Protein 7SXJ (pdb70)

GO terms:
  GO:0005515 protein binding (F, IPI)
  GO:0004674 protein serine/threonine kinase activity (F, IDA)
  GO:0034976 response to endoplasmic reticulum stress (P, IDA)
  GO:0010719 negative regulation of epithelial to mesenchymal transition (P, IDA)
  GO:0030336 negative regulation of cell migration (P, IDA)
  GO:0031398 positive regulation of protein ubiquitination (P, IDA)
  GO:0032436 positive regulation of proteasomal ubiquitin-dependent protein catabolic process (P, IDA)
  GO:0005813 centrosome (C, IDA)
  GO:0030010 establishment of cell polarity (P, TAS)
  GO:0030011 maintenance of cell polarity (P, TAS)
  GO:0090090 negative regulation of canonical Wnt signaling pathway (P, IGI)
  GO:0106310 protein serine kinase activity (F, IGI)
  GO:0010628 positive regulation of gene expression (P, IMP)
  GO:0010629 negative regulation of gene expression (P, IMP)
  GO:0045597 positive regulation of cell differentiation (P, IMP)
  GO:0045668 negative regulation of osteoblast differentiation (P, IMP)
  GO:1904781 positive regulation of protein localization to centrosome (P, IMP)
  GO:2000740 negative regulation of mesenchymal stem cell differentiation (P, IMP)
  GO:0032436 positive regulation of proteasomal ubiquitin-dependent protein catabolic process (P, IMP)
  GO:0150101 regulation of microtubule anchoring at centrosome (P, IMP)

Nearest PDB structures (foldseek):
  7sxj-assembly1_A  TM=1.003E+00  e=9.436E-67  Homo sapiens
  3zrm-assembly1_A  TM=9.911E-01  e=1.097E-59  Homo sapiens
  2jld-assembly1_A  TM=9.821E-01  e=2.568E-59  Homo sapiens
  6ae3-assembly1_A  TM=9.766E-01  e=5.317E-58  Mus musculus
  7sxf-assembly1_A  TM=9.728E-01  e=1.754E-52  Homo sapiens

Solvent-accessible surface area: 17136 Å² total

Foldseek 3Di:
DQADKDWFFKAFLEDDGDTDIWIWYRWDWDAVWTKTWIATPVPRFIWIKTKDWDDPPDDQQLSVLQSVDDDQQAWHQGIWGWDDDPDPIIIIITITHDFPDWQVVVLLVQLVVVHADPVVLLLLQLLSVLLVLLQSVLVQKAQQADDRVQWGARPVQRRIHGDDSNQMDRQDQPDFDFLGYDLLQAALLSLVTGRRDGNLSNLSSSLQRSLCNQASHGQQDAPDSVSSVVSLCQAQWDDDPVLNCLSPVPCVVDDDDTDHHDDQCVSGDVPPDVQSSVLSVLSNDSRSVSHDRSLVSSLGPSNVLVLPPPDDDPVRHRHPDQLPDDCSSCVVPVVSNPRRQHPVND/DVVVVVVVVVVVVVVVD

Sequence (363 aa):
GGSKVTTVVATPGQGPDRPQEVSYTDTKVIGFGVVYQAKLCDSGELVAIKKVLQDKRFKNRELQIMRKLDHCNIVRLRYFFYSSGKKDEVYLNLVLDYVPETVYRVARHYSRAKQTLPVIYVKLYMYQLFRSLAYIHSFGICHRDIKPQNLLLDPDTAVLKLCDFGSAKQLVRGEPNVSICCSSRYYRAPELIFGATDYTSSIDVWSAGCVLAELLLGQPIFPGDSGVDQLVEIIKVLGTPTREQIREMNPNYTEFKFPQIKAHPWTKVFRPRTPPEAIALCCSRLLEYTPTARLTPLEACAHSFFDELRDPNVKLPNGRDTPALFNFTTQELSSNPPLATILIPPHAREPQKFAEELIHRLEAVQ

InterPro domains:
  IPR000719 Protein kinase domain [PF00069] (56-340)
  IPR000719 Protein kinase domain [PS50011] (56-340)
  IPR000719 Protein kinase domain [SM00220] (56-340)
  IPR008271 Serine/threonine-protein kinase, active site [PS00108] (177-189)
  IPR011009 Protein kinase-like domain superfamily [SSF56112] (55-377)
  IPR017441 Protein kinase, ATP binding site [PS00107] (62-86)
  IPR039192 Glycogen synthase kinase 3, catalytic domain [cd14137] (51-343)
  IPR050591 Glycogen Synthase Kinase-3 [PTHR24057] (29-384)

Secondary structure (DSSP, 8-state):
--SS-EEEEEEESSSS---EEEEEEEEEE----EEEEEEETTT--EEEEEEEE--TTS--HHHHHHTT---TTB--EEEEEEEE-STT-EEEEEEEE--SEEHHHHHHHHHHTT----HHHHHHHHHHHHHHHHHHHHTTEE----SGGGEEEETTTTEEEE--GGG-EE--TTS-------GGG--HHHHTT-SS--THHHHHHHHHHHHHHHHSS-S---SSHHHHHHHHHHHH-PPPHHHHHHH-TT-TT------PPPPHHHHS-TT--HHHHHHHHHHS-SSGGGSPPHHHHHTSGGGGGGG-TT---TTSPPP-------HHHHTT-GGGHHHHS-GGG-/-HHHHHHHHHHHHHTT-

Organism: Homo sapiens (NCBI:txid9606)

B-factor: mean 47.94, std 16.46, range [24.13, 121.27]

Structure (mmCIF, N/CA/C/O backbone):
data_7SXJ
#
_entry.id   7SXJ
#
_cell.length_a   68.090
_cell.length_b   73.870
_cell.length_c   82.450
_cell.angle_alpha   90.000
_cell.angle_beta   90.000
_cell.angle_gamma   90.000
#
_symmetry.space_group_name_H-M   'P 21 21 21'
#
loop_
_entity.id
_entity.type
_entity.pdbx_description
1 polymer 'Glycogen synthase kinase-3 beta'
2 polymer 'axin peptide'
3 non-polymer (4~{S})-4-ethyl-7,7-dimethyl-4-phenyl-2,6,8,9-tetrahydropyrazolo[3,4-b]quinolin-5-one
4 water water
#
loop_
_atom_site.group_PDB
_atom_site.id
_atom_site.type_symbol
_atom_site.label_atom_id
_atom_site.label_alt_id
_atom_site.label_comp_id
_atom_site.label_asym_id
_atom_site.label_entity_id
_atom_site.label_seq_id
_atom_site.pdbx_PDB_ins_code
_atom_site.Cartn_x
_atom_site.Cartn_y
_atom_site.Cartn_z
_atom_site.occupancy
_atom_site.B_iso_or_equiv
_atom_site.auth_seq_id
_atom_site.auth_comp_id
_atom_site.auth_asym_id
_atom_site.auth_atom_id
_atom_site.pdbx_PDB_model_num
ATOM 1 N N . GLY A 1 1 ? 28.93980 -14.81867 25.47736 1.000 57.25806 33 GLY A N 1
ATOM 2 C CA . GLY A 1 1 ? 28.64517 -16.09220 26.11377 1.000 57.38205 33 GLY A CA 1
ATOM 3 C C . GLY A 1 1 ? 28.81189 -16.07797 27.62211 1.000 67.08241 33 GLY A C 1
ATOM 4 O O . GLY A 1 1 ? 28.67493 -15.02966 28.25247 1.000 72.73505 33 GLY A O 1
ATOM 5 N N . GLY A 1 2 ? 29.11350 -17.24427 28.19789 1.000 79.06895 34 GLY A N 1
ATOM 6 C CA . GLY A 1 2 ? 29.23276 -17.39778 29.63856 1.000 73.45818 34 GLY A CA 1
ATOM 7 C C . GLY A 1 2 ? 30.34116 -16.57228 30.26323 1.000 87.92790 34 GLY A C 1
ATOM 8 O O . GLY A 1 2 ? 30.08496 -15.71778 31.11596 1.000 100.43922 34 GLY A O 1
ATOM 9 N N . SER A 1 3 ? 31.58429 -16.83995 29.86708 1.000 95.60551 35 SER A N 1
ATOM 10 C CA . SER A 1 3 ? 32.69870 -15.95242 30.15905 1.000 94.41344 35 SER A CA 1
ATOM 11 C C . SER A 1 3 ? 33.50201 -15.63367 28.90897 1.000 78.51968 35 SER A C 1
ATOM 12 O O . SER A 1 3 ? 34.51145 -14.92416 28.99792 1.000 71.48048 35 SER A O 1
ATOM 15 N N . LYS A 1 4 ? 33.08943 -16.15097 27.75646 1.000 73.01561 36 LYS A N 1
ATOM 16 C CA . LYS A 1 4 ? 33.58519 -15.68835 26.47537 1.000 77.30600 36 LYS A CA 1
ATOM 17 C C . LYS A 1 4 ? 32.91912 -14.36790 26.11000 1.000 68.60446 36 LYS A C 1
ATOM 18 O O . LYS A 1 4 ? 31.84413 -14.02081 26.61071 1.000 52.95764 36 LYS A O 1
ATOM 20 N N . VAL A 1 5 ? 33.57046 -13.62817 25.22353 1.000 53.84896 37 VAL A N 1
ATOM 21 C CA . VAL A 1 5 ? 33.01151 -12.40426 24.66769 1.000 49.63473 37 VAL A CA 1
ATOM 22 C C . VAL A 1 5 ? 32.41079 -12.73185 23.31038 1.000 46.68264 37 VAL A C 1
ATOM 23 O O . VAL A 1 5 ? 33.07139 -13.34058 22.46014 1.000 61.31322 37 VAL A O 1
ATOM 27 N N . THR A 1 6 ? 31.15542 -12.34575 23.11020 1.000 45.48395 38 THR A N 1
ATOM 28 C CA . THR A 1 6 ? 30.47190 -12.53119 21.83957 1.000 42.81995 38 THR A CA 1
ATOM 29 C C . THR A 1 6 ? 30.40504 -11.19126 21.12491 1.000 43.85502 38 THR A C 1
ATOM 30 O O . THR A 1 6 ? 29.97522 -10.19190 21.70947 1.000 39.34193 38 THR A O 1
ATOM 34 N N . THR A 1 7 ? 30.83839 -11.16770 19.86991 1.000 45.19910 39 THR A N 1
ATOM 35 C CA . THR A 1 7 ? 30.76871 -9.96667 19.05345 1.000 44.00378 39 THR A CA 1
ATOM 36 C C . THR A 1 7 ? 29.83423 -10.21926 17.88251 1.000 44.93054 39 THR A C 1
ATOM 37 O O . THR A 1 7 ? 29.98988 -11.20422 17.15522 1.000 43.82214 39 THR A O 1
ATOM 41 N N . VAL A 1 8 ? 28.85935 -9.33236 17.71640 1.000 39.94250 40 VAL A N 1
ATOM 42 C CA . VAL A 1 8 ? 27.85324 -9.45556 16.67804 1.000 42.42970 40 VAL A CA 1
ATOM 43 C C . VAL A 1 8 ? 27.75561 -8.12468 15.95024 1.000 38.81780 40 VAL A C 1
ATOM 44 O O . VAL A 1 8 ? 28.17262 -7.07880 16.45194 1.000 42.05896 40 VAL A O 1
ATOM 48 N N . VAL A 1 9 ? 27.20656 -8.17878 14.74420 1.000 38.61916 41 VAL A N 1
ATOM 49 C CA . VAL A 1 9 ? 26.91018 -6.97819 13.97721 1.000 34.27951 41 VAL A CA 1
ATOM 50 C C . VAL A 1 9 ? 25.46451 -6.61546 14.29916 1.000 35.17561 41 VAL A C 1
ATOM 51 O O . VAL A 1 9 ? 24.53714 -7.31778 13.89361 1.000 40.08272 41 VAL A O 1
ATOM 55 N N . ALA A 1 10 ? 25.27340 -5.53767 15.05377 1.000 30.40781 42 ALA A N 1
ATOM 56 C CA . ALA A 1 10 ? 23.97224 -5.19649 15.61348 1.000 33.87306 42 ALA A CA 1
ATOM 57 C C . ALA A 1 10 ? 23.55471 -3.79175 15.20321 1.000 38.79918 42 ALA A C 1
ATOM 58 O O . ALA A 1 10 ? 24.38651 -2.89185 15.06263 1.000 38.59064 42 ALA A O 1
ATOM 60 N N . THR A 1 11 ? 22.25002 -3.61364 15.02377 1.000 38.70297 43 THR A N 1
ATOM 61 C CA . THR A 1 11 ? 21.67967 -2.33037 14.63916 1.000 38.09990 43 THR A CA 1
ATOM 62 C C . THR A 1 11 ? 21.19093 -1.58855 15.86974 1.000 33.48610 43 THR A C 1
ATOM 63 O O . THR A 1 11 ? 20.41480 -2.15555 16.65206 1.000 34.93691 43 THR A O 1
ATOM 67 N N . PRO A 1 12 ? 21.60516 -0.33798 16.07527 1.000 34.89866 44 PRO A N 1
ATOM 68 C CA . PRO A 1 12 ? 21.05979 0.44231 17.19176 1.000 35.37285 44 PRO A CA 1
ATOM 69 C C . PRO A 1 12 ? 19.54554 0.54855 17.08857 1.000 41.94913 44 PRO A C 1
ATOM 70 O O . PRO A 1 12 ? 18.98763 0.66430 15.99621 1.000 36.80594 44 PRO A O 1
ATOM 74 N N . GLY A 1 13 ? 18.88113 0.50038 18.24504 1.000 35.30889 45 GLY A N 1
ATOM 75 C CA . GLY A 1 13 ? 17.42704 0.46401 18.27148 1.000 39.44021 45 GLY A CA 1
ATOM 76 C C . GLY A 1 13 ? 16.76430 1.72634 17.76258 1.000 48.91314 45 GLY A C 1
ATOM 77 O O . GLY A 1 13 ? 15.59468 1.68362 17.36449 1.000 49.81615 45 GLY A O 1
ATOM 78 N N . GLN A 1 14 ? 17.47985 2.84577 17.77087 1.000 44.24185 46 GLN A N 1
ATOM 79 C CA . GLN A 1 14 ? 16.98832 4.10822 17.24269 1.000 56.71474 46 GLN A CA 1
ATOM 80 C C . GLN A 1 14 ? 17.81208 4.51897 16.02925 1.000 57.05208 46 GLN A C 1
ATOM 81 O O . GLN A 1 14 ? 18.93644 4.05588 15.82615 1.000 62.74368 46 GLN A O 1
ATOM 83 N N . GLY A 1 15 ? 17.23182 5.38908 15.21381 1.000 78.65972 47 GLY A N 1
ATOM 84 C CA . GLY A 1 15 ? 17.92058 5.91761 14.07242 1.000 78.01770 47 GLY A CA 1
ATOM 85 C C . GLY A 1 15 ? 18.01710 4.92877 12.93132 1.000 72.63916 47 GLY A C 1
ATOM 86 O O . GLY A 1 15 ? 17.46816 3.82161 12.96415 1.000 60.17635 47 GLY A O 1
ATOM 87 N N . PRO A 1 16 ? 18.76142 5.30833 11.89849 1.000 84.08588 48 PRO A N 1
ATOM 88 C CA . PRO A 1 16 ? 18.78102 4.51205 10.66945 1.000 73.46864 48 PRO A CA 1
ATOM 89 C C . PRO A 1 16 ? 19.55000 3.21627 10.86222 1.000 66.30367 48 PRO A C 1
ATOM 90 O O . PRO A 1 16 ? 20.38910 3.09071 11.76011 1.000 71.49038 48 PRO A O 1
ATOM 94 N N . ASP A 1 17 ? 19.24191 2.25432 10.00172 1.000 61.80000 49 ASP A N 1
ATOM 95 C CA . ASP A 1 17 ? 19.78343 0.90916 10.11202 1.000 74.95394 49 ASP A CA 1
ATOM 96 C C . ASP A 1 17 ? 21.21003 0.92869 9.58698 1.000 70.11305 49 ASP A C 1
ATOM 97 O O . ASP A 1 17 ? 21.48702 0.64244 8.41524 1.000 76.93385 49 ASP A O 1
ATOM 102 N N . ARG A 1 18 ? 22.13799 1.28773 10.46920 1.000 63.77882 50 ARG A N 1
ATOM 103 C CA . ARG A 1 18 ? 23.56598 1.16563 10.18899 1.000 65.94662 50 ARG A CA 1
ATOM 104 C C . ARG A 1 18 ? 24.14603 0.25481 11.26593 1.000 44.08774 50 ARG A C 1
ATOM 105 O O . ARG A 1 18 ? 24.47679 0.71331 12.37559 1.000 45.77981 50 ARG A O 1
ATOM 107 N N . PRO A 1 19 ? 24.24344 -1.04897 10.99677 1.000 43.95541 51 PRO A N 1
ATOM 108 C CA . PRO A 1 19 ? 24.77548 -1.98160 11.99898 1.000 41.71937 51 PRO A CA 1
ATOM 109 C C . PRO A 1 19 ? 26.25865 -1.75216 12.26977 1.000 34.52005 51 PRO A C 1
ATOM 110 O O . PRO A 1 19 ? 27.00482 -1.23976 11.43120 1.000 41.40205 51 PRO A O 1
ATOM 114 N N . GLN A 1 20 ? 26.67218 -2.12642 13.48060 1.000 45.83309 52 GLN A N 1
ATOM 115 C CA . GLN A 1 20 ? 28.05280 -1.97948 13.91914 1.000 43.78952 52 GLN A CA 1
ATOM 116 C C . GLN A 1 20 ? 28.36617 -3.11007 14.88589 1.000 40.87291 52 GLN A C 1
ATOM 117 O O . GLN A 1 20 ? 27.46784 -3.74419 15.44001 1.000 38.62112 52 GLN A O 1
ATOM 123 N N . GLU A 1 21 ? 29.65754 -3.38858 15.04860 1.000 41.95331 53 GLU A N 1
ATOM 124 C CA . GLU A 1 21 ? 30.08318 -4.43145 15.97327 1.000 42.14471 53 GLU A CA 1
ATOM 125 C C . GLU A 1 21 ? 29.69409 -4.07469 17.40197 1.000 44.23841 53 GLU A C 1
ATOM 126 O O . GLU A 1 21 ? 29.92087 -2.95065 17.85969 1.000 41.77497 53 GLU A O 1
ATOM 132 N N . VAL A 1 22 ? 29.10654 -5.04178 18.10244 1.000 40.72049 54 VAL A N 1
ATOM 133 C CA . VAL A 1 22 ? 28.73972 -4.91480 19.50974 1.000 38.16601 54 VAL A CA 1
ATOM 134 C C . VAL A 1 22 ? 29.21895 -6.16990 20.22566 1.000 48.90965 54 VAL A C 1
ATOM 135 O O . VAL A 1 22 ? 29.02926 -7.28261 19.72253 1.000 38.99100 54 VAL A O 1
ATOM 139 N N . SER A 1 23 ? 29.85082 -5.99567 21.38291 1.000 39.98235 55 SER A N 1
ATOM 140 C CA . SER A 1 23 ? 30.36258 -7.10782 22.17014 1.000 41.16806 55 SER A CA 1
ATOM 141 C C . SER A 1 23 ? 29.63669 -7.19542 23.50840 1.000 42.91245 55 SER A C 1
ATOM 142 O O . SER A 1 23 ? 29.32048 -6.17032 24.12274 1.000 45.22432 55 SER A O 1
ATOM 145 N N . TYR A 1 24 ? 29.38248 -8.42493 23.96179 1.000 44.75889 56 TYR A N 1
ATOM 146 C CA . TYR A 1 24 ? 28.73649 -8.64666 25.25277 1.000 42.17132 56 TYR A CA 1
ATOM 147 C C . TYR A 1 24 ? 29.25825 -9.93273 25.88105 1.000 46.31706 56 TYR A C 1
ATOM 148 O O . TYR A 1 24 ? 29.80008 -10.80833 25.19983 1.000 45.66591 56 TYR A O 1
ATOM 157 N N . THR A 1 25 ? 29.08138 -10.03363 27.20142 1.000 46.87415 57 THR A N 1
ATOM 158 C CA . THR A 1 25 ? 29.62159 -11.12662 28.00141 1.000 49.06683 57 THR A CA 1
ATOM 159 C C . THR A 1 25 ? 28.58778 -11.51943 29.05254 1.000 45.20232 57 THR A C 1
ATOM 160 O O . THR A 1 25 ? 27.52740 -10.89815 29.17067 1.000 46.67309 57 THR A O 1
ATOM 164 N N . ASP A 1 26 ? 28.90811 -12.56618 29.82163 1.000 59.68802 58 ASP A N 1
ATOM 165 C CA . ASP A 1 26 ? 28.19462 -12.91859 31.04931 1.000 61.96234 58 ASP A CA 1
ATOM 166 C C . ASP A 1 26 ? 26.75462 -13.35244 30.79889 1.000 50.12723 58 ASP A C 1
ATOM 167 O O . ASP A 1 26 ? 25.87776 -13.09004 31.62421 1.000 59.56739 58 ASP A O 1
ATOM 172 N N . THR A 1 27 ? 26.48847 -14.01903 29.67865 1.000 55.05910 59 THR A N 1
ATOM 173 C CA . THR A 1 27 ? 25.11893 -14.40889 29.36723 1.000 52.48507 59 THR A CA 1
ATOM 174 C C . THR A 1 27 ? 24.61215 -15.43734 30.37017 1.000 48.07000 59 THR A C 1
ATOM 175 O O . THR A 1 27 ? 25.31982 -16.38214 30.73157 1.000 47.94840 59 THR A O 1
ATOM 179 N N . LYS A 1 28 ? 23.37812 -15.23907 30.82565 1.000 50.08034 60 LYS A N 1
ATOM 180 C CA . LYS A 1 28 ? 22.70612 -16.16988 31.72101 1.000 57.69158 60 LYS A CA 1
ATOM 181 C C . LYS A 1 28 ? 21.24897 -16.25976 31.29951 1.000 46.96728 60 LYS A C 1
ATOM 182 O O . LYS A 1 28 ? 20.61587 -15.23451 31.03597 1.000 43.27666 60 LYS A O 1
ATOM 184 N N . VAL A 1 29 ? 20.72228 -17.48079 31.22575 1.000 53.29937 61 VAL A N 1
ATOM 185 C CA . VAL A 1 29 ? 19.32265 -17.65831 30.86583 1.000 54.75616 61 VAL A CA 1
ATOM 186 C C . VAL A 1 29 ? 18.45279 -17.21235 32.03060 1.000 53.16972 61 VAL A C 1
ATOM 187 O O . VAL A 1 29 ? 18.68163 -17.60383 33.18211 1.000 50.98638 61 VAL A O 1
ATOM 191 N N . ILE A 1 30 ? 17.46309 -16.37607 31.74143 1.000 48.96705 62 ILE A N 1
ATOM 192 C CA . ILE A 1 30 ? 16.48561 -15.95282 32.73673 1.000 54.70987 62 ILE A CA 1
ATOM 193 C C . ILE A 1 30 ? 15.18764 -16.73546 32.59959 1.000 62.83520 62 ILE A C 1
ATOM 194 O O . ILE A 1 30 ? 14.64951 -17.24097 33.58481 1.000 73.16023 62 ILE A O 1
ATOM 199 N N . GLY A 1 31 ? 14.68153 -16.85616 31.37708 1.000 47.44717 63 GLY A N 1
ATOM 200 C CA . GLY A 1 31 ? 13.45760 -17.59103 31.11587 1.000 83.71327 63 GLY A CA 1
ATOM 201 C C . GLY A 1 31 ? 13.16677 -17.74481 29.63461 1.000 69.12562 63 GLY A C 1
ATOM 202 O O . GLY A 1 31 ? 14.07943 -17.71934 28.80746 1.000 60.35513 63 GLY A O 1
ATOM 203 N N . PHE A 1 35 ? 7.33953 -16.92365 24.00376 1.000 92.45794 67 PHE A N 1
ATOM 204 C CA . PHE A 1 35 ? 7.66616 -18.22574 23.43035 1.000 86.29998 67 PHE A CA 1
ATOM 205 C C . PHE A 1 35 ? 9.15472 -18.32225 23.09476 1.000 72.72047 67 PHE A C 1
ATOM 206 O O . PHE A 1 35 ? 9.63817 -19.36200 22.64565 1.000 96.14197 67 PHE A O 1
ATOM 214 N N . GLY A 1 36 ? 9.88134 -17.23824 23.32596 1.000 62.21862 68 GLY A N 1
ATOM 215 C CA . GLY A 1 36 ? 11.30735 -17.19469 23.07656 1.000 57.21433 68 GLY A CA 1
ATOM 216 C C . GLY A 1 36 ? 12.12875 -17.58284 24.28894 1.000 62.73279 68 GLY A C 1
ATOM 217 O O . GLY A 1 36 ? 11.65399 -18.24272 25.21699 1.000 67.02643 68 GLY A O 1
ATOM 218 N N . VAL A 1 37 ? 13.39493 -17.17647 24.26240 1.000 47.06992 69 VAL A N 1
ATOM 219 C CA . VAL A 1 37 ? 14.30865 -17.32254 25.38795 1.000 43.75547 69 VAL A CA 1
ATOM 220 C C . VAL A 1 37 ? 14.82069 -15.93505 25.74566 1.000 50.16375 69 VAL A C 1
ATOM 221 O O . VAL A 1 37 ? 15.02800 -15.09476 24.86251 1.000 42.89421 69 VAL A O 1
ATOM 225 N N . VAL A 1 38 ? 15.00033 -15.68666 27.03897 1.000 40.89556 70 VAL A N 1
ATOM 226 C CA . VAL A 1 38 ? 15.42209 -14.38543 27.53982 1.000 42.20953 70 VAL A CA 1
ATOM 227 C C . VAL A 1 38 ? 16.70873 -14.56440 28.33024 1.000 39.81010 70 VAL A C 1
ATOM 228 O O . VAL A 1 38 ? 16.77434 -15.40796 29.23096 1.000 44.86671 70 VAL A O 1
ATOM 232 N N . TYR A 1 39 ? 17.72472 -13.76868 27.99706 1.000 41.02749 71 TYR A N 1
ATOM 233 C CA . TYR A 1 39 ? 19.00802 -13.80265 28.68081 1.000 34.60007 71 TYR A CA 1
ATOM 234 C C . TYR A 1 39 ? 19.28238 -12.46042 29.34584 1.000 43.11057 71 TYR A C 1
ATOM 235 O O . TYR A 1 39 ? 18.73186 -11.42687 28.96232 1.000 44.74154 71 TYR A O 1
ATOM 244 N N . GLN A 1 40 ? 20.14530 -12.48882 30.35548 1.000 43.30504 72 GLN A N 1
ATOM 245 C CA . GLN A 1 40 ? 20.79726 -11.28768 30.85423 1.000 41.93853 72 GLN A CA 1
ATOM 246 C C . GLN A 1 40 ? 22.24198 -11.29451 30.36632 1.000 40.18668 72 GLN A C 1
ATOM 247 O O . GLN A 1 40 ? 22.87497 -12.35282 30.30519 1.000 44.04960 72 GLN A O 1
ATOM 253 N N . ALA A 1 41 ? 22.75482 -10.12283 29.99076 1.000 37.18370 73 ALA A N 1
ATOM 254 C CA . ALA A 1 41 ? 24.14586 -10.02549 29.55775 1.000 49.20209 73 ALA A CA 1
ATOM 255 C C . ALA A 1 41 ? 24.72379 -8.68481 29.99284 1.000 40.01119 73 ALA A C 1
ATOM 256 O O . ALA A 1 41 ? 24.02195 -7.82486 30.52805 1.000 39.51437 73 ALA A O 1
ATOM 258 N N . LYS A 1 42 ? 26.02542 -8.51801 29.76144 1.000 41.07048 74 LYS A N 1
ATOM 259 C CA . LYS A 1 42 ? 26.73121 -7.27708 30.05275 1.000 38.39978 74 LYS A CA 1
ATOM 260 C C . LYS A 1 42 ? 27.41302 -6.77001 28.78911 1.000 50.99767 74 LYS A C 1
ATOM 261 O O . LYS A 1 42 ? 28.15586 -7.51395 28.14320 1.000 43.59419 74 LYS A O 1
ATOM 267 N N . LEU A 1 43 ? 27.16198 -5.51014 28.43632 1.000 44.33278 75 LEU A N 1
ATOM 268 C CA . LEU A 1 43 ? 27.83480 -4.91611 27.28624 1.000 58.33061 75 LEU A CA 1
ATOM 269 C C . LEU A 1 43 ? 29.29135 -4.62295 27.62530 1.000 57.64238 75 LEU A C 1
ATOM 270 O O . LEU A 1 43 ? 29.58625 -3.96772 28.63010 1.000 49.81801 75 LEU A O 1
ATOM 275 N N . CYS A 1 44 ? 30.20403 -5.10288 26.77485 1.000 49.72777 76 CYS A N 1
ATOM 276 C CA . CYS A 1 44 ? 31.63062 -4.99734 27.07500 1.000 60.33950 76 CYS A CA 1
ATOM 277 C C . CYS A 1 44 ? 32.09914 -3.54963 27.11106 1.000 71.73999 76 CYS A C 1
ATOM 278 O O . CYS A 1 44 ? 32.89125 -3.16924 27.98124 1.000 67.60292 76 CYS A O 1
ATOM 281 N N . ASP A 1 45 ? 31.63651 -2.73040 26.16523 1.000 60.50835 77 ASP A N 1
ATOM 282 C CA . ASP A 1 45 ? 32.15442 -1.36939 26.05573 1.000 75.85738 77 ASP A CA 1
ATOM 283 C C . ASP A 1 45 ? 31.83980 -0.55246 27.30305 1.000 75.70403 77 ASP A C 1
ATOM 284 O O . ASP A 1 45 ? 32.68926 0.20069 27.79400 1.000 77.72392 77 ASP A O 1
ATOM 286 N N . SER A 1 46 ? 30.62665 -0.69742 27.83699 1.000 74.33017 78 SER A N 1
ATOM 287 C CA . SER A 1 46 ? 30.15869 0.13615 28.93210 1.000 66.58294 78 SER A CA 1
ATOM 288 C C . SER A 1 46 ? 29.97221 -0.60383 30.24867 1.000 64.99002 78 SER A C 1
ATOM 289 O O . SER A 1 46 ? 29.90650 0.04867 31.29437 1.000 67.77635 78 SER A O 1
ATOM 292 N N . GLY A 1 47 ? 29.89007 -1.93304 30.23196 1.000 57.30492 79 GLY A N 1
ATOM 293 C CA . GLY A 1 47 ? 29.61149 -2.68683 31.43729 1.000 62.36752 79 GLY A CA 1
ATOM 294 C C . GLY A 1 47 ? 28.15780 -2.68723 31.85758 1.000 62.52786 79 GLY A C 1
ATOM 295 O O . GLY A 1 47 ? 27.83154 -3.25584 32.90738 1.000 62.90155 79 GLY A O 1
ATOM 296 N N . GLU A 1 48 ? 27.27728 -2.07516 31.07360 1.000 53.63163 80 GLU A N 1
ATOM 297 C CA . GLU A 1 48 ? 25.87289 -1.96394 31.43545 1.000 54.06300 80 GLU A CA 1
ATOM 298 C C . GLU A 1 48 ? 25.14967 -3.28162 31.19741 1.000 62.96756 80 GLU A C 1
ATOM 299 O O . GLU A 1 48 ? 25.42322 -3.99475 30.22616 1.000 44.16865 80 GLU A O 1
ATOM 305 N N . LEU A 1 49 ? 24.22775 -3.60585 32.09925 1.000 46.17449 81 LEU A N 1
ATOM 306 C CA . LEU A 1 49 ? 23.48388 -4.85118 32.00137 1.000 39.82335 81 LEU A CA 1
ATOM 307 C C . LEU A 1 49 ? 22.35494 -4.69743 30.99246 1.000 37.97089 81 LEU A C 1
ATOM 308 O O . LEU A 1 49 ? 21.72338 -3.64107 30.90250 1.000 43.88495 81 LEU A O 1
ATOM 313 N N . VAL A 1 50 ? 22.11390 -5.75275 30.21730 1.000 33.27561 82 VAL A N 1
ATOM 314 C CA . VAL A 1 50 ? 21.04226 -5.76925 29.23669 1.000 37.90873 82 VAL A CA 1
ATOM 315 C C . VAL A 1 50 ? 20.29333 -7.08735 29.33612 1.000 34.41719 82 VAL A C 1
ATOM 316 O O . VAL A 1 50 ? 20.78973 -8.08244 29.86951 1.000 37.18281 82 VAL A O 1
ATOM 320 N N . ALA A 1 51 ? 19.06994 -7.06747 28.82877 1.000 31.45182 83 ALA A N 1
ATOM 321 C CA . ALA A 1 51 ? 18.29323 -8.27017 28.59521 1.000 31.80274 83 ALA A CA 1
ATOM 322 C C . ALA A 1 51 ? 18.27283 -8.53111 27.09965 1.000 33.78466 83 ALA A C 1
ATOM 323 O O . ALA A 1 51 ? 18.15029 -7.59787 26.30004 1.000 41.69072 83 ALA A O 1
ATOM 325 N N . ILE A 1 52 ? 18.40560 -9.79441 26.71999 1.000 34.30955 84 ILE A N 1
ATOM 326 C CA . ILE A 1 52 ? 18.41075 -10.18256 25.31869 1.000 31.36225 84 ILE A CA 1
ATOM 327 C C . ILE A 1 52 ? 17.26535 -11.15952 25.11947 1.000 38.75914 84 ILE A C 1
ATOM 328 O O . ILE A 1 52 ? 17.28013 -12.26357 25.67826 1.000 37.04468 84 ILE A O 1
ATOM 333 N N . LYS A 1 53 ? 16.27071 -10.75889 24.33194 1.000 32.10003 85 LYS A N 1
ATOM 334 C CA . LYS A 1 53 ? 15.16217 -11.63426 23.97716 1.000 36.16079 85 LYS A CA 1
ATOM 335 C C . LYS A 1 53 ? 15.44256 -12.22603 22.60525 1.000 30.52567 85 LYS A C 1
ATOM 336 O O . LYS A 1 53 ? 15.62578 -11.48688 21.63167 1.000 31.02675 85 LYS A O 1
ATOM 342 N N . LYS A 1 54 ? 15.47601 -13.55383 22.53232 1.000 35.80084 86 LYS A N 1
ATOM 343 C CA . LYS A 1 54 ? 15.83935 -14.26839 21.31666 1.000 37.32113 86 LYS A CA 1
ATOM 344 C C . LYS A 1 54 ? 14.63941 -15.08360 20.85300 1.000 33.10348 86 LYS A C 1
ATOM 345 O O . LYS A 1 54 ? 14.16500 -15.96047 21.58294 1.000 39.18842 86 LYS A O 1
ATOM 351 N N . VAL A 1 55 ? 14.15189 -14.79820 19.64409 1.000 35.59805 87 VAL A N 1
ATOM 352 C CA . VAL A 1 55 ? 12.98430 -15.47658 19.08911 1.000 38.73340 87 VAL A CA 1
ATOM 353 C C . VAL A 1 55 ? 13.25346 -15.86141 17.64077 1.000 39.21577 87 VAL A C 1
ATOM 354 O O . VAL A 1 55 ? 13.90451 -15.11689 16.89762 1.000 34.66843 87 VAL A O 1
ATOM 358 N N . LEU A 1 56 ? 12.74631 -17.02880 17.24513 1.000 38.28095 88 LEU A N 1
ATOM 359 C CA . LEU A 1 56 ? 12.78673 -17.43948 15.84748 1.000 44.68900 88 LEU A CA 1
ATOM 360 C C . LEU A 1 56 ? 12.12609 -16.38326 14.97298 1.000 44.32523 88 LEU A C 1
ATOM 361 O O . LEU A 1 56 ? 11.06573 -15.85199 15.31164 1.000 40.40238 88 LEU A O 1
ATOM 366 N N . GLN A 1 57 ? 12.76353 -16.06523 13.84698 1.000 39.12827 89 GLN A N 1
ATOM 367 C CA . GLN A 1 57 ? 12.24518 -15.03765 12.94778 1.000 44.83886 89 GLN A CA 1
ATOM 368 C C . GLN A 1 57 ? 12.34883 -15.52635 11.51089 1.000 46.67088 89 GLN A C 1
ATOM 369 O O . GLN A 1 57 ? 13.45246 -15.73229 10.99508 1.000 42.28878 89 GLN A O 1
ATOM 375 N N . ASP A 1 58 ? 11.19798 -15.71187 10.87084 1.000 38.40493 90 ASP A N 1
ATOM 376 C CA . ASP A 1 58 ? 11.17034 -16.05601 9.45778 1.000 39.12794 90 ASP A CA 1
ATOM 377 C C . ASP A 1 58 ? 11.57608 -14.84926 8.61626 1.000 38.30571 90 ASP A C 1
ATOM 378 O O . ASP A 1 58 ? 11.20647 -13.70979 8.91607 1.000 40.08437 90 ASP A O 1
ATOM 383 N N . LYS A 1 59 ? 12.34334 -15.10644 7.55445 1.000 43.36741 91 LYS A N 1
ATOM 384 C CA . LYS A 1 59 ? 12.86946 -14.03646 6.71208 1.000 41.90763 91 LYS A CA 1
ATOM 385 C C . LYS A 1 59 ? 11.80789 -13.35247 5.85791 1.000 50.40837 91 LYS A C 1
ATOM 386 O O . LYS A 1 59 ? 12.08586 -12.28587 5.29883 1.000 42.48327 91 LYS A O 1
ATOM 392 N N . ARG A 1 60 ? 10.61515 -13.92869 5.72937 1.000 38.87745 92 ARG A N 1
ATOM 393 C CA . ARG A 1 60 ? 9.62475 -13.40989 4.79210 1.000 35.78818 92 ARG A CA 1
ATOM 394 C C . ARG A 1 60 ? 8.80942 -12.24285 5.33857 1.000 36.02373 92 ARG A C 1
ATOM 395 O O . ARG A 1 60 ? 8.01491 -11.66657 4.58528 1.000 43.96022 92 ARG A O 1
ATOM 403 N N . PHE A 1 61 ? 8.96890 -11.88114 6.60875 1.000 42.10982 93 PHE A N 1
ATOM 404 C CA . PHE A 1 61 ? 8.25366 -10.73640 7.15569 1.000 46.53377 93 PHE A CA 1
ATOM 405 C C . PHE A 1 61 ? 9.05853 -10.14370 8.30144 1.000 43.16472 93 PHE A C 1
ATOM 406 O O . PHE A 1 61 ? 9.93996 -10.79312 8.87042 1.000 40.29638 93 PHE A O 1
ATOM 414 N N . LYS A 1 62 ? 8.74700 -8.89092 8.62828 1.000 37.46439 94 LYS A N 1
ATOM 415 C CA . LYS A 1 62 ? 9.45008 -8.16843 9.68031 1.000 45.51851 94 LYS A CA 1
ATOM 416 C C . LYS A 1 62 ? 8.79399 -8.42094 11.03344 1.000 39.84792 94 LYS A C 1
ATOM 417 O O . LYS A 1 62 ? 7.56529 -8.41299 11.15694 1.000 39.03668 94 LYS A O 1
ATOM 419 N N . ASN A 1 63 ? 9.62647 -8.64432 12.04811 1.000 34.57157 95 ASN A N 1
ATOM 420 C CA . ASN A 1 63 ? 9.13163 -8.93199 13.38750 1.000 35.72049 95 ASN A CA 1
ATOM 421 C C . ASN A 1 63 ? 8.24739 -7.79933 13.89849 1.000 31.51505 95 ASN A C 1
ATOM 422 O O . ASN A 1 63 ? 8.65220 -6.63451 13.90675 1.000 33.61017 95 ASN A O 1
ATOM 427 N N . ARG A 1 64 ? 7.03281 -8.15001 14.33010 1.000 34.13561 96 ARG A N 1
ATOM 428 C CA . ARG A 1 64 ? 6.06831 -7.13573 14.74747 1.000 34.46888 96 ARG A CA 1
ATOM 429 C C . ARG A 1 64 ? 6.56079 -6.36956 15.97258 1.000 37.26981 96 ARG A C 1
ATOM 430 O O . ARG A 1 64 ? 6.48764 -5.13420 16.02015 1.000 32.22234 96 ARG A O 1
ATOM 438 N N . GLU A 1 65 ? 7.05776 -7.09049 16.97987 1.000 30.14776 97 GLU A N 1
ATOM 439 C CA . GLU A 1 65 ? 7.56562 -6.43069 18.18125 1.000 32.46721 97 GLU A CA 1
ATOM 440 C C . GLU A 1 65 ? 8.72819 -5.50458 17.84759 1.000 31.13436 97 GLU A C 1
ATOM 441 O O . GLU A 1 65 ? 8.80557 -4.38036 18.35773 1.000 31.35793 97 GLU A O 1
ATOM 447 N N . LEU A 1 66 ? 9.63588 -5.95682 16.98483 1.000 28.49840 98 LEU A N 1
ATOM 448 C CA . LEU A 1 66 ? 10.77429 -5.12370 16.60821 1.000 30.98742 98 LEU A CA 1
ATOM 449 C C . LEU A 1 66 ? 10.32336 -3.83272 15.93438 1.000 35.93504 98 LEU A C 1
ATOM 450 O O . LEU A 1 66 ? 10.83479 -2.75112 16.24385 1.000 31.67524 98 LEU A O 1
ATOM 455 N N . GLN A 1 67 ? 9.36288 -3.92130 15.01112 1.000 31.59014 99 GLN A N 1
ATOM 456 C CA . GLN A 1 67 ? 8.92260 -2.72253 14.30594 1.000 30.32958 99 GLN A CA 1
ATOM 457 C C . GLN A 1 67 ? 8.25119 -1.73361 15.25112 1.000 33.76842 99 GLN A C 1
ATOM 458 O O . GLN A 1 67 ? 8.35937 -0.51661 15.05573 1.000 35.25387 99 GLN A O 1
ATOM 464 N N . ILE A 1 68 ? 7.55510 -2.23186 16.27701 1.000 31.07923 100 ILE A N 1
ATOM 465 C CA . ILE A 1 68 ? 6.97736 -1.34786 17.28584 1.000 34.29470 100 ILE A CA 1
ATOM 466 C C . ILE A 1 68 ? 8.07395 -0.70658 18.13284 1.000 35.34015 100 ILE A C 1
ATOM 467 O O . ILE A 1 68 ? 8.07796 0.51047 18.35118 1.000 31.75885 100 ILE A O 1
ATOM 472 N N . MET A 1 69 ? 9.01765 -1.51824 18.62090 1.000 30.94434 101 MET A N 1
ATOM 473 C CA . MET A 1 69 ? 10.06742 -1.01145 19.50666 1.000 40.15079 101 MET A CA 1
ATOM 474 C C . MET A 1 69 ? 10.90489 0.07133 18.83545 1.000 36.68610 101 MET A C 1
ATOM 475 O O . MET A 1 69 ? 11.30053 1.04601 19.48695 1.000 35.81628 101 MET A O 1
ATOM 480 N N . ARG A 1 70 ? 11.18542 -0.07531 17.53504 1.000 32.98494 102 ARG A N 1
ATOM 481 C CA . ARG A 1 70 ? 12.02693 0.90442 16.85304 1.000 37.12545 102 ARG A CA 1
ATOM 482 C C . ARG A 1 70 ? 11.36294 2.27168 16.73777 1.000 35.66666 102 ARG A C 1
ATOM 483 O O . ARG A 1 70 ? 12.06021 3.26197 16.49972 1.000 38.12736 102 ARG A O 1
ATOM 491 N N . LYS A 1 71 ? 10.04171 2.35706 16.90625 1.000 36.69420 103 LYS A N 1
ATOM 492 C CA . LYS A 1 71 ? 9.35550 3.64369 16.85081 1.000 34.53255 103 LYS A CA 1
ATOM 493 C C . LYS A 1 71 ? 9.42894 4.42843 18.15103 1.000 35.89632 103 LYS A C 1
ATOM 494 O O . LYS A 1 71 ? 9.11854 5.62492 18.14808 1.000 36.36746 103 LYS A O 1
ATOM 500 N N . LEU A 1 72 ? 9.81616 3.79517 19.25120 1.000 37.71139 104 LEU A N 1
ATOM 501 C CA . LEU A 1 72 ? 9.57411 4.32907 20.58263 1.000 33.12216 104 LEU A CA 1
ATOM 502 C C . LEU A 1 72 ? 10.84302 4.91551 21.18619 1.000 40.97984 104 LEU A C 1
ATOM 503 O O . LEU A 1 72 ? 11.92332 4.32820 21.08470 1.000 38.17489 104 LEU A O 1
ATOM 508 N N . ASP A 1 73 ? 10.69841 6.07964 21.81705 1.000 35.55192 105 ASP A N 1
ATOM 509 C CA . ASP A 1 73 ? 11.78282 6.68162 22.58874 1.000 39.29089 105 ASP A CA 1
ATOM 510 C C . ASP A 1 73 ? 11.10788 7.48887 23.69453 1.000 34.60656 105 ASP A C 1
ATOM 511 O O . ASP A 1 73 ? 10.68578 8.62464 23.46422 1.000 37.00680 105 ASP A O 1
ATOM 516 N N . HIS A 1 74 ? 11.00092 6.89544 24.88130 1.000 33.08104 106 HIS A N 1
ATOM 517 C CA . HIS A 1 74 ? 10.27239 7.51570 25.97876 1.000 41.39188 106 HIS A CA 1
ATOM 518 C C . HIS A 1 74 ? 10.86698 7.04714 27.29812 1.000 36.01579 106 HIS A C 1
ATOM 519 O O . HIS A 1 74 ? 11.18561 5.86514 27.45583 1.000 34.89178 106 HIS A O 1
ATOM 526 N N . CYS A 1 75 ? 10.98766 7.97961 28.24901 1.000 34.11739 107 CYS A N 1
ATOM 527 C CA . CYS A 1 75 ? 11.65960 7.68780 29.51188 1.000 41.64572 107 CYS A CA 1
ATOM 528 C C . CYS A 1 75 ? 10.94447 6.62011 30.33510 1.000 35.66741 107 CYS A C 1
ATOM 529 O O . CYS A 1 75 ? 11.56048 6.03428 31.23174 1.000 34.30560 107 CYS A O 1
ATOM 532 N N . ASN A 1 76 ? 9.66580 6.34403 30.06077 1.000 30.90964 108 ASN A N 1
ATOM 533 C CA . ASN A 1 76 ? 8.92295 5.32509 30.79441 1.000 30.11179 108 ASN A CA 1
ATOM 534 C C . ASN A 1 76 ? 8.65155 4.07780 29.95665 1.000 28.43727 108 ASN A C 1
ATOM 535 O O . ASN A 1 76 ? 7.69479 3.34693 30.23158 1.000 29.96609 108 ASN A O 1
ATOM 540 N N . ILE A 1 77 ? 9.47171 3.82268 28.93964 1.000 28.09792 109 ILE A N 1
ATOM 541 C CA . ILE A 1 77 ? 9.37710 2.62661 28.11307 1.000 27.64204 109 ILE A CA 1
ATOM 542 C C . ILE A 1 77 ? 10.77763 2.03009 28.02214 1.000 28.64210 109 ILE A C 1
ATOM 543 O O . ILE A 1 77 ? 11.75014 2.76393 27.81877 1.000 30.50693 109 ILE A O 1
ATOM 548 N N . VAL A 1 78 ? 10.88579 0.71135 28.21069 1.000 27.39344 110 VAL A N 1
ATOM 549 C CA . VAL A 1 78 ? 12.19422 0.06915 28.13799 1.000 31.82982 110 VAL A CA 1
ATOM 550 C C . VAL A 1 78 ? 12.82554 0.34718 26.77785 1.000 26.85026 110 VAL A C 1
ATOM 551 O O . VAL A 1 78 ? 12.16347 0.29818 25.73185 1.000 32.30782 110 VAL A O 1
ATOM 555 N N . ARG A 1 79 ? 14.11557 0.66404 26.79429 1.000 28.875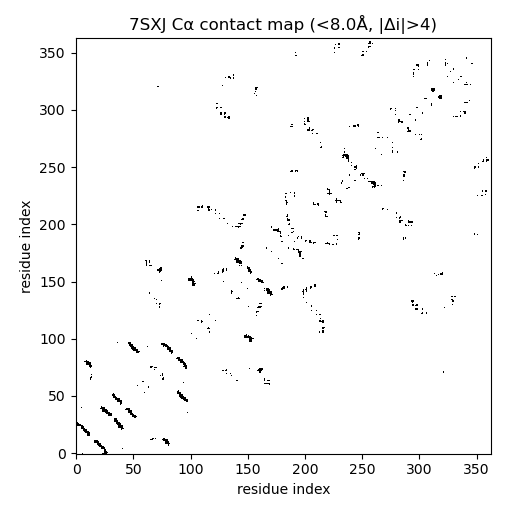05 111 ARG A N 1
ATOM 556 C CA . ARG A 1 79 ? 14.83051 1.04628 25.58288 1.000 35.01614 111 ARG A CA 1
ATOM 557 C C . ARG A 1 79 ? 15.30758 -0.17921 24.81083 1.000 33.51981 111 ARG A C 1
ATOM 558 O O . ARG A 1 79 ? 15.89335 -1.10046 25.38845 1.000 34.06046 111 ARG A O 1
ATOM 566 N N . LEU A 1 80 ? 15.07591 -0.18016 23.50054 1.000 31.74291 112 LEU A N 1
ATOM 567 C CA . LEU A 1 80 ? 15.72521 -1.14824 22.62063 1.000 32.31305 112 LEU A CA 1
ATOM 568 C C . LEU A 1 80 ? 17.10519 -0.59225 22.28994 1.000 32.82415 112 LEU A C 1
ATOM 569 O O . LEU A 1 80 ? 17.24180 0.33419 21.48578 1.000 34.53350 112 LEU A O 1
ATOM 574 N N . ARG A 1 81 ? 18.13922 -1.13124 22.94122 1.000 33.45945 113 ARG A N 1
ATOM 575 C CA . ARG A 1 81 ? 19.49314 -0.65135 22.68344 1.000 33.51148 113 ARG A CA 1
ATOM 576 C C . ARG A 1 81 ? 19.97643 -1.09084 21.30634 1.000 35.92287 113 ARG A C 1
ATOM 577 O O . ARG A 1 81 ? 20.50792 -0.28116 20.53876 1.000 35.64194 113 ARG A O 1
ATOM 585 N N . TYR A 1 82 ? 19.77755 -2.36574 20.97017 1.000 34.80679 114 TYR A N 1
ATOM 586 C CA . TYR A 1 82 ? 20.26412 -2.94042 19.72277 1.000 33.00491 114 TYR A CA 1
ATOM 587 C C . TYR A 1 82 ? 19.35236 -4.08590 19.31365 1.000 31.91935 114 TYR A C 1
ATOM 588 O O . TYR A 1 82 ? 18.58108 -4.60904 20.12220 1.000 31.09868 114 TYR A O 1
ATOM 597 N N . PHE A 1 83 ? 19.46332 -4.49309 18.05106 1.000 31.28012 115 PHE A N 1
ATOM 598 C CA . PHE A 1 83 ? 18.94037 -5.79218 17.65100 1.000 33.93428 115 PHE A CA 1
ATOM 599 C C . PHE A 1 83 ? 19.90167 -6.43203 16.66269 1.000 37.52011 115 PHE A C 1
ATOM 600 O O . PHE A 1 83 ? 20.64541 -5.74316 15.95624 1.000 35.32516 115 PHE A O 1
ATOM 608 N N . PHE A 1 84 ? 19.90294 -7.76268 16.64061 1.000 29.99266 116 PHE A N 1
ATOM 609 C CA . PHE A 1 84 ? 20.79392 -8.49103 15.74714 1.000 31.76560 116 PHE A CA 1
ATOM 610 C C . PHE A 1 84 ? 20.20816 -9.87040 15.49406 1.000 34.11407 116 PHE A C 1
ATOM 611 O O . PHE A 1 84 ? 19.26701 -10.30377 16.16340 1.000 32.74958 116 PHE A O 1
ATOM 619 N N . TYR A 1 85 ? 20.77181 -10.54965 14.50002 1.000 34.65570 117 TYR A N 1
ATOM 620 C CA . TYR A 1 85 ? 20.27497 -11.84205 14.05822 1.000 38.14474 117 TYR A CA 1
ATOM 621 C C . TYR A 1 85 ? 21.35924 -12.89769 14.23580 1.000 41.92373 117 TYR A C 1
ATOM 622 O O . TYR A 1 85 ? 22.55365 -12.60614 14.11436 1.000 44.62642 117 TYR A O 1
ATOM 631 N N . SER A 1 86 ? 20.92995 -14.12630 14.54753 1.000 41.73090 118 SER A N 1
ATOM 632 C CA . SER A 1 86 ? 21.81882 -15.26295 14.77959 1.000 45.28823 118 SER A CA 1
ATOM 633 C C . SER A 1 86 ? 21.15896 -16.52537 14.22170 1.000 45.02337 118 SER A C 1
ATOM 634 O O . SER A 1 86 ? 20.04855 -16.47348 13.68916 1.000 43.60875 118 SER A O 1
ATOM 637 N N . SER A 1 87 ? 21.83240 -17.67608 14.34797 1.000 54.70432 119 SER A N 1
ATOM 638 C CA . SER A 1 87 ? 21.47971 -18.86596 13.56947 1.000 60.82785 119 SER A CA 1
ATOM 639 C C . SER A 1 87 ? 21.14396 -20.08784 14.43263 1.000 59.02047 119 SER A C 1
ATOM 640 O O . SER A 1 87 ? 21.34391 -20.10472 15.64635 1.000 62.55249 119 SER A O 1
ATOM 643 N N . GLY A 1 88 ? 20.60645 -21.12177 13.76406 1.000 83.82610 120 GLY A N 1
ATOM 644 C CA . GLY A 1 88 ? 20.10300 -22.36444 14.35288 1.000 69.02175 120 GLY A CA 1
ATOM 645 C C . GLY A 1 88 ? 20.05115 -23.56127 13.40799 1.000 95.28081 120 GLY A C 1
ATOM 646 O O . GLY A 1 88 ? 21.02731 -23.85151 12.71575 1.000 101.65332 120 GLY A O 1
ATOM 647 N N . LYS A 1 90 ? 18.89769 -24.26009 13.38776 1.000 96.76288 122 LYS A N 1
ATOM 648 C CA . LYS A 1 90 ? 18.48749 -25.30379 12.43047 1.000 86.35456 122 LYS A CA 1
ATOM 649 C C . LYS A 1 90 ? 18.79282 -24.86253 11.00493 1.000 76.28965 122 LYS A C 1
ATOM 650 O O . LYS A 1 90 ? 19.07025 -23.67963 10.77664 1.000 92.18666 122 LYS A O 1
ATOM 656 N N . LYS A 1 91 ? 18.80143 -25.79851 10.05192 1.000 86.55675 123 LYS A N 1
ATOM 657 C CA . LYS A 1 91 ? 19.00395 -25.44698 8.64771 1.000 85.71655 123 LYS A CA 1
ATOM 658 C C . LYS A 1 91 ? 18.24154 -24.17408 8.28416 1.000 82.46087 123 LYS A C 1
ATOM 659 O O . LYS A 1 91 ? 17.01464 -24.10118 8.42158 1.000 83.71013 123 LYS A O 1
ATOM 661 N N . ASP A 1 92 ? 18.98392 -23.15895 7.84062 1.000 65.45572 124 ASP A N 1
ATOM 662 C CA . ASP A 1 92 ? 18.45691 -21.83748 7.49308 1.000 72.65137 124 ASP A CA 1
ATOM 663 C C . ASP A 1 92 ? 17.62802 -21.19803 8.61791 1.000 63.61469 124 ASP A C 1
ATOM 664 O O . ASP A 1 92 ? 16.85478 -20.27527 8.35759 1.000 68.87976 124 ASP A O 1
ATOM 666 N N . GLU A 1 93 ? 17.75979 -21.63210 9.87585 1.000 60.62536 125 GLU A N 1
ATOM 667 C CA . GLU A 1 93 ? 17.01080 -20.96851 10.94042 1.000 60.84709 125 GLU A CA 1
ATOM 668 C C . GLU A 1 93 ? 17.69874 -19.66342 11.31482 1.000 49.43606 125 GLU A C 1
ATOM 669 O O . GLU A 1 93 ? 18.92529 -19.60180 11.42068 1.000 51.01658 125 GLU A O 1
ATOM 675 N N . VAL A 1 94 ? 16.90063 -18.62843 11.55602 1.000 44.99413 126 VAL A N 1
ATOM 676 C CA . VAL A 1 94 ? 17.41118 -17.32765 11.96700 1.000 45.35653 126 VAL A CA 1
ATOM 677 C C . VAL A 1 94 ? 16.67352 -16.87795 13.22064 1.000 46.10253 126 VAL A C 1
ATOM 678 O O . VAL A 1 94 ? 15.43948 -16.89732 13.26061 1.000 48.34124 126 VAL A O 1
ATOM 682 N N . TYR A 1 95 ? 17.42808 -16.47186 14.23879 1.000 39.22942 127 TYR A N 1
ATOM 683 C CA . TYR A 1 95 ? 16.86769 -15.86450 15.43633 1.000 36.68000 127 TYR A CA 1
ATOM 684 C C . TYR A 1 95 ? 17.03087 -14.35316 15.38801 1.000 35.30073 127 TYR A C 1
ATOM 685 O O . TYR A 1 95 ? 18.09277 -13.84238 15.01798 1.000 39.44832 127 TYR A O 1
ATOM 694 N N . LEU A 1 96 ? 15.97383 -13.64256 15.76431 1.000 31.99685 128 LEU A N 1
ATOM 695 C CA . LEU A 1 96 ? 16.07691 -12.23194 16.10696 1.000 29.49901 128 LEU A CA 1
ATOM 696 C C . LEU A 1 96 ? 16.42191 -12.09073 17.58444 1.000 35.29904 128 LEU A C 1
ATOM 697 O O . LEU A 1 96 ? 15.84882 -12.77615 18.43646 1.000 34.97470 128 LEU A O 1
ATOM 702 N N . ASN A 1 97 ? 17.34780 -11.18429 17.88570 1.000 33.08199 129 ASN A N 1
ATOM 703 C CA . ASN A 1 97 ? 17.77756 -10.91284 19.25259 1.000 32.30015 129 ASN A CA 1
ATOM 704 C C . ASN A 1 97 ? 17.51186 -9.44774 19.56501 1.000 33.54847 129 ASN A C 1
ATOM 705 O O . ASN A 1 97 ? 18.08472 -8.56064 18.92403 1.000 31.88128 129 ASN A O 1
ATOM 710 N N . LEU A 1 98 ? 16.66021 -9.19218 20.55598 1.000 29.49234 130 LEU A N 1
ATOM 711 C CA . LEU A 1 98 ? 16.33436 -7.83563 20.97617 1.000 28.11012 130 LEU A CA 1
ATOM 712 C C . LEU A 1 98 ? 17.13538 -7.52303 22.23039 1.000 29.44325 130 LEU A C 1
ATOM 713 O O . LEU A 1 98 ? 16.94946 -8.17739 23.26147 1.000 35.46668 130 LEU A O 1
ATOM 718 N N . VAL A 1 99 ? 18.01991 -6.53368 22.14572 1.000 28.78598 131 VAL A N 1
ATOM 719 C CA . VAL A 1 99 ? 18.86552 -6.13820 23.26670 1.000 29.68076 131 VAL A CA 1
ATOM 720 C C . VAL A 1 99 ? 18.18726 -4.95908 23.95158 1.000 38.00718 131 VAL A C 1
ATOM 721 O O . VAL A 1 99 ? 18.15414 -3.84615 23.41519 1.000 33.99858 131 VAL A O 1
ATOM 725 N N . LEU A 1 100 ? 17.65118 -5.20508 25.14109 1.000 33.53293 132 LEU A N 1
ATOM 726 C CA . LEU A 1 100 ? 16.86442 -4.23633 25.88371 1.000 31.49449 132 LEU A CA 1
ATOM 727 C C . LEU A 1 100 ? 17.60102 -3.83312 27.15375 1.000 34.89976 132 LEU A C 1
ATOM 728 O O . LEU A 1 100 ? 18.45401 -4.56641 27.66118 1.000 34.34666 132 LEU A O 1
ATOM 733 N N . ASP A 1 101 ? 17.27161 -2.64901 27.66366 1.000 35.62352 133 ASP A N 1
ATOM 734 C CA . ASP A 1 101 ? 17.82042 -2.24032 28.94815 1.000 38.36747 133 ASP A CA 1
ATOM 735 C C . ASP A 1 101 ? 17.33574 -3.17975 30.04520 1.000 40.57668 133 ASP A C 1
ATOM 736 O O . ASP A 1 101 ? 16.18227 -3.62500 30.04280 1.000 36.57792 133 ASP A O 1
ATOM 741 N N . TYR A 1 102 ? 18.23134 -3.48909 30.97663 1.000 38.37476 134 TYR A N 1
ATOM 742 C CA . TYR A 1 102 ? 17.93045 -4.36511 32.09913 1.000 37.97028 134 TYR A CA 1
ATOM 743 C C . TYR A 1 102 ? 17.66136 -3.52830 33.34280 1.000 39.53526 134 TYR A C 1
ATOM 744 O O . TYR A 1 102 ? 18.49840 -2.71166 33.74280 1.000 39.31317 134 TYR A O 1
ATOM 753 N N . VAL A 1 103 ? 16.50276 -3.75033 33.95357 1.000 34.30106 135 VAL A N 1
ATOM 754 C CA . VAL A 1 103 ? 16.08205 -3.06228 35.16827 1.000 39.64630 135 VAL A CA 1
ATOM 755 C C . VAL A 1 103 ? 15.82650 -4.13656 36.21667 1.000 38.64803 135 VAL A C 1
ATOM 756 O O . VAL A 1 103 ? 15.11395 -5.10038 35.93262 1.000 37.81094 135 VAL A O 1
ATOM 760 N N . PRO A 1 104 ? 16.38310 -4.02777 37.42938 1.000 41.83242 136 PRO A N 1
ATOM 761 C CA . PRO A 1 104 ? 16.41784 -5.19850 38.32124 1.000 46.36210 136 PRO A CA 1
ATOM 762 C C . PRO A 1 104 ? 15.08689 -5.57834 38.95391 1.000 36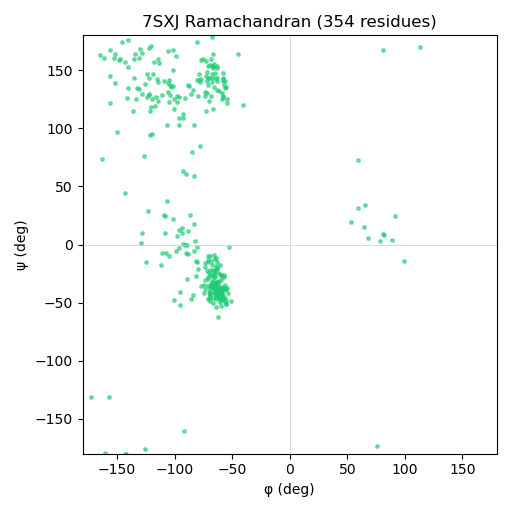.55026 136 PRO A C 1
ATOM 763 O O . PRO A 1 104 ? 14.95229 -6.72408 39.40154 1.000 39.71403 136 PRO A O 1
ATOM 767 N N . GLU A 1 105 ? 14.10274 -4.68758 39.01013 1.000 38.71964 137 GLU A N 1
ATOM 768 C CA . GLU A 1 105 ? 12.87510 -4.98205 39.73620 1.000 40.77342 137 GLU A CA 1
ATOM 769 C C . GLU A 1 105 ? 11.65832 -4.68142 38.87225 1.000 36.88966 137 GLU A C 1
ATOM 770 O O . GLU A 1 105 ? 11.75545 -4.05888 37.81335 1.000 35.69822 137 GLU A O 1
ATOM 776 N N . THR A 1 106 ? 10.49871 -5.14473 39.34396 1.000 34.44523 138 THR A N 1
ATOM 777 C CA . THR A 1 106 ? 9.21847 -4.87680 38.70209 1.000 29.76730 138 THR A CA 1
ATOM 778 C C . THR A 1 106 ? 8.19828 -4.47158 39.75800 1.000 29.77472 138 THR A C 1
ATOM 779 O O . THR A 1 106 ? 8.38780 -4.69235 40.95607 1.000 33.23723 138 THR A O 1
ATOM 783 N N . VAL A 1 107 ? 7.09398 -3.88619 39.29484 1.000 32.05872 139 VAL A N 1
ATOM 784 C CA . VAL A 1 107 ? 6.00772 -3.55254 40.21247 1.000 32.26076 139 VAL A CA 1
ATOM 785 C C . VAL A 1 107 ? 5.44728 -4.81787 40.85147 1.000 30.56879 139 VAL A C 1
ATOM 786 O O . VAL A 1 107 ? 5.11961 -4.83370 42.04385 1.000 32.23372 139 VAL A O 1
ATOM 790 N N . TYR A 1 108 ? 5.36922 -5.90745 40.08301 1.000 30.71625 140 TYR A N 1
ATOM 791 C CA . TYR A 1 108 ? 4.92275 -7.18181 40.64037 1.000 30.85064 140 TYR A CA 1
ATOM 792 C C . TYR A 1 108 ? 5.76367 -7.58648 41.84580 1.000 33.81897 140 TYR A C 1
ATOM 793 O O . TYR A 1 108 ? 5.22787 -7.90756 42.91118 1.000 34.68824 140 TYR A O 1
ATOM 802 N N . ARG A 1 109 ? 7.08959 -7.57543 41.69379 1.000 36.77253 141 ARG A N 1
ATOM 803 C CA . ARG A 1 109 ? 7.95208 -8.03558 42.77881 1.000 35.73829 141 ARG A CA 1
ATOM 804 C C . ARG A 1 109 ? 7.85890 -7.11105 43.98619 1.000 35.66300 141 ARG A C 1
ATOM 805 O O . ARG A 1 109 ? 7.79904 -7.57692 45.13017 1.000 38.11390 141 ARG A O 1
ATOM 813 N N . VAL A 1 110 ? 7.82145 -5.79858 43.74934 1.000 37.61665 142 VAL A N 1
ATOM 814 C CA . VAL A 1 110 ? 7.80664 -4.84598 44.85509 1.000 44.78767 142 VAL A CA 1
ATOM 815 C C . VAL A 1 110 ? 6.48299 -4.91317 45.60595 1.000 40.13242 142 VAL A C 1
ATOM 816 O O . VAL A 1 110 ? 6.45613 -4.93796 46.84330 1.000 41.98679 142 VAL A O 1
ATOM 820 N N . ALA A 1 111 ? 5.36694 -4.95185 44.87430 1.000 39.17069 143 ALA A N 1
ATOM 821 C CA . ALA A 1 111 ? 4.06258 -5.03911 45.52264 1.000 44.21651 143 ALA A CA 1
ATOM 822 C C . ALA A 1 111 ? 3.92357 -6.33994 46.29981 1.000 44.25479 143 ALA A C 1
ATOM 823 O O . ALA A 1 111 ? 3.30907 -6.37142 47.37480 1.000 41.27223 143 ALA A O 1
ATOM 825 N N . ARG A 1 112 ? 4.49009 -7.42685 45.77193 1.000 40.48407 144 ARG A N 1
ATOM 826 C CA . ARG A 1 112 ? 4.41599 -8.70185 46.47315 1.000 44.79815 144 ARG A CA 1
ATOM 827 C C . ARG A 1 112 ? 5.16540 -8.65593 47.79834 1.000 45.56050 144 ARG A C 1
ATOM 828 O O . ARG A 1 112 ? 4.80821 -9.37876 48.73340 1.000 51.73641 144 ARG A O 1
ATOM 836 N N . HIS A 1 113 ? 6.19504 -7.81137 47.90773 1.000 54.54742 145 HIS A N 1
ATOM 837 C CA . HIS A 1 113 ? 6.85879 -7.64614 49.19748 1.000 64.31646 145 HIS A CA 1
ATOM 838 C C . HIS A 1 113 ? 5.88354 -7.12371 50.24310 1.000 52.35576 145 HIS A C 1
ATOM 839 O O . HIS A 1 113 ? 5.85722 -7.61018 51.37909 1.000 53.76393 145 HIS A O 1
ATOM 846 N N . TYR A 1 114 ? 5.06786 -6.13539 49.87574 1.000 52.80586 146 TYR A N 1
ATOM 847 C CA . TYR A 1 114 ? 4.12442 -5.56904 50.83235 1.000 55.90829 146 TYR A CA 1
ATOM 848 C C . TYR A 1 114 ? 2.99369 -6.54166 51.15591 1.000 63.69884 146 TYR A C 1
ATOM 849 O O . TYR A 1 114 ? 2.51904 -6.58420 52.29741 1.000 61.48729 146 TYR A O 1
ATOM 858 N N . SER A 1 115 ? 2.54960 -7.33013 50.17243 1.000 57.54349 147 SER A N 1
ATOM 859 C CA . SER A 1 115 ? 1.47994 -8.29430 50.42013 1.000 51.99807 147 SER A CA 1
ATOM 860 C C . SER A 1 115 ? 1.90260 -9.33437 51.45207 1.000 54.39833 147 SER A C 1
ATOM 861 O O . SER A 1 115 ? 1.13719 -9.67876 52.35645 1.000 64.42155 147 SER A O 1
ATOM 864 N N . ARG A 1 116 ? 3.12343 -9.84540 51.33324 1.000 60.82664 148 ARG A N 1
ATOM 865 C CA . ARG A 1 116 ? 3.58245 -10.90708 52.22063 1.000 68.40221 148 ARG A CA 1
ATOM 866 C C . ARG A 1 116 ? 3.82188 -10.39953 53.62256 1.000 71.00128 148 ARG A C 1
ATOM 867 O O . ARG A 1 116 ? 3.75943 -11.17079 54.58785 1.000 72.96437 148 ARG A O 1
ATOM 875 N N . ALA A 1 117 ? 4.14554 -9.12053 53.73851 1.000 61.60086 149 ALA A N 1
ATOM 876 C CA . ALA A 1 117 ? 4.21015 -8.43297 55.01012 1.000 67.57951 149 ALA A CA 1
ATOM 877 C C . ALA A 1 117 ? 2.83520 -7.97914 55.47855 1.000 68.11152 149 ALA A C 1
ATOM 878 O O . ALA A 1 117 ? 2.73315 -7.30131 56.50714 1.000 78.05158 149 ALA A O 1
ATOM 880 N N . LYS A 1 118 ? 1.78389 -8.32036 54.72949 1.000 73.35999 150 LYS A N 1
ATOM 881 C CA . LYS A 1 118 ? 0.41012 -7.93713 55.05047 1.000 70.89656 150 LYS A CA 1
ATOM 882 C C . LYS A 1 118 ? 0.24492 -6.41944 55.10497 1.000 68.25892 150 LYS A C 1
ATOM 883 O O . LYS A 1 118 ? -0.58410 -5.90229 55.85582 1.000 68.00387 150 LYS A O 1
ATOM 885 N N . GLN A 1 119 ? 1.02514 -5.69497 54.30569 1.000 61.80182 151 GLN A N 1
ATOM 886 C CA . GLN A 1 119 ? 1.07500 -4.24010 54.34406 1.000 60.09194 151 GLN A CA 1
ATOM 887 C C . GLN A 1 119 ? 0.67862 -3.65427 52.99222 1.000 70.23143 151 GLN A C 1
ATOM 888 O O . GLN A 1 119 ? 0.54618 -4.36065 51.99117 1.000 64.79857 151 GLN A O 1
ATOM 894 N N . THR A 1 120 ? 0.50018 -2.33701 52.95850 1.000 66.86790 152 THR A N 1
ATOM 895 C CA . THR A 1 120 ? 0.11713 -1.64905 51.73377 1.000 71.61496 152 THR A CA 1
ATOM 896 C C . THR A 1 120 ? 1.24163 -0.72786 51.28397 1.000 41.21900 152 THR A C 1
ATOM 897 O O . THR A 1 120 ? 1.90337 -0.08232 52.10584 1.000 53.96250 152 THR A O 1
ATOM 901 N N . LEU A 1 121 ? 1.46467 -0.70255 49.97883 1.000 42.83417 153 LEU A N 1
ATOM 902 C CA . LEU A 1 121 ? 2.37434 0.23587 49.34801 1.000 38.77621 153 LEU A CA 1
ATOM 903 C C . LEU A 1 121 ? 1.98421 1.66113 49.73358 1.000 47.34809 153 LEU A C 1
ATOM 904 O O . LEU A 1 121 ? 0.81797 2.04169 49.55721 1.000 41.71958 153 LEU A O 1
ATOM 909 N N . PRO A 1 122 ? 2.90031 2.45801 50.28151 1.000 40.94015 154 PRO A N 1
ATOM 910 C CA . PRO A 1 122 ? 2.56590 3.85575 50.57272 1.000 38.03553 154 PRO A CA 1
ATOM 911 C C . PRO A 1 122 ? 2.08929 4.56974 49.31455 1.000 35.15354 154 PRO A C 1
ATOM 912 O O . PRO A 1 122 ? 2.60320 4.34992 48.21519 1.000 33.85549 154 PRO A O 1
ATOM 916 N N . VAL A 1 123 ? 1.07130 5.41837 49.48472 1.000 36.32007 155 VAL A N 1
ATOM 917 C CA . VAL A 1 123 ? 0.33587 5.91801 48.32728 1.000 32.11920 155 VAL A CA 1
ATOM 918 C C . VAL A 1 123 ? 1.21881 6.79034 47.44112 1.000 33.66850 155 VAL A C 1
ATOM 919 O O . VAL A 1 123 ? 0.96634 6.90933 46.23796 1.000 31.18654 155 VAL A O 1
ATOM 923 N N . ILE A 1 124 ? 2.27711 7.39401 47.99346 1.000 33.25499 156 ILE A N 1
ATOM 924 C CA . ILE A 1 124 ? 3.18599 8.16326 47.14301 1.000 33.86075 156 ILE A CA 1
ATOM 925 C C . ILE A 1 124 ? 3.74295 7.28925 46.02130 1.000 28.87214 156 ILE A C 1
ATOM 926 O O . ILE A 1 124 ? 3.91249 7.74973 44.88432 1.000 32.27388 156 ILE A O 1
ATOM 931 N N . TYR A 1 125 ? 4.02140 6.01294 46.30950 1.000 29.83602 157 TYR A N 1
ATOM 932 C CA . TYR A 1 125 ? 4.53873 5.13284 45.26120 1.000 28.11092 157 TYR A CA 1
ATOM 933 C C . TYR A 1 125 ? 3.44974 4.75306 44.26775 1.000 28.34872 157 TYR A C 1
ATOM 934 O O . TYR A 1 125 ? 3.70918 4.64306 43.06320 1.000 28.58785 157 TYR A O 1
ATOM 943 N N . VAL A 1 126 ? 2.22979 4.52667 44.75757 1.000 29.90079 158 VAL A N 1
ATOM 944 C CA . VAL A 1 126 ? 1.10815 4.27154 43.85649 1.000 29.16832 158 VAL A CA 1
ATOM 945 C C . VAL A 1 126 ? 0.96458 5.41753 42.86591 1.000 29.22067 158 VAL A C 1
ATOM 946 O O . VAL A 1 126 ? 0.80398 5.20514 41.65637 1.000 30.04462 158 VAL A O 1
ATOM 950 N N . LYS A 1 127 ? 1.02932 6.65349 43.36588 1.000 31.52105 159 LYS A N 1
ATOM 951 C CA . LYS A 1 127 ? 0.95488 7.81090 42.48064 1.000 27.51851 159 LYS A CA 1
ATOM 952 C C . LYS A 1 127 ? 2.09839 7.79805 41.47779 1.000 30.90896 159 LYS A C 1
ATOM 953 O O . LYS A 1 127 ? 1.88321 7.93542 40.26976 1.000 30.01536 159 LYS A O 1
ATOM 959 N N . LEU A 1 128 ? 3.32420 7.60194 41.96215 1.000 29.74665 160 LEU A N 1
ATOM 960 C CA . LEU A 1 128 ? 4.48521 7.64947 41.07867 1.000 29.70624 160 LEU A CA 1
ATOM 961 C C . LEU A 1 128 ? 4.41324 6.57162 40.00549 1.000 30.26119 160 LEU A C 1
ATOM 962 O O . LEU A 1 128 ? 4.67827 6.83482 38.82507 1.000 29.04709 160 LEU A O 1
ATOM 967 N N . TYR A 1 129 ? 4.06454 5.34315 40.39754 1.000 26.98801 161 TYR A N 1
ATOM 968 C CA . TYR A 1 129 ? 4.07477 4.24086 39.43973 1.000 28.56846 161 TYR A CA 1
ATOM 969 C C . TYR A 1 129 ? 2.95492 4.38748 38.42275 1.000 25.90247 161 TYR A C 1
ATOM 970 O O . TYR A 1 129 ? 3.17015 4.21096 37.21938 1.000 26.38981 161 TYR A O 1
ATOM 979 N N . MET A 1 130 ? 1.74414 4.69004 38.89100 1.000 27.26898 162 MET A N 1
ATOM 980 C CA . MET A 1 130 ? 0.61926 4.76124 37.96785 1.000 27.56025 162 MET A CA 1
ATOM 981 C C . MET A 1 130 ? 0.76653 5.94692 37.02271 1.000 26.76872 162 MET A C 1
ATOM 982 O O . MET A 1 130 ? 0.39947 5.85825 35.84680 1.000 26.94400 162 MET A O 1
ATOM 987 N N . TYR A 1 131 ? 1.30273 7.06452 37.51728 1.000 29.16098 163 TYR A N 1
ATOM 988 C CA . TYR A 1 131 ? 1.50235 8.22952 36.66141 1.000 30.09146 163 TYR A CA 1
ATOM 989 C C . TYR A 1 131 ? 2.43442 7.89992 35.50386 1.000 27.52617 163 TYR A C 1
ATOM 990 O O . TYR A 1 131 ? 2.14595 8.21818 34.34419 1.000 25.10545 163 TYR A O 1
ATOM 999 N N . GLN A 1 132 ? 3.56021 7.25598 35.80419 1.000 27.52166 164 GLN A N 1
ATOM 1000 C CA . GLN A 1 132 ? 4.51043 6.90383 34.75627 1.000 27.96207 164 GLN A CA 1
ATOM 1001 C C . GLN A 1 132 ? 3.92227 5.87203 33.80166 1.000 25.65381 164 GLN A C 1
ATOM 1002 O O . GLN A 1 132 ? 4.16787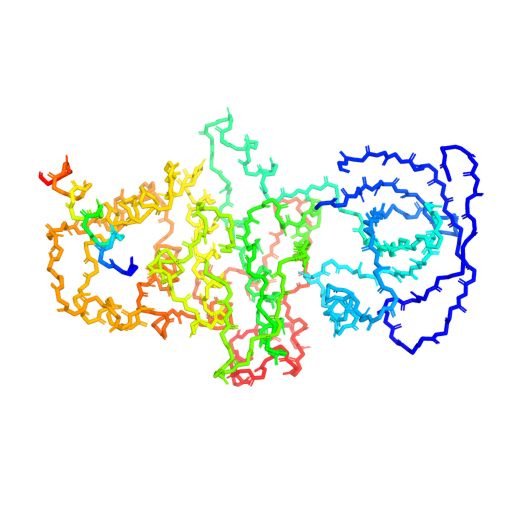 5.92861 32.59028 1.000 29.73352 164 GLN A O 1
ATOM 1008 N N . LEU A 1 133 ? 3.14047 4.92531 34.32463 1.000 25.40626 165 LEU A N 1
ATOM 1009 C CA . LEU A 1 133 ? 2.45190 3.98302 33.44741 1.000 27.30222 165 LEU A CA 1
ATOM 1010 C C . LEU A 1 133 ? 1.51779 4.72068 32.49271 1.000 27.27962 165 LEU A C 1
ATOM 1011 O O . LEU A 1 133 ? 1.50578 4.45477 31.28447 1.000 28.33375 165 LEU A O 1
ATOM 1016 N N . PHE A 1 134 ? 0.73434 5.66807 33.01417 1.000 27.75480 166 PHE A N 1
ATOM 1017 C CA . PHE A 1 134 ? -0.18381 6.39098 32.14163 1.000 27.30377 166 PHE A CA 1
ATOM 1018 C C . PHE A 1 134 ? 0.56654 7.22857 31.10935 1.000 30.97589 166 PHE A C 1
ATOM 1019 O O . PHE A 1 134 ? 0.10037 7.37021 29.97344 1.000 28.93204 166 PHE A O 1
ATOM 1027 N N . ARG A 1 135 ? 1.73449 7.77309 31.46927 1.000 27.51063 167 ARG A N 1
ATOM 1028 C CA . ARG A 1 135 ? 2.54084 8.48088 30.47949 1.000 32.78695 167 ARG A CA 1
ATOM 1029 C C . ARG A 1 135 ? 2.96696 7.54633 29.35390 1.000 29.76808 167 ARG A C 1
ATOM 1030 O O . ARG A 1 135 ? 2.88956 7.90449 28.17313 1.000 28.38920 167 ARG A O 1
ATOM 1038 N N . SER A 1 136 ? 3.43022 6.34064 29.70153 1.000 26.89549 168 SER A N 1
ATOM 1039 C CA . SER A 1 136 ? 3.86367 5.40176 28.66874 1.000 31.60945 168 SER A CA 1
ATOM 1040 C C . SER A 1 136 ? 2.69982 5.01489 27.76349 1.000 29.34883 168 SER A C 1
ATOM 1041 O O . SER A 1 136 ? 2.87749 4.83525 26.55213 1.000 29.70465 168 SER A O 1
ATOM 1044 N N . LEU A 1 137 ? 1.49814 4.88620 28.33537 1.000 27.11998 169 LEU A N 1
ATOM 1045 C CA . LEU A 1 137 ? 0.33060 4.52965 27.53803 1.000 24.26780 169 LEU A CA 1
ATOM 1046 C C . LEU A 1 137 ? -0.08749 5.67285 26.62427 1.000 28.22950 169 LEU A C 1
ATOM 1047 O O . LEU A 1 137 ? -0.46310 5.44104 25.46914 1.000 30.39332 169 LEU A O 1
ATOM 1052 N N . ALA A 1 138 ? -0.04637 6.91203 27.12323 1.000 27.48105 170 ALA A N 1
ATOM 1053 C CA . ALA A 1 138 ? -0.34545 8.04866 26.26028 1.000 32.11139 170 ALA A CA 1
ATOM 1054 C C . ALA A 1 138 ? 0.61385 8.08180 25.08500 1.000 29.25872 170 ALA A C 1
ATOM 1055 O O . ALA A 1 138 ? 0.20825 8.31732 23.93951 1.000 30.60861 170 ALA A O 1
ATOM 1057 N N . TYR A 1 139 ? 1.88865 7.81471 25.35244 1.000 29.94564 171 TYR A N 1
ATOM 1058 C CA . TYR A 1 139 ? 2.89007 7.84277 24.29748 1.000 31.03782 171 TYR A CA 1
ATOM 1059 C C . TYR A 1 139 ? 2.62441 6.76792 23.24518 1.000 30.17576 171 TYR A C 1
ATOM 1060 O O . TYR A 1 139 ? 2.52669 7.07278 22.05185 1.000 32.04603 171 TYR A O 1
ATOM 1069 N N . ILE A 1 140 ? 2.48297 5.50332 23.66229 1.000 28.85688 172 ILE A N 1
ATOM 1070 C CA . ILE A 1 140 ? 2.31297 4.45376 22.65570 1.000 31.90489 172 ILE A CA 1
ATOM 1071 C C . ILE A 1 140 ? 0.96666 4.58490 21.95444 1.000 33.58832 172 ILE A C 1
ATOM 1072 O O . ILE A 1 140 ? 0.85531 4.29995 20.75570 1.000 32.44541 172 ILE A O 1
ATOM 1077 N N . HIS A 1 141 ? -0.07172 5.02244 22.66962 1.000 30.80633 173 HIS A N 1
ATOM 1078 C CA . HIS A 1 141 ? -1.38707 5.14323 22.04564 1.000 32.35684 173 HIS A CA 1
ATOM 1079 C C . HIS A 1 141 ? -1.40311 6.22390 20.97341 1.000 34.49068 173 HIS A C 1
ATOM 1080 O O . HIS A 1 141 ? -2.16155 6.12038 20.00144 1.000 35.71121 173 HIS A O 1
ATOM 1087 N N . SER A 1 142 ? -0.56654 7.25554 21.12306 1.000 36.84261 174 SER A N 1
ATOM 1088 C CA . SER A 1 142 ? -0.48291 8.30646 20.11664 1.000 34.62156 174 SER A CA 1
ATOM 1089 C C . SER A 1 142 ? 0.01118 7.78719 18.76959 1.000 35.04855 174 SER A C 1
ATOM 1090 O O . SER A 1 142 ? -0.22437 8.43959 17.74722 1.000 40.03988 174 SER A O 1
ATOM 1093 N N . PHE A 1 143 ? 0.69780 6.64356 18.74104 1.000 37.07621 175 PHE A N 1
ATOM 1094 C CA . PHE A 1 143 ? 1.08225 6.00829 17.48519 1.000 34.74099 175 PHE A CA 1
ATOM 1095 C C . PHE A 1 143 ? 0.03648 5.02190 16.99065 1.000 38.46744 175 PHE A C 1
ATOM 1096 O O . PHE A 1 143 ? 0.23892 4.40494 15.94146 1.000 39.74928 175 PHE A O 1
ATOM 1104 N N . GLY A 1 144 ? -1.06008 4.84445 17.72428 1.000 39.56785 176 GLY A N 1
ATOM 1105 C CA . GLY A 1 144 ? -1.99693 3.77804 17.43289 1.000 40.50258 176 GLY A CA 1
ATOM 1106 C C . GLY A 1 144 ? -1.60849 2.42431 17.98589 1.000 38.89329 176 GLY A C 1
ATOM 1107 O O . GLY A 1 144 ? -2.27518 1.43172 17.67012 1.000 40.31429 176 GLY A O 1
ATOM 1108 N N . ILE A 1 145 ? -0.56136 2.35227 18.80927 1.000 31.19846 177 ILE A N 1
ATOM 1109 C CA . ILE A 1 145 ? -0.05329 1.08733 19.32760 1.000 32.78101 177 ILE A CA 1
ATOM 1110 C C . ILE A 1 145 ? -0.72862 0.76695 20.65495 1.000 33.25787 177 ILE A C 1
ATOM 1111 O O . ILE A 1 145 ? -0.69334 1.57144 21.59304 1.000 34.97170 177 ILE A O 1
ATOM 1116 N N . CYS A 1 146 ? -1.31685 -0.42233 20.73912 1.000 32.16439 178 CYS A N 1
ATOM 1117 C CA . CYS A 1 146 ? -1.92298 -0.94646 21.95650 1.000 32.87734 178 CYS A CA 1
ATOM 1118 C C . CYS A 1 146 ? -1.01836 -2.02677 22.53453 1.000 27.67936 178 CYS A C 1
ATOM 1119 O O . CYS A 1 146 ? -0.59447 -2.93057 21.80923 1.000 33.86331 178 CYS A O 1
ATOM 1122 N N . HIS A 1 147 ? -0.72847 -1.93891 23.83632 1.000 25.28435 179 HIS A N 1
ATOM 1123 C CA . HIS A 1 147 ? 0.24521 -2.85750 24.42735 1.000 33.84605 179 HIS A CA 1
ATOM 1124 C C . HIS A 1 147 ? -0.34585 -4.25200 24.58880 1.000 32.22079 179 HIS A C 1
ATOM 1125 O O . HIS A 1 147 ? 0.32504 -5.25714 24.31698 1.000 28.55767 179 HIS A O 1
ATOM 1132 N N . ARG A 1 148 ? -1.60134 -4.32679 25.02705 1.000 30.28535 180 ARG A N 1
ATOM 1133 C CA . ARG A 1 148 ? -2.40451 -5.54107 25.12362 1.000 30.96235 180 ARG A CA 1
ATOM 1134 C C . ARG A 1 148 ? -1.91531 -6.52434 26.18143 1.000 31.75896 180 ARG A C 1
ATOM 1135 O O . ARG A 1 148 ? -2.43314 -7.64129 26.24844 1.000 38.19004 180 ARG A O 1
ATOM 1143 N N . ASP A 1 149 ? -0.91078 -6.17558 26.98460 1.000 32.95294 181 ASP A N 1
ATOM 1144 C CA . ASP A 1 149 ? -0.52883 -7.04403 28.09556 1.000 32.04433 181 ASP A CA 1
ATOM 1145 C C . ASP A 1 149 ? -0.11192 -6.22694 29.31486 1.000 34.68353 181 ASP A C 1
ATOM 1146 O O . ASP A 1 149 ? 0.90178 -6.51896 29.95840 1.000 36.19125 181 ASP A O 1
ATOM 1151 N N . ILE A 1 150 ? -0.87284 -5.18488 29.64907 1.000 31.10286 182 ILE A N 1
ATOM 1152 C CA . ILE A 1 150 ? -0.55009 -4.38056 30.82569 1.000 30.51257 182 ILE A CA 1
ATOM 1153 C C . ILE A 1 150 ? -0.81536 -5.20349 32.08170 1.000 36.28794 182 ILE A C 1
ATOM 1154 O O . ILE A 1 150 ? -1.92549 -5.70577 32.29449 1.000 31.89190 182 ILE A O 1
ATOM 1159 N N . LYS A 1 151 ? 0.21301 -5.35784 32.91102 1.000 29.88972 183 LYS A N 1
ATOM 1160 C CA . LYS A 1 151 ? 0.11910 -6.07821 34.17438 1.000 27.98644 183 LYS A CA 1
ATOM 1161 C C . LYS A 1 151 ? 1.34660 -5.72072 35.00663 1.000 32.50740 183 LYS A C 1
ATOM 1162 O O . LYS A 1 151 ? 2.31829 -5.18240 34.46904 1.000 30.80855 183 LYS A O 1
ATOM 1168 N N . PRO A 1 152 ? 1.32430 -5.97992 36.32004 1.000 30.79350 184 PRO A N 1
ATOM 1169 C CA . PRO A 1 152 ? 2.47924 -5.58578 37.15323 1.000 29.99133 184 PRO A CA 1
ATOM 1170 C C . PRO A 1 152 ? 3.79093 -6.23057 36.72572 1.000 32.49222 184 PRO A C 1
ATOM 1171 O O . PRO A 1 152 ? 4.85810 -5.62869 36.90642 1.000 28.49664 184 PRO A O 1
ATOM 1175 N N . GLN A 1 153 ? 3.74236 -7.44069 36.17044 1.000 32.38653 185 GLN A N 1
ATOM 1176 C CA . GLN A 1 153 ? 4.96185 -8.12839 35.76218 1.000 32.89201 185 GLN A CA 1
ATOM 1177 C C . GLN A 1 153 ? 5.68310 -7.41928 34.61695 1.000 38.77948 185 GLN A C 1
ATOM 1178 O O . GLN A 1 153 ? 6.90034 -7.59500 34.46088 1.000 31.62029 185 GLN A O 1
ATOM 1184 N N . ASN A 1 154 ? 4.97503 -6.60001 33.83617 1.000 32.14925 186 ASN A N 1
ATOM 1185 C CA . ASN A 1 154 ? 5.54463 -5.89993 32.68963 1.000 32.21036 186 ASN A CA 1
ATOM 1186 C C . ASN A 1 154 ? 5.85978 -4.44532 32.99094 1.000 29.65598 186 ASN A C 1
ATOM 1187 O O . ASN A 1 154 ? 5.95789 -3.63520 32.06523 1.000 32.48964 186 ASN A O 1
ATOM 1192 N N . LEU A 1 155 ? 6.03008 -4.10043 34.26349 1.000 28.03261 187 LEU A N 1
ATOM 1193 C CA . LEU A 1 155 ? 6.31938 -2.73471 34.68638 1.000 27.84571 187 LEU A CA 1
ATOM 1194 C C . LEU A 1 155 ? 7.66804 -2.76178 35.39474 1.000 27.40076 187 LEU A C 1
ATOM 1195 O O . LEU A 1 155 ? 7.74262 -3.07444 36.58542 1.000 29.89527 187 LEU A O 1
ATOM 1200 N N . LEU A 1 156 ? 8.73422 -2.46216 34.65782 1.000 29.62206 188 LEU A N 1
ATOM 1201 C CA . LEU A 1 156 ? 10.06043 -2.41859 35.25290 1.000 29.23271 188 LEU A CA 1
ATOM 1202 C C . LEU A 1 156 ? 10.15887 -1.25141 36.22587 1.000 29.97377 188 LEU A C 1
ATOM 1203 O O . LEU A 1 156 ? 9.56198 -0.19358 36.02117 1.000 30.66676 188 LEU A O 1
ATOM 1208 N N . LEU A 1 157 ? 10.93351 -1.45068 37.28958 1.000 34.26553 189 LEU A N 1
ATOM 1209 C CA . LEU A 1 157 ? 11.01386 -0.48269 38.37168 1.000 35.05739 189 LEU A CA 1
ATOM 1210 C C . LEU A 1 157 ? 12.44230 -0.39485 38.88231 1.000 33.18562 189 LEU A C 1
ATOM 1211 O O . LEU A 1 157 ? 13.03585 -1.41342 39.24879 1.000 36.70873 189 LEU A O 1
ATOM 1216 N N . ASP A 1 158 ? 12.99128 0.82391 38.90528 1.000 35.77916 190 ASP A N 1
ATOM 1217 C CA . ASP A 1 158 ? 14.26571 1.08851 39.55964 1.000 42.02244 190 ASP A CA 1
ATOM 1218 C C . ASP A 1 158 ? 13.95049 1.60251 40.95801 1.000 41.61036 190 ASP A C 1
ATOM 1219 O O . ASP A 1 158 ? 13.55800 2.76811 41.10887 1.000 44.70136 190 ASP A O 1
ATOM 1224 N N . PRO A 1 159 ? 14.08003 0.78105 42.00223 1.000 49.32097 191 PRO A N 1
ATOM 1225 C CA . PRO A 1 159 ? 13.63635 1.21703 43.33989 1.000 58.06337 191 PRO A CA 1
ATOM 1226 C C . PRO A 1 159 ? 14.39416 2.41907 43.87871 1.000 54.13161 191 PRO A C 1
ATOM 1227 O O . PRO A 1 159 ? 13.85171 3.14642 44.71965 1.000 60.66779 191 PRO A O 1
ATOM 1231 N N . ASP A 1 160 ? 15.62490 2.65413 43.42326 1.000 45.63155 192 ASP A N 1
ATOM 1232 C CA . ASP A 1 160 ? 16.40993 3.76499 43.94916 1.000 47.93525 192 ASP A CA 1
ATOM 1233 C C . ASP A 1 160 ? 15.95610 5.10532 43.37805 1.000 46.98339 192 ASP A C 1
ATOM 1234 O O . ASP A 1 160 ? 15.98552 6.12349 44.07893 1.000 65.65367 192 ASP A O 1
ATOM 1239 N N . THR A 1 161 ? 15.54250 5.12866 42.11186 1.000 41.40889 193 THR A N 1
ATOM 1240 C CA . THR A 1 161 ? 15.12018 6.35717 41.45258 1.000 42.82374 193 THR A CA 1
ATOM 1241 C C . THR A 1 161 ? 13.61162 6.45832 41.28157 1.000 39.64208 193 THR A C 1
ATOM 1242 O O . THR A 1 161 ? 13.12341 7.51898 40.87652 1.000 36.71247 193 THR A O 1
ATOM 1246 N N . ALA A 1 162 ? 12.87574 5.38049 41.55288 1.000 38.53252 194 ALA A N 1
ATOM 1247 C CA . ALA A 1 162 ? 11.43020 5.29622 41.34624 1.000 34.12670 194 ALA A CA 1
ATOM 1248 C C . ALA A 1 162 ? 11.03289 5.40694 39.87142 1.000 34.91447 194 ALA A C 1
ATOM 1249 O O . ALA A 1 162 ? 9.85550 5.61119 39.55898 1.000 34.74900 194 ALA A O 1
ATOM 1251 N N . VAL A 1 163 ? 11.98069 5.25264 38.94400 1.000 34.55228 195 VAL A N 1
ATOM 1252 C CA . VAL A 1 163 ? 11.64108 5.26371 37.52328 1.000 33.08366 195 VAL A CA 1
ATOM 1253 C C . VAL A 1 163 ? 10.93705 3.96462 37.15690 1.000 30.75228 195 VAL A C 1
ATOM 1254 O O . VAL A 1 163 ? 11.40929 2.87031 37.49068 1.000 34.14981 195 VAL A O 1
ATOM 1258 N N . LEU A 1 164 ? 9.80419 4.07993 36.46208 1.000 31.70806 196 LEU A N 1
ATOM 1259 C CA . LEU A 1 164 ? 9.06246 2.93701 35.94311 1.000 30.70547 196 LEU A CA 1
ATOM 1260 C C . LEU A 1 164 ? 9.19627 2.89060 34.42761 1.000 30.67987 196 LEU A C 1
ATOM 1261 O O . LEU A 1 164 ? 9.15703 3.93005 33.76041 1.000 30.01235 196 LEU A O 1
ATOM 1266 N N . LYS A 1 165 ? 9.34133 1.68559 33.88143 1.000 28.66841 197 LYS A N 1
ATOM 1267 C CA . LYS A 1 165 ? 9.43544 1.50894 32.43932 1.000 30.40086 197 LYS A CA 1
ATOM 1268 C C . LYS A 1 165 ? 8.53251 0.36637 31.99847 1.000 31.48586 197 LYS A C 1
ATOM 1269 O O . LYS A 1 165 ? 8.62569 -0.74842 32.52306 1.000 31.15619 197 LYS A O 1
ATOM 1275 N N . LEU A 1 166 ? 7.65370 0.65857 31.04509 1.000 30.00200 198 LEU A N 1
ATOM 1276 C CA . LEU A 1 166 ? 6.82303 -0.36608 30.42652 1.000 26.46184 198 LEU A CA 1
ATOM 1277 C C . LEU A 1 166 ? 7.67429 -1.26256 29.53339 1.000 26.88797 198 LEU A C 1
ATOM 1278 O O . LEU A 1 166 ? 8.52856 -0.78061 28.78527 1.000 33.00084 198 LEU A O 1
ATOM 1283 N N . CYS A 1 167 ? 7.44267 -2.57496 29.60489 1.000 26.25685 199 CYS A N 1
ATOM 1284 C CA . CYS A 1 167 ? 8.24086 -3.52555 28.83652 1.000 31.08891 199 CYS A CA 1
ATOM 1285 C C . CYS A 1 167 ? 7.36415 -4.66789 28.32288 1.000 31.84240 199 CYS A C 1
ATOM 1286 O O . CYS A 1 167 ? 6.15513 -4.71475 28.57110 1.000 33.54986 199 CYS A O 1
ATOM 1289 N N . ASP A 1 168 ? 8.00708 -5.59582 27.60336 1.000 29.61669 200 ASP A N 1
ATOM 1290 C CA . ASP A 1 168 ? 7.39350 -6.78005 26.98631 1.000 32.89336 200 ASP A CA 1
ATOM 1291 C C . ASP A 1 168 ? 6.29974 -6.39634 25.98239 1.000 37.33571 200 ASP A C 1
ATOM 1292 O O . ASP A 1 168 ? 5.09996 -6.53543 26.23260 1.000 36.36663 200 ASP A O 1
ATOM 1297 N N . PHE A 1 169 ? 6.74945 -5.88069 24.83765 1.000 33.70607 201 PHE A N 1
ATOM 1298 C CA . PHE A 1 169 ? 5.84275 -5.52993 23.75112 1.000 35.95725 201 PHE A CA 1
ATOM 1299 C C . PHE A 1 169 ? 5.54254 -6.70906 22.82316 1.000 31.17635 201 PHE A C 1
ATOM 1300 O O . PHE A 1 169 ? 5.18606 -6.50367 21.65517 1.000 34.51252 201 PHE A O 1
ATOM 1308 N N . GLY A 1 170 ? 5.65859 -7.94233 23.31954 1.000 32.15443 202 GLY A N 1
ATOM 1309 C CA . GLY A 1 170 ? 5.40001 -9.10952 22.49420 1.000 34.91666 202 GLY A CA 1
ATOM 1310 C C . GLY A 1 170 ? 3.94354 -9.29132 22.10970 1.000 35.29481 202 GLY A C 1
ATOM 1311 O O . GLY A 1 170 ? 3.65629 -9.98338 21.12787 1.000 37.70912 202 GLY A O 1
ATOM 1312 N N . SER A 1 171 ? 3.02084 -8.69859 22.86678 1.000 37.39247 203 SER A N 1
ATOM 1313 C CA . SER A 1 171 ? 1.59829 -8.74585 22.54354 1.000 43.96539 203 SER A CA 1
ATOM 1314 C C . SER A 1 171 ? 1.10370 -7.49236 21.83270 1.000 36.20556 203 SER A C 1
ATOM 1315 O O . SER A 1 171 ? -0.05713 -7.46088 21.39833 1.000 35.74993 203 SER A O 1
ATOM 1318 N N . ALA A 1 172 ? 1.95124 -6.47456 21.69498 1.000 31.16953 204 ALA A N 1
ATOM 1319 C CA . ALA A 1 172 ? 1.51624 -5.17388 21.20726 1.000 34.84023 204 ALA A CA 1
ATOM 1320 C C . ALA A 1 172 ? 1.18161 -5.22530 19.72160 1.000 36.78224 204 ALA A C 1
ATOM 1321 O O . ALA A 1 172 ? 1.71009 -6.04696 18.96644 1.000 35.40886 204 ALA A O 1
ATOM 1323 N N . LYS A 1 173 ? 0.29364 -4.32457 19.30197 1.000 34.82077 205 LYS A N 1
ATOM 1324 C CA . LYS A 1 173 ? -0.11098 -4.27504 17.90610 1.000 34.19195 205 LYS A CA 1
ATOM 1325 C C . LYS A 1 173 ? -0.62710 -2.88203 17.57307 1.000 37.26862 205 LYS A C 1
ATOM 1326 O O . LYS A 1 173 ? -1.24471 -2.22432 18.41336 1.000 35.23545 205 LYS A O 1
ATOM 1332 N N . GLN A 1 174 ? -0.36824 -2.44229 16.34428 1.000 43.64303 206 GLN A N 1
ATOM 1333 C CA . GLN A 1 174 ? -1.05436 -1.27367 15.81300 1.000 41.19005 206 GLN A CA 1
ATOM 1334 C C . GLN A 1 174 ? -2.49850 -1.63519 15.49995 1.000 37.71454 206 GLN A C 1
ATOM 1335 O O . GLN A 1 174 ? -2.76298 -2.47032 14.62854 1.000 44.17119 206 GLN A O 1
ATOM 1341 N N . LEU A 1 175 ? -3.42915 -1.01805 16.21506 1.000 43.03053 207 LEU A N 1
ATOM 1342 C CA . LEU A 1 175 ? -4.84471 -1.24072 15.97292 1.000 44.38862 207 LEU A CA 1
ATOM 1343 C C . LEU A 1 175 ? -5.31485 -0.30320 14.87377 1.000 51.88028 207 LEU A C 1
ATOM 1344 O O . LEU A 1 175 ? -5.06768 0.90599 14.93327 1.000 54.34891 207 LEU A O 1
ATOM 1349 N N . VAL A 1 176 ? -5.98136 -0.86556 13.87120 1.000 45.49010 208 VAL A N 1
ATOM 1350 C CA . VAL A 1 176 ? -6.54911 -0.09945 12.77112 1.000 47.64689 208 VAL A CA 1
ATOM 1351 C C . VAL A 1 176 ? -8.05165 -0.32946 12.78071 1.000 65.29141 208 VAL A C 1
ATOM 1352 O O . VAL A 1 176 ? -8.50845 -1.47969 12.75122 1.000 53.71768 208 VAL A O 1
ATOM 1356 N N . ARG A 1 177 ? -8.81355 0.75942 12.83748 1.000 55.68955 209 ARG A N 1
ATOM 1357 C CA . ARG A 1 177 ? -10.26525 0.65863 12.82933 1.000 70.36834 209 ARG A CA 1
ATOM 1358 C C . ARG A 1 177 ? -10.73294 -0.07056 11.57632 1.000 65.72808 209 ARG A C 1
ATOM 1359 O O . ARG A 1 177 ? -10.34960 0.28196 10.45701 1.000 81.41371 209 ARG A O 1
ATOM 1367 N N . GLY A 1 178 ? -11.55862 -1.09814 11.76794 1.000 75.55909 210 GLY A N 1
ATOM 1368 C CA . GLY A 1 178 ? -12.06938 -1.89823 10.67477 1.000 67.54669 210 GLY A CA 1
ATOM 1369 C C . GLY A 1 178 ? -11.34937 -3.21213 10.44794 1.000 63.81062 210 GLY A C 1
ATOM 1370 O O . GLY A 1 178 ? -11.87086 -4.06215 9.71692 1.000 68.34575 210 GLY A O 1
ATOM 1371 N N . GLU A 1 179 ? -10.16895 -3.40430 11.04222 1.000 66.88410 211 GLU A N 1
ATOM 1372 C CA . GLU A 1 179 ? -9.43116 -4.65373 10.89609 1.000 76.06542 211 GLU A CA 1
ATOM 1373 C C . GLU A 1 179 ? -9.54041 -5.46527 12.17683 1.000 71.79657 211 GLU A C 1
ATOM 1374 O O . GLU A 1 179 ? -9.17168 -4.96179 13.24970 1.000 70.42475 211 GLU A O 1
ATOM 1380 N N . PRO A 1 180 ? -10.04255 -6.69803 12.12315 1.000 74.52812 212 PRO A N 1
ATOM 1381 C CA . PRO A 1 180 ? -10.26473 -7.46205 13.35726 1.000 65.29708 212 PRO A CA 1
ATOM 1382 C C . PRO A 1 180 ? -8.96905 -7.82326 14.06772 1.000 66.79751 212 PRO A C 1
ATOM 1383 O O . PRO A 1 180 ? -7.90849 -7.96839 13.45429 1.000 71.48297 212 PRO A O 1
ATOM 1387 N N . ASN A 1 181 ? -9.07796 -7.97311 15.38711 1.000 66.03645 213 ASN A N 1
ATOM 1388 C CA . ASN A 1 181 ? -7.98863 -8.40161 16.25314 1.000 56.86079 213 ASN A CA 1
ATOM 1389 C C . ASN A 1 181 ? -8.47128 -9.56427 17.11020 1.000 63.83758 213 ASN A C 1
ATOM 1390 O O . ASN A 1 181 ? -9.67152 -9.82385 17.22346 1.000 61.88964 213 ASN A O 1
ATOM 1395 N N . VAL A 1 182 ? -7.52643 -10.26748 17.72608 1.000 67.45092 214 VAL A N 1
ATOM 1396 C CA . VAL A 1 182 ? -7.86371 -11.44200 18.52445 1.000 78.91542 214 VAL A CA 1
ATOM 1397 C C . VAL A 1 182 ? -8.37821 -11.00309 19.88899 1.000 62.84519 214 VAL A C 1
ATOM 1398 O O . VAL A 1 182 ? -7.88720 -10.03259 20.47846 1.000 53.79684 214 VAL A O 1
ATOM 1402 N N . SER A 1 183 ? -9.38549 -11.71531 20.38801 1.000 73.02896 215 SER A N 1
ATOM 1403 C CA . SER A 1 183 ? -10.05522 -11.34461 21.63174 1.000 53.43618 215 SER A CA 1
ATOM 1404 C C . SER A 1 183 ? -9.41591 -11.98750 22.86059 1.000 63.82873 215 SER A C 1
ATOM 1405 O O . SER A 1 183 ? -9.40438 -11.39063 23.93789 1.000 61.92985 215 SER A O 1
ATOM 1424 N N . ILE A 1 185 ? -6.64285 -12.12038 24.46570 1.000 49.81639 217 ILE A N 1
ATOM 1425 C CA . ILE A 1 185 ? -5.37007 -11.43426 24.61186 1.0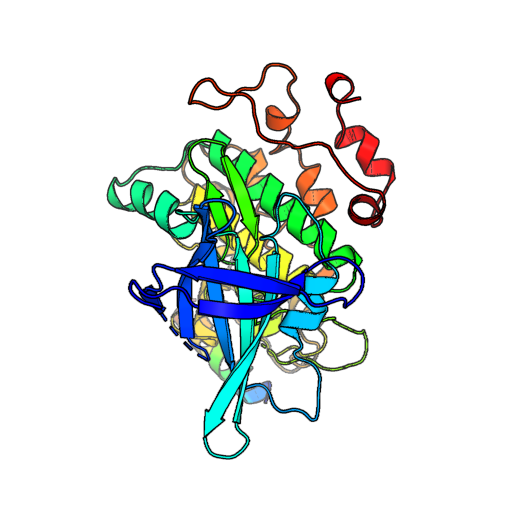00 56.16168 217 ILE A CA 1
ATOM 1426 C C . ILE A 1 185 ? -5.38274 -10.86521 26.03705 1.000 57.00715 217 ILE A C 1
ATOM 1427 O O . ILE A 1 185 ? -6.42236 -10.94470 26.69877 1.000 60.65923 217 ILE A O 1
ATOM 1432 N N . CYS A 1 186 ? -4.23265 -10.35334 26.50479 1.000 47.15174 218 CYS A N 1
ATOM 1433 C CA A CYS A 1 186 ? -4.08030 -9.82056 27.86269 0.600 48.75157 218 CYS A CA 1
ATOM 1434 C CA B CYS A 1 186 ? -4.04195 -9.82786 27.85374 0.400 48.72020 218 CYS A CA 1
ATOM 1435 C C . CYS A 1 186 ? -4.06862 -10.94220 28.89350 1.000 50.32598 218 CYS A C 1
ATOM 1436 O O . CYS A 1 186 ? -4.72797 -11.96734 28.70503 1.000 50.91464 218 CYS A O 1
ATOM 1441 N N . SER A 1 187 ? -3.34391 -10.75241 29.99430 1.000 42.53563 219 SER A N 1
ATOM 1442 C CA A SER A 1 187 ? -3.39450 -11.70955 31.09195 0.430 47.32499 219 SER A CA 1
ATOM 1443 C CA B SER A 1 187 ? -3.39417 -11.70897 31.09076 0.570 47.35336 219 SER A CA 1
ATOM 1444 C C . SER A 1 187 ? -4.73800 -11.60833 31.80441 1.000 52.54142 219 SER A C 1
ATOM 1445 O O . SER A 1 187 ? -5.26246 -10.51086 32.01496 1.000 43.81930 219 SER A O 1
ATOM 1450 N N . ARG A 1 188 ? -5.27560 -12.76772 32.20128 1.000 45.64406 220 ARG A N 1
ATOM 1451 C CA . ARG A 1 188 ? -6.69065 -12.88937 32.56714 1.000 49.55055 220 ARG A CA 1
ATOM 1452 C C . ARG A 1 188 ? -7.14748 -11.85039 33.58976 1.000 51.50253 220 ARG A C 1
ATOM 1453 O O . ARG A 1 188 ? -8.19643 -11.21693 33.41351 1.000 39.16859 220 ARG A O 1
ATOM 1461 N N . TYR A 1 189 ? -6.39215 -11.68091 34.68261 1.000 41.15391 221 TYR A N 1
ATOM 1462 C CA . TYR A 1 189 ? -6.82796 -10.76852 35.74164 1.000 36.15216 221 TYR A CA 1
ATOM 1463 C C . TYR A 1 189 ? -7.01207 -9.34417 35.23039 1.000 39.70116 221 TYR A C 1
ATOM 1464 O O . TYR A 1 189 ? -7.80292 -8.57956 35.79564 1.000 33.14107 221 TYR A O 1
ATOM 1473 N N . TYR A 1 190 ? -6.29391 -8.96877 34.17252 1.000 31.86477 222 TYR A N 1
ATOM 1474 C CA . TYR A 1 190 ? -6.25869 -7.59635 33.67882 1.000 29.46167 222 TYR A CA 1
ATOM 1475 C C . TYR A 1 190 ? -6.99922 -7.43590 32.35430 1.000 34.61877 222 TYR A C 1
ATOM 1476 O O . TYR A 1 190 ? -6.92560 -6.37044 31.73291 1.000 29.70261 222 TYR A O 1
ATOM 1485 N N . ARG A 1 191 ? -7.72929 -8.46298 31.92529 1.000 33.43390 223 ARG A N 1
ATOM 1486 C CA . ARG A 1 191 ? -8.37357 -8.47425 30.61912 1.000 42.35893 223 ARG A CA 1
ATOM 1487 C C . ARG A 1 191 ? -9.66937 -7.67067 30.65666 1.000 39.67293 223 ARG A C 1
ATOM 1488 O O . ARG A 1 191 ? -10.53292 -7.90699 31.50686 1.000 33.97955 223 ARG A O 1
ATOM 1496 N N . ALA A 1 192 ? -9.80246 -6.72558 29.72632 1.000 34.50316 224 ALA A N 1
ATOM 1497 C CA . ALA A 1 192 ? -10.98284 -5.87344 29.67144 1.000 34.89854 224 ALA A CA 1
ATOM 1498 C C . ALA A 1 192 ? -12.23501 -6.69684 29.35885 1.000 36.40875 224 ALA A C 1
ATOM 1499 O O . ALA A 1 192 ? -12.16552 -7.69941 28.64331 1.000 36.24402 224 ALA A O 1
ATOM 1501 N N . PRO A 1 193 ? -13.39392 -6.29540 29.89459 1.000 33.85857 225 PRO A N 1
ATOM 1502 C CA . PRO A 1 193 ? -14.60031 -7.12612 29.73373 1.000 37.27278 225 PRO A CA 1
ATOM 1503 C C . PRO A 1 193 ? -15.03319 -7.31019 28.29005 1.000 37.89589 225 PRO A C 1
ATOM 1504 O O . PRO A 1 193 ? -15.57028 -8.37243 27.95294 1.000 41.06320 225 PRO A O 1
ATOM 1508 N N . GLU A 1 194 ? -14.81091 -6.32259 27.41908 1.000 37.50470 226 GLU A N 1
ATOM 1509 C CA . GLU A 1 194 ? -15.19868 -6.50579 26.02322 1.000 36.35627 226 GLU A CA 1
ATOM 1510 C C . GLU A 1 194 ? -14.40272 -7.62842 25.36456 1.000 44.09731 226 GLU A C 1
ATOM 1511 O O . GLU A 1 194 ? -14.92827 -8.32684 24.48738 1.000 40.51589 226 GLU A O 1
ATOM 1517 N N . LEU A 1 195 ? -13.14498 -7.81929 25.77256 1.000 41.28695 227 LEU A N 1
ATOM 1518 C CA . LEU A 1 195 ? -12.37621 -8.96534 25.29567 1.000 40.20279 227 LEU A CA 1
ATOM 1519 C C . LEU A 1 195 ? -12.98190 -10.27480 25.77871 1.000 42.87644 227 LEU A C 1
ATOM 1520 O O . LEU A 1 195 ? -13.04938 -11.25111 25.02366 1.000 43.08770 227 LEU A O 1
ATOM 1525 N N . ILE A 1 196 ? -13.41782 -10.31683 27.04033 1.000 45.38443 228 ILE A N 1
ATOM 1526 C CA . ILE A 1 196 ? -14.03790 -11.52587 27.57546 1.000 40.59420 228 ILE A CA 1
ATOM 1527 C C . ILE A 1 196 ? -15.30481 -11.85815 26.80009 1.000 44.18706 228 ILE A C 1
ATOM 1528 O O . ILE A 1 196 ? -15.59263 -13.02913 26.52391 1.000 47.93774 228 ILE A O 1
ATOM 1533 N N . PHE A 1 197 ? -16.07816 -10.83415 26.42919 1.000 44.97942 229 PHE A N 1
ATOM 1534 C CA . PHE A 1 197 ? -17.26234 -11.04715 25.60491 1.000 54.67050 229 PHE A CA 1
ATOM 1535 C C . PHE A 1 197 ? -16.91185 -11.45539 24.18061 1.000 49.54571 229 PHE A C 1
ATOM 1536 O O . PHE A 1 197 ? -17.81219 -11.83303 23.42501 1.000 51.19910 229 PHE A O 1
ATOM 1544 N N . GLY A 1 198 ? -15.63879 -11.38464 23.79784 1.000 52.90256 230 GLY A N 1
ATOM 1545 C CA . GLY A 1 198 ? -15.21686 -11.81980 22.48294 1.000 53.91959 230 GLY A CA 1
ATOM 1546 C C . GLY A 1 198 ? -15.20630 -10.75180 21.41663 1.000 53.05449 230 GLY A C 1
ATOM 1547 O O . GLY A 1 198 ? -15.33172 -11.08248 20.23197 1.000 51.57806 230 GLY A O 1
ATOM 1548 N N . ALA A 1 199 ? -15.07361 -9.48294 21.79164 1.000 46.57605 231 ALA A N 1
ATOM 1549 C CA . ALA A 1 199 ? -15.00030 -8.41995 20.79986 1.000 55.72293 231 ALA A CA 1
ATOM 1550 C C . ALA A 1 199 ? -13.70924 -8.52143 19.99712 1.000 66.14176 231 ALA A C 1
ATOM 1551 O O . ALA A 1 199 ? -12.64058 -8.82091 20.53899 1.000 53.32198 231 ALA A O 1
ATOM 1553 N N . THR A 1 200 ? -13.81696 -8.28099 18.69032 1.000 56.41961 232 THR A N 1
ATOM 1554 C CA . THR A 1 200 ? -12.65327 -8.18446 17.82284 1.000 58.50127 232 THR A CA 1
ATOM 1555 C C . THR A 1 200 ? -12.41778 -6.77281 17.30609 1.000 61.35703 232 THR A C 1
ATOM 1556 O O . THR A 1 200 ? -11.38575 -6.52740 16.67134 1.000 57.11322 232 THR A O 1
ATOM 1560 N N . ASP A 1 201 ? -13.33766 -5.84505 17.56551 1.000 48.79034 233 ASP A N 1
ATOM 1561 C CA . ASP A 1 201 ? -13.23046 -4.45398 17.13799 1.000 60.51057 233 ASP A CA 1
ATOM 1562 C C . ASP A 1 201 ? -12.91855 -3.52862 18.31425 1.000 59.29526 233 ASP A C 1
ATOM 1563 O O . ASP A 1 201 ? -13.42195 -2.40572 18.39370 1.000 71.76072 233 ASP A O 1
ATOM 1565 N N . TYR A 1 202 ? -12.08682 -3.98896 19.24347 1.000 42.23162 234 TYR A N 1
ATOM 1566 C CA . TYR A 1 202 ? -11.76100 -3.18627 20.41065 1.000 37.07895 234 TYR A CA 1
ATOM 1567 C C . TYR A 1 202 ? -10.69157 -2.14657 20.07115 1.000 41.18326 234 TYR A C 1
ATOM 1568 O O . TYR A 1 202 ? -10.12533 -2.12165 18.97235 1.000 39.98544 234 TYR A O 1
ATOM 1577 N N . THR A 1 203 ? -10.41421 -1.28135 21.04472 1.000 40.57905 235 THR A N 1
ATOM 1578 C CA . THR A 1 203 ? -9.51016 -0.15159 20.87860 1.000 40.66247 235 THR A CA 1
ATOM 1579 C C . THR A 1 203 ? -8.43847 -0.19242 21.96094 1.000 41.07251 235 THR A C 1
ATOM 1580 O O . THR A 1 203 ? -8.39535 -1.09843 22.80020 1.000 34.41621 235 THR A O 1
ATOM 1584 N N . SER A 1 204 ? -7.59460 0.84028 21.96367 1.000 35.92213 236 SER A N 1
ATOM 1585 C CA . SER A 1 204 ? -6.53347 0.95181 22.95545 1.000 33.18551 236 SER A CA 1
ATOM 1586 C C . SER A 1 204 ? -7.06400 1.12774 24.37308 1.000 40.31097 236 SER A C 1
ATOM 1587 O O . SER A 1 204 ? -6.29521 0.97563 25.33053 1.000 33.24745 236 SER A O 1
ATOM 1590 N N . SER A 1 205 ? -8.35617 1.41645 24.54351 1.000 35.70786 237 SER A N 1
ATOM 1591 C CA . SER A 1 205 ? -8.87584 1.55736 25.89590 1.000 29.35350 237 SER A CA 1
ATOM 1592 C C . SER A 1 205 ? -8.84372 0.24963 26.68113 1.000 28.61762 237 SER A C 1
ATOM 1593 O O . SER A 1 205 ? -9.08894 0.27978 27.89253 1.000 29.87454 237 SER A O 1
ATOM 1596 N N . ILE A 1 206 ? -8.54841 -0.88974 26.03969 1.000 27.02418 238 ILE A N 1
ATOM 1597 C CA . ILE A 1 206 ? -8.34405 -2.11205 26.81511 1.000 30.04494 238 ILE A CA 1
ATOM 1598 C C . ILE A 1 206 ? -7.14175 -1.95499 27.73661 1.000 32.47210 238 ILE A C 1
ATOM 1599 O O . ILE A 1 206 ? -7.11210 -2.53060 28.83014 1.000 29.69974 238 ILE A O 1
ATOM 1604 N N . ASP A 1 207 ? -6.13569 -1.17840 27.31672 1.000 30.74822 239 ASP A N 1
ATOM 1605 C CA . ASP A 1 207 ? -4.97663 -0.93398 28.17367 1.000 28.35882 239 ASP A CA 1
ATOM 1606 C C . ASP A 1 207 ? -5.35438 -0.10535 29.39270 1.000 29.90197 239 ASP A C 1
ATOM 1607 O O . ASP A 1 207 ? -4.73673 -0.24424 30.45562 1.000 30.75892 239 ASP A O 1
ATOM 1612 N N . VAL A 1 208 ? -6.33276 0.78862 29.24077 1.000 29.34716 240 VAL A N 1
ATOM 1613 C CA . VAL A 1 208 ? -6.77448 1.62049 30.35308 1.000 29.45566 240 VAL A CA 1
ATOM 1614 C C . VAL A 1 208 ? -7.49823 0.77866 31.39200 1.000 26.82721 240 VAL A C 1
ATOM 1615 O O . VAL A 1 208 ? -7.28893 0.94908 32.59827 1.000 28.91202 240 VAL A O 1
ATOM 1619 N N . TRP A 1 209 ? -8.35097 -0.15104 30.94714 1.000 29.25294 241 TRP A N 1
ATOM 1620 C CA . TRP A 1 209 ? -8.93117 -1.11191 31.88094 1.000 30.97142 241 TRP A CA 1
ATOM 1621 C C . TRP A 1 209 ? -7.83926 -1.85244 32.64247 1.000 29.87856 241 TRP A C 1
ATOM 1622 O O . TRP A 1 209 ? -7.88850 -1.96180 33.87224 1.000 27.32456 241 TRP A O 1
ATOM 1633 N N . SER A 1 210 ? -6.84013 -2.37182 31.91992 1.000 27.33613 242 SER A N 1
ATOM 1634 C CA . SER A 1 210 ? -5.76954 -3.11064 32.58077 1.000 28.04468 242 SER A CA 1
ATOM 1635 C C . SER A 1 210 ? -5.05402 -2.23278 33.60079 1.000 26.73080 242 SER A C 1
ATOM 1636 O O . SER A 1 210 ? -4.76594 -2.67751 34.71645 1.000 28.08788 242 SER A O 1
ATOM 1639 N N . ALA A 1 211 ? -4.77711 -0.97671 33.24003 1.000 27.69186 243 ALA A N 1
ATOM 1640 C CA . ALA A 1 211 ? -4.12144 -0.06575 34.17544 1.000 31.76138 243 ALA A CA 1
ATOM 1641 C C . ALA A 1 211 ? -4.98968 0.17974 35.40345 1.000 34.06217 243 ALA A C 1
ATOM 1642 O O . ALA A 1 211 ? -4.48090 0.25277 36.52959 1.000 29.67252 243 ALA A O 1
ATOM 1644 N N . GLY A 1 212 ? -6.30315 0.31409 35.20559 1.000 27.47909 244 GLY A N 1
ATOM 1645 C CA . GLY A 1 212 ? -7.20545 0.41088 36.34017 1.000 26.73782 244 GLY A CA 1
ATOM 1646 C C . GLY A 1 212 ? -7.11898 -0.79640 37.25671 1.000 29.17228 244 GLY A C 1
ATOM 1647 O O . GLY A 1 212 ? -7.19892 -0.66231 38.48082 1.000 30.08912 244 GLY A O 1
ATOM 1648 N N . CYS A 1 213 ? -6.98321 -1.99603 36.67781 1.000 25.34353 245 CYS A N 1
ATOM 1649 C CA . CYS A 1 213 ? -6.78570 -3.18783 37.49988 1.000 24.13447 245 CYS A CA 1
ATOM 1650 C C . CYS A 1 213 ? -5.47143 -3.11695 38.27027 1.000 32.19710 245 CYS A C 1
ATOM 1651 O O . CYS A 1 213 ? -5.39386 -3.56681 39.42039 1.000 28.31641 245 CYS A O 1
ATOM 1654 N N . VAL A 1 214 ? -4.41500 -2.59126 37.64183 1.000 31.30879 246 VAL A N 1
ATOM 1655 C CA . VAL A 1 214 ? -3.13997 -2.45470 38.34652 1.000 26.94720 246 VAL A CA 1
ATOM 1656 C C . VAL A 1 214 ? -3.28250 -1.48833 39.51578 1.000 26.36498 246 VAL A C 1
ATOM 1657 O O . VAL A 1 214 ? -2.81143 -1.75940 40.62773 1.000 29.96551 246 VAL A O 1
ATOM 1661 N N . LEU A 1 215 ? -3.93436 -0.34644 39.27876 1.000 26.65055 247 LEU A N 1
ATOM 1662 C CA . LEU A 1 215 ? -4.12495 0.63602 40.34271 1.000 29.72670 247 LEU A CA 1
ATOM 1663 C C . LEU A 1 215 ? -4.91173 0.03888 41.49792 1.000 31.19899 247 LEU A C 1
ATOM 1664 O O . LEU A 1 215 ? -4.52959 0.18392 42.66550 1.000 28.98439 247 LEU A O 1
ATOM 1669 N N . ALA A 1 216 ? -6.00544 -0.66205 41.18613 1.000 27.97033 248 ALA A N 1
ATOM 1670 C CA . ALA A 1 216 ? -6.79099 -1.30314 42.23587 1.000 27.91643 248 ALA A CA 1
ATOM 1671 C C . ALA A 1 216 ? -5.94918 -2.30114 43.01706 1.000 27.82922 248 ALA A C 1
ATOM 1672 O O . ALA A 1 216 ? -6.04778 -2.38105 44.24494 1.000 29.57317 248 ALA A O 1
ATOM 1674 N N . GLU A 1 217 ? -5.12039 -3.07637 42.31541 1.000 27.67056 249 GLU A N 1
ATOM 1675 C CA . GLU A 1 217 ? -4.29391 -4.07957 42.97846 1.000 32.80393 249 GLU A CA 1
ATOM 1676 C C . GLU A 1 217 ? -3.28882 -3.43603 43.92943 1.000 36.47826 249 GLU A C 1
ATOM 1677 O O . GLU A 1 217 ? -3.03470 -3.95771 45.02213 1.000 31.52268 249 GLU A O 1
ATOM 1683 N N . LEU A 1 218 ? -2.69271 -2.31193 43.52275 1.000 29.65253 250 LEU A N 1
ATOM 1684 C CA . LEU A 1 218 ? -1.74336 -1.61849 44.39060 1.000 29.08156 250 LEU A CA 1
ATOM 1685 C C . LEU A 1 218 ? -2.42422 -1.06719 45.63871 1.000 37.03238 250 LEU A C 1
ATOM 1686 O O . LEU A 1 218 ? -1.81710 -1.04235 46.71514 1.000 34.16690 250 LEU A O 1
ATOM 1691 N N . LEU A 1 219 ? -3.67461 -0.61382 45.50732 1.000 31.48357 251 LEU A N 1
ATOM 1692 C CA . LEU A 1 219 ? -4.43191 -0.10921 46.65199 1.000 31.10677 251 LEU A CA 1
ATOM 1693 C C . LEU A 1 219 ? -4.90668 -1.24446 47.55284 1.000 31.99668 251 LEU A C 1
ATOM 1694 O O . LEU A 1 219 ? -4.99398 -1.07976 48.77409 1.000 38.77809 251 LEU A O 1
ATOM 1699 N N . LEU A 1 220 ? -5.24512 -2.39280 46.96626 1.000 35.25724 252 LEU A N 1
ATOM 1700 C CA . LEU A 1 220 ? -5.85145 -3.49550 47.70785 1.000 35.67951 252 LEU A CA 1
ATOM 1701 C C . LEU A 1 220 ? -4.83318 -4.45578 48.30329 1.000 43.22675 252 LEU A C 1
ATOM 1702 O O . LEU A 1 220 ? -5.10517 -5.06469 49.34615 1.000 38.38372 252 LEU A O 1
ATOM 1707 N N . GLY A 1 221 ? -3.67389 -4.61076 47.66634 1.000 39.11723 253 GLY A N 1
ATOM 1708 C CA . GLY A 1 221 ? -2.70902 -5.62071 48.04997 1.000 43.58132 253 GLY A CA 1
ATOM 1709 C C . GLY A 1 221 ? -2.90284 -6.96601 47.38438 1.000 43.69345 253 GLY A C 1
ATOM 1710 O O . GLY A 1 221 ? -2.17987 -7.91378 47.71587 1.000 43.71448 253 GLY A O 1
ATOM 1711 N N . GLN A 1 222 ? -3.86155 -7.08482 46.47080 1.000 36.79196 254 GLN A N 1
ATOM 1712 C CA . GLN A 1 222 ? -4.10466 -8.31624 45.73393 1.000 36.97211 254 GLN A CA 1
ATOM 1713 C C . GLN A 1 222 ? -4.92633 -7.97167 44.50073 1.000 37.69413 254 GLN A C 1
ATOM 1714 O O . GLN A 1 222 ? -5.54455 -6.90171 44.44913 1.000 35.25886 254 GLN A O 1
ATOM 1720 N N . PRO A 1 223 ? -4.94182 -8.84305 43.48728 1.000 46.62069 255 PRO A N 1
ATOM 1721 C CA . PRO A 1 223 ? -5.72297 -8.54350 42.27876 1.000 41.76066 255 PRO A CA 1
ATOM 1722 C C . PRO A 1 223 ? -7.19091 -8.33421 42.61357 1.000 41.28887 255 PRO A C 1
ATOM 1723 O O . PRO A 1 223 ? -7.75922 -9.02658 43.46015 1.000 40.76105 255 PRO A O 1
ATOM 1727 N N . ILE A 1 224 ? -7.80631 -7.36124 41.94245 1.000 36.29682 256 ILE A N 1
ATOM 1728 C CA . ILE A 1 224 ? -9.18404 -7.03584 42.28744 1.000 36.90256 256 ILE A CA 1
ATOM 1729 C C . ILE A 1 224 ? -10.15984 -8.00414 41.62120 1.000 42.99919 256 ILE A C 1
ATOM 1730 O O . ILE A 1 224 ? -11.24448 -8.25975 42.15835 1.000 41.92420 256 ILE A O 1
ATOM 1735 N N . PHE A 1 225 ? -9.79304 -8.58193 40.47524 1.000 38.90276 257 PHE A N 1
ATOM 1736 C CA . PHE A 1 225 ? -10.66572 -9.48845 39.72663 1.000 37.63475 257 PHE A CA 1
ATOM 1737 C C . PHE A 1 225 ? -9.92840 -10.79581 39.46463 1.000 40.49919 257 PHE A C 1
ATOM 1738 O O . PHE A 1 225 ? -9.46438 -11.04180 38.34343 1.000 46.45286 257 PHE A O 1
ATOM 1746 N N . PRO A 1 226 ? -9.80541 -11.66528 40.47326 1.000 43.27893 258 PRO A N 1
ATOM 1747 C CA . PRO A 1 226 ? -9.09917 -12.95619 40.28122 1.000 54.48106 258 PRO A CA 1
ATOM 1748 C C . PRO A 1 226 ? -9.96760 -14.08301 39.71575 1.000 45.52596 258 PRO A C 1
ATOM 1749 O O . PRO A 1 226 ? -10.44555 -14.97564 40.41396 1.000 55.70361 258 PRO A O 1
ATOM 1753 N N . GLY A 1 227 ? -10.17197 -14.05421 38.40095 1.000 58.81314 259 GLY A N 1
ATOM 1754 C CA . GLY A 1 227 ? -11.00793 -15.05458 37.76392 1.000 51.27687 259 GLY A CA 1
ATOM 1755 C C . GLY A 1 227 ? -10.29062 -16.37594 37.55000 1.000 62.11654 259 GLY A C 1
ATOM 1756 O O . GLY A 1 227 ? -9.08579 -16.43179 37.30431 1.000 62.50486 259 GLY A O 1
ATOM 1757 N N . ASP A 1 228 ? -11.06571 -17.46068 37.65218 1.000 60.34537 260 ASP A N 1
ATOM 1758 C CA . ASP A 1 228 ? -10.55853 -18.80550 37.40652 1.000 64.65118 260 ASP A CA 1
ATOM 1759 C C . ASP A 1 228 ? -10.46461 -19.13247 35.92443 1.000 78.83126 260 ASP A C 1
ATOM 1760 O O . ASP A 1 228 ? -9.71597 -20.04121 35.54807 1.000 78.59034 260 ASP A O 1
ATOM 1765 N N . SER A 1 229 ? -11.20761 -18.41670 35.08746 1.000 73.57614 261 SER A N 1
ATOM 1766 C CA . SER A 1 229 ? -11.27638 -18.67222 33.65583 1.000 61.26362 261 SER A CA 1
ATOM 1767 C C . SER A 1 229 ? -11.79947 -17.40598 32.99666 1.000 61.63978 261 SER A C 1
ATOM 1768 O O . SER A 1 229 ? -12.06338 -16.40455 33.66651 1.000 57.52654 261 SER A O 1
ATOM 1771 N N . GLY A 1 230 ? -11.95241 -17.45541 31.67263 1.000 57.57394 262 GLY A N 1
ATOM 1772 C CA . GLY A 1 230 ? -12.49442 -16.30430 30.96759 1.000 58.93497 262 GLY A CA 1
ATOM 1773 C C . GLY A 1 230 ? -13.87300 -15.91753 31.46861 1.000 53.42393 262 GLY A C 1
ATOM 1774 O O . GLY A 1 230 ? -14.14175 -14.74791 31.75146 1.000 63.81264 262 GLY A O 1
ATOM 1775 N N . VAL A 1 231 ? -14.75942 -16.90266 31.61196 1.000 56.69944 263 VAL A N 1
ATOM 1776 C CA . VAL A 1 231 ? -16.10925 -16.61433 32.08534 1.000 56.59064 263 VAL A CA 1
ATOM 1777 C C . VAL A 1 231 ? -16.09203 -16.20270 33.55245 1.000 55.95484 263 VAL A C 1
ATOM 1778 O O . VAL A 1 231 ? -16.80175 -15.27322 33.95589 1.000 52.15707 263 VAL A O 1
ATOM 1782 N N . ASP A 1 232 ? -15.29824 -16.89287 34.37830 1.000 52.17371 264 ASP A N 1
ATOM 1783 C CA . ASP A 1 232 ? -15.25695 -16.55137 35.79625 1.000 54.98980 264 ASP A CA 1
ATOM 1784 C C . ASP A 1 232 ? -14.59106 -15.20426 36.01918 1.000 54.57890 264 ASP A C 1
ATOM 1785 O O . ASP A 1 232 ? -14.86445 -14.53642 37.02350 1.000 50.88553 264 ASP A O 1
ATOM 1790 N N . GLN A 1 233 ? -13.71233 -14.79688 35.10221 1.000 47.65399 265 GLN A N 1
ATOM 1791 C CA . GLN A 1 233 ? -13.17111 -13.44366 35.14130 1.000 43.36030 265 GLN A CA 1
ATOM 1792 C C . GLN A 1 233 ? -14.29532 -12.41691 35.09649 1.000 41.69854 265 GLN A C 1
ATOM 1793 O O . GLN A 1 233 ? -14.34361 -11.49257 35.91503 1.000 39.31058 265 GLN A O 1
ATOM 1799 N N . LEU A 1 234 ? -15.22711 -12.58351 34.15425 1.000 41.96879 266 LEU A N 1
ATOM 1800 C CA . LEU A 1 234 ? -16.34538 -11.65326 34.03908 1.000 41.58728 266 LEU A CA 1
ATOM 1801 C C . LEU A 1 234 ? -17.25544 -11.72244 35.26143 1.000 40.34825 266 LEU A C 1
ATOM 1802 O O . LEU A 1 234 ? -17.77834 -10.69596 35.71354 1.000 43.68804 266 LEU A O 1
ATOM 1807 N N . VAL A 1 235 ? -17.45771 -12.92406 35.80919 1.000 43.08657 267 VAL A N 1
ATOM 1808 C CA . VAL A 1 235 ? -18.25864 -13.06193 37.02349 1.000 48.54722 267 VAL A CA 1
ATOM 1809 C C . VAL A 1 235 ? -17.63642 -12.25863 38.15996 1.000 51.64473 267 VAL A C 1
ATOM 1810 O O . VAL A 1 235 ? -18.33613 -11.56195 38.90569 1.000 46.15553 267 VAL A O 1
ATOM 1814 N N . GLU A 1 236 ? -16.31014 -12.33034 38.29846 1.000 42.39860 268 GLU A N 1
ATOM 1815 C CA . GLU A 1 236 ? -15.62566 -11.57178 39.34162 1.000 48.37171 268 GLU A CA 1
ATOM 1816 C C . GLU A 1 236 ? -15.78921 -10.07006 39.13310 1.000 45.45997 268 GLU A C 1
ATOM 1817 O O . GLU A 1 236 ? -16.01934 -9.32408 40.09329 1.000 41.59640 268 GLU A O 1
ATOM 1823 N N . ILE A 1 237 ? -15.66926 -9.60821 37.88542 1.000 38.45595 269 ILE A N 1
ATOM 1824 C CA . ILE A 1 237 ? -15.89661 -8.19560 37.58798 1.000 37.76031 269 ILE A CA 1
ATOM 1825 C C . ILE A 1 237 ? -17.31403 -7.79852 37.97853 1.000 42.39801 269 ILE A C 1
ATOM 1826 O O . ILE A 1 237 ? -17.53865 -6.75465 38.60376 1.000 42.26743 269 ILE A O 1
ATOM 1831 N N . ILE A 1 238 ? -18.28906 -8.64203 37.63102 1.000 38.81969 270 ILE A N 1
ATOM 1832 C CA . ILE A 1 238 ? -19.69136 -8.33720 37.90423 1.000 40.51349 270 ILE A CA 1
ATOM 1833 C C . ILE A 1 238 ? -19.96043 -8.30326 39.40649 1.000 45.83220 270 ILE A C 1
ATOM 1834 O O . ILE A 1 238 ? -20.76132 -7.49322 39.88549 1.000 50.35258 270 ILE A O 1
ATOM 1839 N N . LYS A 1 239 ? -19.29054 -9.16333 40.17962 1.000 44.89755 271 LYS A N 1
ATOM 1840 C CA . LYS A 1 239 ? -19.49375 -9.14489 41.62785 1.000 50.14696 271 LYS A CA 1
ATOM 1841 C C . LYS A 1 239 ? -19.11160 -7.80105 42.23981 1.000 55.76385 271 LYS A C 1
ATOM 1842 O O . LYS A 1 239 ? -19.63644 -7.43217 43.29711 1.000 48.18173 271 LYS A O 1
ATOM 1848 N N . VAL A 1 240 ? -18.21262 -7.05828 41.59819 1.000 42.87795 272 VAL A N 1
ATOM 1849 C CA . VAL A 1 240 ? -17.79998 -5.74987 42.10133 1.000 40.04086 272 VAL A CA 1
ATOM 1850 C C . VAL A 1 240 ? -18.59712 -4.62270 41.45574 1.000 43.09047 272 VAL A C 1
ATOM 1851 O O . VAL A 1 240 ? -19.15752 -3.76943 42.14884 1.000 47.91153 272 VAL A O 1
ATOM 1855 N N . LEU A 1 241 ? -18.65876 -4.59343 40.12341 1.000 43.08823 273 LEU A N 1
ATOM 1856 C CA . LEU A 1 241 ? -19.30105 -3.50408 39.39900 1.000 38.34995 273 LEU A CA 1
ATOM 1857 C C . LEU A 1 241 ? -20.79040 -3.71670 39.16905 1.000 42.95354 273 LEU A C 1
ATOM 1858 O O . LEU A 1 241 ? -21.46500 -2.78890 38.70883 1.000 43.96363 273 LEU A O 1
ATOM 1863 N N . GLY A 1 242 ? -21.31940 -4.89612 39.47148 1.000 40.75509 274 GLY A N 1
ATOM 1864 C CA . GLY A 1 242 ? -22.68373 -5.22243 39.12015 1.000 41.79591 274 GLY A CA 1
ATOM 1865 C C . GLY A 1 242 ? -22.79807 -5.64923 37.66805 1.000 41.45333 274 GLY A C 1
ATOM 1866 O O . GLY A 1 242 ? -21.88160 -5.49042 36.86113 1.000 40.24573 274 GLY A O 1
ATOM 1867 N N . THR A 1 243 ? -23.95867 -6.20717 37.33287 1.000 46.79536 275 THR A N 1
ATOM 1868 C CA . THR A 1 243 ? -24.20601 -6.63284 35.96195 1.000 55.15150 275 THR A CA 1
ATOM 1869 C C . THR A 1 243 ? -24.12947 -5.42905 35.02709 1.000 51.47725 275 THR A C 1
ATOM 1870 O O . THR A 1 243 ? -24.72848 -4.38511 35.32036 1.000 45.98579 275 THR A O 1
ATOM 1874 N N . PRO A 1 244 ? -23.40674 -5.52135 33.91204 1.000 50.77233 276 PRO A N 1
ATOM 1875 C CA . PRO A 1 244 ? -23.48653 -4.45568 32.90969 1.000 43.22484 276 PRO A CA 1
ATOM 1876 C C . PRO A 1 244 ? -24.89284 -4.36567 32.34215 1.000 47.14939 276 PRO A C 1
ATOM 1877 O O . PRO A 1 244 ? -25.58470 -5.37470 32.17532 1.000 47.38750 276 PRO A O 1
ATOM 1881 N N . THR A 1 245 ? -25.32336 -3.13995 32.06533 1.000 49.35303 277 THR A N 1
ATOM 1882 C CA . THR A 1 245 ? -26.61322 -2.95599 31.42668 1.000 51.16345 277 THR A CA 1
ATOM 1883 C C . THR A 1 245 ? -26.57971 -3.51105 30.00924 1.000 56.12786 277 THR A C 1
ATOM 1884 O O . THR A 1 245 ? -25.51768 -3.76452 29.43066 1.000 50.92990 277 THR A O 1
ATOM 1888 N N . ARG A 1 246 ? -27.77574 -3.70710 29.45749 1.000 51.17751 278 ARG A N 1
ATOM 1889 C CA . ARG A 1 246 ? -27.90218 -4.06755 28.05222 1.000 58.10044 278 ARG A CA 1
ATOM 1890 C C . ARG A 1 246 ? -27.17503 -3.06092 27.16731 1.000 60.91636 278 ARG A C 1
ATOM 1891 O O . ARG A 1 246 ? -26.55754 -3.43377 26.16295 1.000 58.05032 278 ARG A O 1
ATOM 1899 N N . GLU A 1 247 ? -27.22732 -1.77760 27.53660 1.000 53.42056 279 GLU A N 1
ATOM 1900 C CA . GLU A 1 247 ? -26.54410 -0.74614 26.76247 1.000 52.02452 279 GLU A CA 1
ATOM 1901 C C . GLU A 1 247 ? -25.03310 -0.91003 26.84360 1.000 54.70642 279 GLU A C 1
ATOM 1902 O O . GLU A 1 247 ? -24.34408 -0.91457 25.81671 1.000 50.12946 279 GLU A O 1
ATOM 1904 N N . GLN A 1 248 ? -24.50041 -1.04711 28.06271 1.000 43.97426 280 GLN A N 1
ATOM 1905 C CA . GLN A 1 248 ? -23.06430 -1.24654 28.22549 1.000 41.18044 280 GLN A CA 1
ATOM 1906 C C . GLN A 1 248 ? -22.59767 -2.49205 27.48386 1.000 52.48733 280 GLN A C 1
ATOM 1907 O O . GLN A 1 248 ? -21.52289 -2.49302 26.87532 1.000 44.41638 280 GLN A O 1
ATOM 1913 N N . ILE A 1 249 ? -23.39818 -3.56052 27.51583 1.000 42.77867 281 ILE A N 1
ATOM 1914 C CA . ILE A 1 249 ? -23.03721 -4.78393 26.80331 1.000 51.42067 281 ILE A CA 1
ATOM 1915 C C . ILE A 1 249 ? -22.93485 -4.51677 25.30647 1.000 47.38638 281 ILE A C 1
ATOM 1916 O O . ILE A 1 249 ? -21.98072 -4.94535 24.64531 1.000 51.30391 281 ILE A O 1
ATOM 1921 N N . ARG A 1 250 ? -23.91728 -3.79998 24.75078 1.000 49.93536 282 ARG A N 1
ATOM 1922 C CA . ARG A 1 250 ? -23.87216 -3.44998 23.33412 1.000 49.50906 282 ARG A CA 1
ATOM 1923 C C . ARG A 1 250 ? -22.62156 -2.64156 23.00481 1.000 50.06551 282 ARG A C 1
ATOM 1924 O O . ARG A 1 250 ? -22.01652 -2.82527 21.94234 1.000 54.41864 282 ARG A O 1
ATOM 1926 N N . GLU A 1 251 ? -22.21807 -1.73924 23.90396 1.000 47.81747 283 GLU A N 1
ATOM 1927 C CA . GLU A 1 251 ? -20.99675 -0.96642 23.68443 1.000 47.12382 283 GLU A CA 1
ATOM 1928 C C . GLU A 1 251 ? -19.75220 -1.84599 23.69932 1.000 59.94381 283 GLU A C 1
ATOM 1929 O O . GLU A 1 251 ? -18.73879 -1.49748 23.08010 1.000 46.18631 283 GLU A O 1
ATOM 1935 N N . MET A 1 252 ? -19.80364 -2.97607 24.40232 1.000 52.46128 284 MET A N 1
ATOM 1936 C CA . MET A 1 252 ? -18.67369 -3.89576 24.48625 1.000 48.21349 284 MET A CA 1
ATOM 1937 C C . MET A 1 252 ? -18.66362 -4.87075 23.31355 1.000 49.73297 284 MET A C 1
ATOM 1938 O O . MET A 1 252 ? -17.62046 -5.09194 22.69049 1.000 46.94905 284 MET A O 1
ATOM 1943 N N . ASN A 1 253 ? -19.81581 -5.47108 23.01409 1.000 44.51881 285 ASN A N 1
ATOM 1944 C CA . ASN A 1 253 ? -19.94802 -6.38657 21.88822 1.000 52.48768 285 ASN A CA 1
ATOM 1945 C C . ASN A 1 253 ? -21.41856 -6.41149 21.48675 1.000 63.64710 285 ASN A C 1
ATOM 1946 O O . ASN A 1 253 ? -22.28247 -6.76277 22.30082 1.000 56.82919 285 ASN A O 1
ATOM 1951 N N . PRO A 1 254 ? -21.74019 -6.06619 20.24430 1.000 59.38255 286 PRO A N 1
ATOM 1952 C CA . PRO A 1 254 ? -23.14969 -5.86604 19.87856 1.000 57.35183 286 PRO A CA 1
ATOM 1953 C C . PRO A 1 254 ? -23.89031 -7.15340 19.54093 1.000 55.53139 286 PRO A C 1
ATOM 1954 O O . PRO A 1 254 ? -24.94947 -7.10642 18.90916 1.000 66.61797 286 PRO A O 1
ATOM 1956 N N . ASN A 1 255 ? -23.35148 -8.30731 19.93952 1.000 62.75637 287 ASN A N 1
ATOM 1957 C CA . ASN A 1 255 ? -23.87753 -9.60110 19.51589 1.000 69.87889 287 ASN A CA 1
ATOM 1958 C C . ASN A 1 255 ? -24.57802 -10.36231 20.64129 1.000 70.60148 287 ASN A C 1
ATOM 1959 O O . ASN A 1 255 ? -24.66906 -11.59190 20.59548 1.000 62.39267 287 ASN A O 1
ATOM 1964 N N . TYR A 1 256 ? -25.09409 -9.65708 21.64908 1.000 60.12729 288 TYR A N 1
ATOM 1965 C CA . TYR A 1 256 ? -25.73363 -10.30995 22.78675 1.000 70.61312 288 TYR A CA 1
ATOM 1966 C C . TYR A 1 256 ? -27.16736 -9.82556 22.99122 1.000 80.38948 288 TYR A C 1
ATOM 1967 O O . TYR A 1 256 ? -27.68593 -9.85104 24.10939 1.000 72.23216 288 TYR A O 1
ATOM 1976 N N . THR A 1 257 ? -27.82846 -9.40584 21.90902 1.000 77.98328 289 THR A N 1
ATOM 1977 C CA . THR A 1 257 ? -29.15498 -8.80789 22.02158 1.000 69.71819 289 THR A CA 1
ATOM 1978 C C . THR A 1 257 ? -30.24438 -9.81854 22.36627 1.000 82.41817 289 THR A C 1
ATOM 1979 O O . THR A 1 257 ? -31.29170 -9.42086 22.88679 1.000 87.75100 289 THR A O 1
ATOM 1983 N N . GLU A 1 258 ? -30.03843 -11.10328 22.09088 1.000 75.52726 290 GLU A N 1
ATOM 1984 C CA . GLU A 1 258 ? -31.04417 -12.11203 22.39602 1.000 74.31444 290 GLU A CA 1
ATOM 1985 C C . GLU A 1 258 ? -30.90275 -12.67788 23.80575 1.000 82.73375 290 GLU A C 1
ATOM 1986 O O . GLU A 1 258 ? -31.54967 -13.68199 24.12366 1.000 86.34373 290 GLU A O 1
ATOM 1988 N N . PHE A 1 259 ? -30.08811 -12.05508 24.65815 1.000 66.90605 291 PHE A N 1
ATOM 1989 C CA . PHE A 1 259 ? -29.82043 -12.57504 25.99066 1.000 71.82156 291 PHE A CA 1
ATOM 1990 C C . PHE A 1 259 ? -30.11003 -11.52571 27.05364 1.000 74.55680 291 PHE A C 1
ATOM 1991 O O . PHE A 1 259 ? -29.78413 -10.34564 26.88674 1.000 61.43520 291 PHE A O 1
ATOM 1999 N N . LYS A 1 260 ? -30.72789 -11.97296 28.14482 1.000 70.45832 292 LYS A N 1
ATOM 2000 C CA . LYS A 1 260 ? -30.96577 -11.16360 29.33352 1.000 67.05472 292 LYS A CA 1
ATOM 2001 C C . LYS A 1 260 ? -30.15308 -11.74976 30.48218 1.000 60.70266 292 LYS A C 1
ATOM 2002 O O . LYS A 1 260 ? -30.30091 -12.93154 30.81285 1.000 64.93916 292 LYS A O 1
ATOM 2004 N N . PHE A 1 261 ? -29.30881 -10.92978 31.08862 1.000 61.51866 293 PHE A N 1
ATOM 2005 C CA . PHE A 1 261 ? -28.44454 -11.50546 32.10665 1.000 69.02693 293 PHE A CA 1
ATOM 2006 C C . PHE A 1 261 ? -28.96771 -11.20580 33.50748 1.000 64.34237 293 PHE A C 1
ATOM 2007 O O . PHE A 1 261 ? -29.61674 -10.17891 33.72844 1.000 63.11461 293 PHE A O 1
ATOM 2015 N N . PRO A 1 262 ? -28.69920 -12.09784 34.46345 1.000 69.05463 294 PRO A N 1
ATOM 2016 C CA . PRO A 1 262 ? -29.14153 -11.85995 35.84365 1.000 73.03645 294 PRO A CA 1
ATOM 2017 C C . PRO A 1 262 ? -28.58242 -10.55489 36.38908 1.000 65.11745 294 PRO A C 1
ATOM 2018 O O . PRO A 1 262 ? -27.44429 -10.17568 36.10396 1.000 62.41173 294 PRO A O 1
ATOM 2022 N N . GLN A 1 263 ? -29.39860 -9.86729 37.18294 1.000 64.90494 295 GLN A N 1
ATOM 2023 C CA . GLN A 1 263 ? -29.05313 -8.54477 37.69088 1.000 60.01197 295 GLN A CA 1
ATOM 2024 C C . GLN A 1 263 ? -28.38224 -8.68525 39.05157 1.000 69.90889 295 GLN A C 1
ATOM 2025 O O . GLN A 1 263 ? -29.01695 -9.09143 40.03047 1.000 64.35631 295 GLN A O 1
ATOM 2031 N N . ILE A 1 264 ? -27.09762 -8.34871 39.10546 1.000 62.80306 296 ILE A N 1
ATOM 2032 C CA . ILE A 1 264 ? -26.31744 -8.32764 40.33612 1.000 67.75594 296 ILE A CA 1
ATOM 2033 C C . ILE A 1 264 ? -26.00893 -6.87488 40.66255 1.000 58.18708 296 ILE A C 1
ATOM 2034 O O . ILE A 1 264 ? -25.53713 -6.12744 39.79835 1.000 50.16154 296 ILE A O 1
ATOM 2039 N N . LYS A 1 265 ? -26.30477 -6.46720 41.89260 1.000 59.02778 297 LYS A N 1
ATOM 2040 C CA . LYS A 1 265 ? -26.01995 -5.10173 42.30946 1.000 55.88934 297 LYS A CA 1
ATOM 2041 C C . LYS A 1 265 ? -24.52160 -4.90122 42.50079 1.000 57.15390 297 LYS A C 1
ATOM 2042 O O . LYS A 1 265 ? -23.80390 -5.80906 42.93205 1.000 60.66175 297 LYS A O 1
ATOM 2044 N N . ALA A 1 266 ? -24.05151 -3.70155 42.17057 1.000 48.65144 298 ALA A N 1
ATOM 2045 C CA . ALA A 1 266 ? -22.65569 -3.35522 42.38677 1.000 48.11745 298 ALA A CA 1
ATOM 2046 C C . ALA A 1 266 ? -22.35056 -3.27001 43.87635 1.000 53.99161 298 ALA A C 1
ATOM 2047 O O . ALA A 1 266 ? -23.18477 -2.83310 44.67375 1.000 57.54380 298 ALA A O 1
ATOM 2049 N N . HIS A 1 267 ? -21.15257 -3.70495 44.24938 1.000 53.65925 299 HIS A N 1
ATOM 2050 C CA . HIS A 1 267 ? -20.66544 -3.47314 45.60104 1.000 58.20339 299 HIS A CA 1
ATOM 2051 C C . HIS A 1 267 ? -20.48902 -1.97385 45.83134 1.000 56.28044 299 HIS A C 1
ATOM 2052 O O . HIS A 1 267 ? -20.10978 -1.24899 44.90760 1.000 53.89862 299 HIS A O 1
ATOM 2059 N N . PRO A 1 268 ? -20.77693 -1.47029 47.04367 1.000 69.26151 300 PRO A N 1
ATOM 2060 C CA . PRO A 1 268 ? -20.45028 -0.06610 47.33661 1.000 57.43099 300 PRO A CA 1
ATOM 2061 C C . PRO A 1 268 ? -18.98353 0.21665 47.07025 1.000 67.67268 300 PRO A C 1
ATOM 2062 O O . PRO A 1 268 ? -18.09143 -0.41771 47.64394 1.000 66.51211 300 PRO A O 1
ATOM 2066 N N . TRP A 1 269 ? -18.73838 1.17599 46.17720 1.000 62.16826 301 TRP A N 1
ATOM 2067 C CA . TRP A 1 269 ? -17.40783 1.34559 45.60707 1.000 61.42343 301 TRP A CA 1
ATOM 2068 C C . TRP A 1 269 ? -16.38212 1.72589 46.66811 1.000 53.46038 301 TRP A C 1
ATOM 2069 O O . TRP A 1 269 ? -15.23069 1.28148 46.61270 1.000 54.70142 301 TRP A O 1
ATOM 2080 N N . THR A 1 270 ? -16.77622 2.54450 47.64339 1.000 66.87983 302 THR A N 1
ATOM 2081 C CA . THR A 1 270 ? -15.84055 2.91286 48.70275 1.000 61.94880 302 THR A CA 1
ATOM 2082 C C . THR A 1 270 ? -15.50816 1.72057 49.59507 1.000 67.51922 302 THR A C 1
ATOM 2083 O O . THR A 1 270 ? -14.36626 1.58075 50.04919 1.000 77.82142 302 THR A O 1
ATOM 2087 N N . LYS A 1 271 ? -16.48384 0.84229 49.84593 1.000 50.88076 303 LYS A N 1
ATOM 2088 C CA . LYS A 1 271 ? -16.24948 -0.33209 50.68128 1.000 49.22879 303 LYS A CA 1
ATOM 2089 C C . LYS A 1 271 ? -15.37048 -1.37797 50.00556 1.000 47.88729 303 LYS A C 1
ATOM 2090 O O . LYS A 1 271 ? -14.95752 -2.33487 50.66928 1.000 53.31800 303 LYS A O 1
ATOM 2092 N N . VAL A 1 272 ? -15.08271 -1.22686 48.71083 1.000 46.66600 304 VAL A N 1
ATOM 2093 C CA . VAL A 1 272 ? -14.14400 -2.12605 48.04440 1.000 44.53174 304 VAL A CA 1
ATOM 2094 C C . VAL A 1 272 ? -12.74492 -1.97070 48.63171 1.000 53.29434 304 VAL A C 1
ATOM 2095 O O . VAL A 1 272 ? -12.01417 -2.95399 48.81085 1.000 46.41726 304 VAL A O 1
ATOM 2099 N N . PHE A 1 273 ? -12.34978 -0.74061 48.93661 1.000 40.77581 305 PHE A N 1
ATOM 2100 C CA . PHE A 1 273 ? -10.99831 -0.44103 49.38342 1.000 45.40636 305 PHE A CA 1
ATOM 2101 C C . PHE A 1 273 ? -10.94860 -0.25484 50.89714 1.000 58.20898 305 PHE A C 1
ATOM 2102 O O . PHE A 1 273 ? -11.97298 -0.13399 51.57473 1.000 48.63243 305 PHE A O 1
ATOM 2110 N N . ARG A 1 274 ? -9.72275 -0.23814 51.42386 1.000 48.55179 306 ARG A N 1
ATOM 2111 C CA . ARG A 1 274 ? -9.50155 -0.10189 52.85306 1.000 48.20547 306 ARG A CA 1
ATOM 2112 C C . ARG A 1 274 ? -9.97119 1.27062 53.33535 1.000 45.33186 306 ARG A C 1
ATOM 2113 O O . ARG A 1 274 ? -10.02189 2.22513 52.55808 1.000 44.21416 306 ARG A O 1
ATOM 2115 N N . PRO A 1 275 ? -10.31106 1.39411 54.62672 1.000 49.05302 307 PRO A N 1
ATOM 2116 C CA . PRO A 1 275 ? -11.00010 2.61392 55.09660 1.000 56.47932 307 PRO A CA 1
ATOM 2117 C C . PRO A 1 275 ? -10.30703 3.92966 54.76197 1.000 64.11541 307 PRO A C 1
ATOM 2118 O O . PRO A 1 275 ? -10.98590 4.89026 54.37552 1.000 64.08711 307 PRO A O 1
ATOM 2122 N N . ARG A 1 276 ? -8.98598 4.00917 54.88354 1.000 45.91146 308 ARG A N 1
ATOM 2123 C CA . ARG A 1 276 ? -8.28862 5.27764 54.71169 1.000 50.70918 308 ARG A CA 1
ATOM 2124 C C . ARG A 1 276 ? -7.77733 5.49734 53.28954 1.000 46.29857 308 ARG A C 1
ATOM 2125 O O . ARG A 1 276 ? -6.95796 6.39742 53.07310 1.000 49.05832 308 ARG A O 1
ATOM 2127 N N . THR A 1 277 ? -8.23865 4.70662 52.32560 1.000 41.81153 309 THR A N 1
ATOM 2128 C CA . THR A 1 277 ? -7.82513 4.89300 50.94146 1.000 43.70638 309 THR A CA 1
ATOM 2129 C C . THR A 1 277 ? -8.19380 6.30175 50.48517 1.000 50.86335 309 THR A C 1
ATOM 2130 O O . THR A 1 277 ? -9.33364 6.73717 50.70394 1.000 44.24460 309 THR A O 1
ATOM 2134 N N . PRO A 1 278 ? -7.27008 7.04812 49.88423 1.000 40.45180 310 PRO A N 1
ATOM 2135 C CA . PRO A 1 278 ? -7.58602 8.41419 49.43902 1.000 41.39261 310 PRO A CA 1
ATOM 2136 C C . PRO A 1 278 ? -8.77655 8.42111 48.49832 1.000 46.83224 310 PRO A C 1
ATOM 2137 O O . PRO A 1 278 ? -8.85954 7.59402 47.57568 1.000 41.41395 310 PRO A O 1
ATOM 2141 N N . PRO A 1 279 ? -9.72071 9.34151 48.70122 1.000 42.82889 311 PRO A N 1
ATOM 2142 C CA . PRO A 1 279 ? -10.90943 9.37434 47.83469 1.000 40.09116 311 PRO A CA 1
ATOM 2143 C C . PRO A 1 279 ? -10.58965 9.61817 46.37075 1.000 37.20166 311 PRO A C 1
ATOM 2144 O O . PRO A 1 279 ? -11.31441 9.12245 45.49745 1.000 39.17506 311 PRO A O 1
ATOM 2148 N N . GLU A 1 280 ? -9.52749 10.36851 46.06848 1.000 37.40770 312 GLU A N 1
ATOM 2149 C CA . GLU A 1 280 ? -9.19491 10.61452 44.66927 1.000 35.94497 312 GLU A CA 1
ATOM 2150 C C . GLU A 1 280 ? -8.66591 9.36103 43.98697 1.000 34.20034 312 GLU A C 1
ATOM 2151 O O . GLU A 1 280 ? -8.82528 9.21084 42.77054 1.000 34.30793 312 GLU A O 1
ATOM 2157 N N . ALA A 1 281 ? -8.01681 8.46605 44.73982 1.000 34.05572 313 ALA A N 1
ATOM 2158 C CA . ALA A 1 281 ? -7.61219 7.18358 44.17290 1.000 34.98365 313 ALA A CA 1
ATOM 2159 C C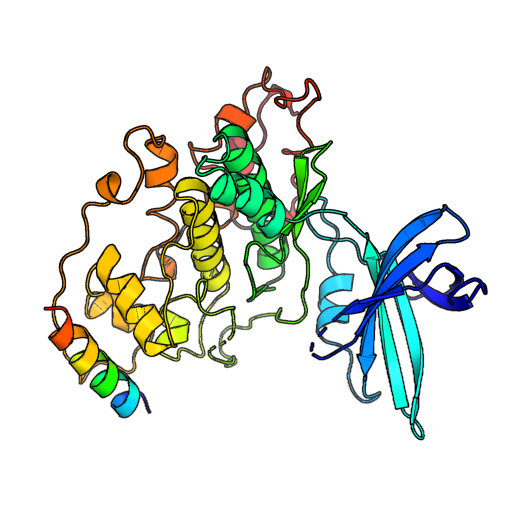 . ALA A 1 281 ? -8.82720 6.35609 43.78276 1.000 35.43103 313 ALA A C 1
ATOM 2160 O O . ALA A 1 281 ? -8.85425 5.74073 42.70949 1.000 31.72291 313 ALA A O 1
ATOM 2162 N N . ILE A 1 282 ? -9.83596 6.32660 44.65301 1.000 35.58413 314 ILE A N 1
ATOM 2163 C CA . ILE A 1 282 ? -11.07443 5.61710 44.35833 1.000 35.75172 314 ILE A CA 1
ATOM 2164 C C . ILE A 1 282 ? -11.77670 6.24128 43.15904 1.000 35.31706 314 ILE A C 1
ATOM 2165 O O . ILE A 1 282 ? -12.29100 5.53324 42.28334 1.000 34.78802 314 ILE A O 1
ATOM 2170 N N . ALA A 1 283 ? -11.81719 7.57451 43.10129 1.000 35.89581 315 ALA A N 1
ATOM 2171 C CA . ALA A 1 283 ? -12.45932 8.23861 41.97072 1.000 38.71567 315 ALA A CA 1
ATOM 2172 C C . ALA A 1 283 ? -11.74544 7.90975 40.66468 1.000 37.65647 315 ALA A C 1
ATOM 2173 O O . ALA A 1 283 ? -12.39038 7.59802 39.65783 1.000 31.50931 315 ALA A O 1
ATOM 2175 N N . LEU A 1 284 ? -10.41089 7.95244 40.66566 1.000 30.69245 316 LEU A N 1
ATOM 2176 C CA . LEU A 1 284 ? -9.67221 7.59139 39.46005 1.000 34.02449 316 LEU A CA 1
ATOM 2177 C C . LEU A 1 284 ? -9.94680 6.14533 39.06877 1.000 32.25963 316 LEU A C 1
ATOM 2178 O O . LEU A 1 284 ? -10.20265 5.84836 37.89566 1.000 30.07180 316 LEU A O 1
ATOM 2183 N N A CYS A 1 285 ? -9.92513 5.23239 40.04000 0.680 30.06253 317 CYS A N 1
ATOM 2184 N N B CYS A 1 285 ? -9.90727 5.23602 40.04969 0.320 30.09790 317 CYS A N 1
ATOM 2185 C CA A CYS A 1 285 ? -10.18339 3.83153 39.72792 0.680 28.71235 317 CYS A CA 1
ATOM 2186 C CA B CYS A 1 285 ? -10.21387 3.82900 39.80497 0.320 29.05096 317 CYS A CA 1
ATOM 2187 C C A CYS A 1 285 ? -11.55025 3.64760 39.07638 0.680 31.41973 317 CYS A C 1
ATOM 2188 C C B CYS A 1 285 ? -11.54000 3.67368 39.07737 0.320 31.57650 317 CYS A C 1
ATOM 2189 O O A CYS A 1 285 ? -11.68369 2.88008 38.11607 0.680 30.38419 317 CYS A O 1
ATOM 2190 O O B CYS A 1 285 ? -11.63769 2.95446 38.07669 0.320 30.37553 317 CYS A O 1
ATOM 2195 N N . SER A 1 286 ? -12.57422 4.35549 39.57120 1.000 31.87700 318 SER A N 1
ATOM 2196 C CA . SER A 1 286 ? -13.91468 4.21506 39.01165 1.000 33.61007 318 SER A CA 1
ATOM 2197 C C . SER A 1 286 ? -14.00743 4.72282 37.57838 1.000 41.52956 318 SER A C 1
ATOM 2198 O O . SER A 1 286 ? -14.88730 4.27477 36.83530 1.000 35.76721 318 SER A O 1
ATOM 2201 N N . ARG A 1 287 ? -13.13501 5.64846 37.17546 1.000 33.59484 319 ARG A N 1
ATOM 2202 C CA . ARG A 1 287 ? -13.15944 6.16923 35.81570 1.000 33.02672 319 ARG A CA 1
ATOM 2203 C C . ARG A 1 287 ? -12.27536 5.37565 34.86863 1.000 34.28089 319 ARG A C 1
ATOM 2204 O O . ARG A 1 287 ? -12.30590 5.62569 33.65769 1.000 36.93534 319 ARG A O 1
ATOM 2212 N N . LEU A 1 288 ? -11.49857 4.42860 35.38921 1.000 32.06593 320 LEU A N 1
ATOM 2213 C CA . LEU A 1 288 ? -10.74100 3.49354 34.57465 1.000 30.34398 320 LEU A CA 1
ATOM 2214 C C . LEU A 1 288 ? -11.48920 2.18694 34.37071 1.000 33.23351 320 LEU A C 1
ATOM 2215 O O . LEU A 1 288 ? -11.49714 1.64120 33.26219 1.000 32.38051 320 LEU A O 1
ATOM 2220 N N . LEU A 1 289 ? -12.14165 1.69559 35.42215 1.000 31.07173 321 LEU A N 1
ATOM 2221 C CA . LEU A 1 289 ? -12.86699 0.42910 35.37798 1.000 29.16426 321 LEU A CA 1
ATOM 2222 C C . LEU A 1 289 ? -14.33572 0.66194 35.01922 1.000 33.15219 321 LEU A C 1
ATOM 2223 O O . LEU A 1 289 ? -15.25285 0.38844 35.79376 1.000 36.57413 321 LEU A O 1
ATOM 2228 N N . GLU A 1 290 ? -14.53666 1.18488 33.81177 1.000 34.97093 322 GLU A N 1
ATOM 2229 C CA . GLU A 1 290 ? -15.86037 1.39257 33.24060 1.000 40.07049 322 GLU A CA 1
ATOM 2230 C C . GLU A 1 290 ? -16.14136 0.30756 32.21070 1.000 40.21334 322 GLU A C 1
ATOM 2231 O O . GLU A 1 290 ? -15.27608 -0.01998 31.39408 1.000 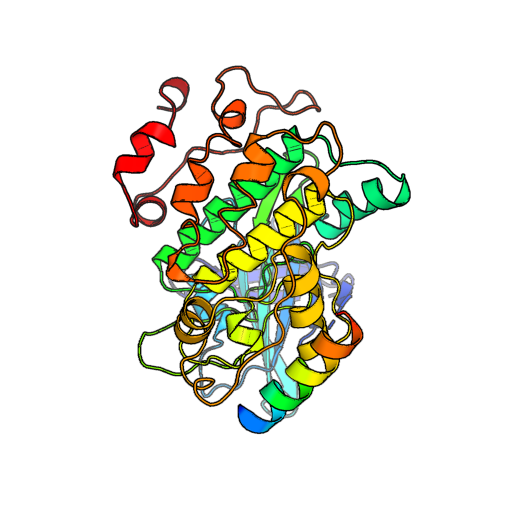35.20074 322 GLU A O 1
ATOM 2237 N N . TYR A 1 291 ? -17.35273 -0.25389 32.25211 1.000 38.72128 323 TYR A N 1
ATOM 2238 C CA . TYR A 1 291 ? -17.72441 -1.24900 31.25094 1.000 33.15871 323 TYR A CA 1
ATOM 2239 C C . TYR A 1 291 ? -17.64691 -0.66681 29.84444 1.000 39.46681 323 TYR A C 1
ATOM 2240 O O . TYR A 1 291 ? -16.98696 -1.22999 28.96281 1.000 38.59410 323 TYR A O 1
ATOM 2249 N N . THR A 1 292 ? -18.30576 0.46728 29.61972 1.000 39.60626 324 THR A N 1
ATOM 2250 C CA . THR A 1 292 ? -18.32849 1.07646 28.29450 1.000 41.78510 324 THR A CA 1
ATOM 2251 C C . THR A 1 292 ? -16.92682 1.55764 27.93934 1.000 34.41191 324 THR A C 1
ATOM 2252 O O . THR A 1 292 ? -16.38878 2.43827 28.62786 1.000 34.88754 324 THR A O 1
ATOM 2256 N N . PRO A 1 293 ? -16.29634 1.01171 26.89653 1.000 38.65687 325 PRO A N 1
ATOM 2257 C CA . PRO A 1 293 ? -14.88580 1.36298 26.64203 1.000 36.48349 325 PRO A CA 1
ATOM 2258 C C . PRO A 1 293 ? -14.66265 2.84531 26.39972 1.000 35.16340 325 PRO A C 1
ATOM 2259 O O . PRO A 1 293 ? -13.66464 3.40107 26.87960 1.000 35.09777 325 PRO A O 1
ATOM 2263 N N . THR A 1 294 ? -15.58722 3.51164 25.69998 1.000 38.73914 326 THR A N 1
ATOM 2264 C CA . THR A 1 294 ? -15.45620 4.93946 25.43337 1.000 37.51867 326 THR A CA 1
ATOM 2265 C C . THR A 1 294 ? -15.65434 5.79857 26.67799 1.000 39.84138 326 THR A C 1
ATOM 2266 O O . THR A 1 294 ? -15.30027 6.98183 26.65131 1.000 43.30601 326 THR A O 1
ATOM 2270 N N . ALA A 1 295 ? -16.20314 5.24382 27.76107 1.000 35.50225 327 ALA A N 1
ATOM 2271 C CA . ALA A 1 295 ? -16.37689 6.01429 28.98870 1.000 40.53807 327 ALA A CA 1
ATOM 2272 C C . ALA A 1 295 ? -15.09916 6.11290 29.81872 1.000 40.31659 327 ALA A C 1
ATOM 2273 O O . ALA A 1 295 ? -15.02737 6.94655 30.72969 1.000 37.20522 327 ALA A O 1
ATOM 2275 N N . ARG A 1 296 ? -14.09877 5.28539 29.53505 1.000 34.53870 328 ARG A N 1
ATOM 2276 C CA . ARG A 1 296 ? -12.87090 5.28882 30.32263 1.000 30.98229 328 ARG A CA 1
ATOM 2277 C C . ARG A 1 296 ? -12.04419 6.54114 30.03272 1.000 28.76786 328 ARG A C 1
ATOM 2278 O O . ARG A 1 296 ? -12.05559 7.07327 28.92172 1.000 34.40141 328 ARG A O 1
ATOM 2286 N N . LEU A 1 297 ? -11.31651 7.00905 31.04782 1.000 33.31446 329 LEU A N 1
ATOM 2287 C CA . LEU A 1 297 ? -10.35051 8.08082 30.83127 1.000 38.17164 329 LEU A CA 1
ATOM 2288 C C . LEU A 1 297 ? -9.32231 7.66715 29.78449 1.000 31.74321 329 LEU A C 1
ATOM 2289 O O . LEU A 1 297 ? -8.97120 6.49096 29.65924 1.000 34.61516 329 LEU A O 1
ATOM 2294 N N . THR A 1 298 ? -8.84720 8.64261 29.01694 1.000 32.61758 330 THR A N 1
ATOM 2295 C CA . THR A 1 298 ? -7.65868 8.40153 28.21928 1.000 28.80724 330 THR A CA 1
ATOM 2296 C C . THR A 1 298 ? -6.44458 8.41169 29.13873 1.000 30.14577 330 THR A C 1
ATOM 2297 O O . THR A 1 298 ? -6.50758 8.93802 30.25398 1.000 27.87529 330 THR A O 1
ATOM 2301 N N . PRO A 1 299 ? -5.32883 7.82068 28.70352 1.000 32.40061 331 PRO A N 1
ATOM 2302 C CA . PRO A 1 299 ? -4.11450 7.87622 29.53740 1.000 30.88308 331 PRO A CA 1
ATOM 2303 C C . PRO A 1 299 ? -3.69275 9.29317 29.88653 1.000 28.19529 331 PRO A C 1
ATOM 2304 O O . PRO A 1 299 ? -3.25909 9.55067 31.01749 1.000 28.55362 331 PRO A O 1
ATOM 2308 N N . LEU A 1 300 ? -3.80679 10.22829 28.93938 1.000 30.82444 332 LEU A N 1
ATOM 2309 C CA . LEU A 1 300 ? -3.39005 11.59656 29.22124 1.000 34.74672 332 LEU A CA 1
ATOM 2310 C C . LEU A 1 300 ? -4.33590 12.26061 30.21513 1.000 37.74036 332 LEU A C 1
ATOM 2311 O O . LEU A 1 300 ? -3.89424 13.00971 31.09402 1.000 32.18371 332 LEU A O 1
ATOM 2316 N N . GLU A 1 301 ? -5.63991 11.99387 30.09779 1.000 34.25767 333 GLU A N 1
ATOM 2317 C CA . GLU A 1 301 ? -6.58245 12.49649 31.09441 1.000 30.97744 333 GLU A CA 1
ATOM 2318 C C . GLU A 1 301 ? -6.28984 11.89840 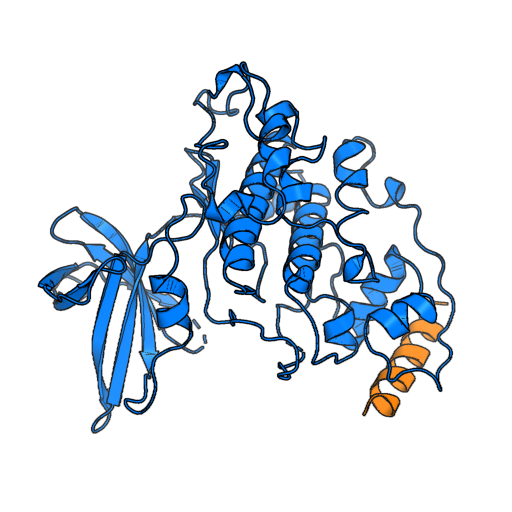32.46789 1.000 32.68727 333 GLU A C 1
ATOM 2319 O O . GLU A 1 301 ? -6.41559 12.58037 33.49239 1.000 34.44130 333 GLU A O 1
ATOM 2325 N N . ALA A 1 302 ? -5.90451 10.61875 32.50840 1.000 30.45853 334 ALA A N 1
ATOM 2326 C CA . ALA A 1 302 ? -5.53056 9.99689 33.77277 1.000 31.08777 334 ALA A CA 1
ATOM 2327 C C . ALA A 1 302 ? -4.32993 10.70207 34.39682 1.000 29.95439 334 ALA A C 1
ATOM 2328 O O . ALA A 1 302 ? -4.32764 10.97627 35.59977 1.000 30.40385 334 ALA A O 1
ATOM 2330 N N . CYS A 1 303 ? -3.30503 11.01971 33.59188 1.000 35.47149 335 CYS A N 1
ATOM 2331 C CA . CYS A 1 303 ? -2.15247 11.75864 34.11189 1.000 32.63494 335 CYS A CA 1
ATOM 2332 C C . CYS A 1 303 ? -2.57622 13.06378 34.77323 1.000 33.73446 335 CYS A C 1
ATOM 2333 O O . CYS A 1 303 ? -2.01222 13.46409 35.79837 1.000 30.57423 335 CYS A O 1
ATOM 2336 N N . ALA A 1 304 ? -3.57229 13.73833 34.20428 1.000 32.03189 336 ALA A N 1
ATOM 2337 C CA . ALA A 1 304 ? -4.04266 15.01613 34.72934 1.000 29.16228 336 ALA A CA 1
ATOM 2338 C C . ALA A 1 304 ? -4.98557 14.86826 35.91817 1.000 35.19258 336 ALA A C 1
ATOM 2339 O O . ALA A 1 304 ? -5.41819 15.88661 36.47188 1.000 34.39175 336 ALA A O 1
ATOM 2341 N N . HIS A 1 305 ? -5.31709 13.64250 36.31734 1.000 32.67097 337 HIS A N 1
ATOM 2342 C CA . HIS A 1 305 ? -6.28138 13.43576 37.39075 1.000 35.07543 337 HIS A CA 1
ATOM 2343 C C . HIS A 1 305 ? -5.77079 14.01534 38.70683 1.000 38.85582 337 HIS A C 1
ATOM 2344 O O . HIS A 1 305 ? -4.56269 14.09575 38.95202 1.000 35.01937 337 HIS A O 1
ATOM 2351 N N . SER A 1 306 ? -6.72162 14.41758 39.55888 1.000 37.93998 338 SER A N 1
ATOM 2352 C CA . SER A 1 306 ? -6.39662 15.02520 40.84926 1.000 36.10106 338 SER A CA 1
ATOM 2353 C C . SER A 1 306 ? -5.56987 14.09981 41.73431 1.000 35.29087 338 SER A C 1
ATOM 2354 O O . SER A 1 306 ? -4.82192 14.57758 42.59311 1.000 37.07676 338 SER A O 1
ATOM 2357 N N . PHE A 1 307 ? -5.69323 12.78446 41.54898 1.000 30.91909 339 PHE A N 1
ATOM 2358 C CA . PHE A 1 307 ? -4.92500 11.83863 42.35600 1.000 34.42714 339 PHE A CA 1
ATOM 2359 C C . PHE A 1 307 ? -3.42170 12.07351 42.24529 1.000 36.81040 339 PHE A C 1
ATOM 2360 O O . PHE A 1 307 ? -2.67713 11.75941 43.17959 1.000 33.24839 339 PHE A O 1
ATOM 2368 N N . PHE A 1 308 ? -2.95318 12.61403 41.12274 1.000 32.37898 340 PHE A N 1
ATOM 2369 C CA . PHE A 1 308 ? -1.52938 12.85494 40.92477 1.000 30.30927 340 PHE A CA 1
ATOM 2370 C C . PHE A 1 308 ? -1.12085 14.28411 41.26335 1.000 36.34148 340 PHE A C 1
ATOM 2371 O O . PHE A 1 308 ? 0.00553 14.68745 40.94756 1.000 33.07052 340 PHE A O 1
ATOM 2379 N N . ASP A 1 309 ? -2.00204 15.04934 41.91589 1.000 31.89663 341 ASP A N 1
ATOM 2380 C CA . ASP A 1 309 ? -1.67581 16.43119 42.25983 1.000 36.66900 341 ASP A CA 1
ATOM 2381 C C . ASP A 1 309 ? -0.41758 16.51854 43.12226 1.000 41.05722 341 ASP A C 1
ATOM 2382 O O . ASP A 1 309 ? 0.38249 17.44777 42.96401 1.000 36.53177 341 ASP A O 1
ATOM 2387 N N . GLU A 1 310 ? -0.22199 15.56327 44.03702 1.000 35.45253 342 GLU A N 1
ATOM 2388 C CA . GLU A 1 310 ? 0.96740 15.59583 44.88876 1.000 39.51273 342 GLU A CA 1
ATOM 2389 C C . GLU A 1 310 ? 2.24886 15.58900 44.05884 1.000 39.03100 342 GLU A C 1
ATOM 2390 O O . GLU A 1 310 ? 3.23009 16.25475 44.41394 1.000 39.80608 342 GLU A O 1
ATOM 2396 N N . LEU A 1 311 ? 2.25793 14.85155 42.94238 1.000 37.18020 343 LEU A N 1
ATOM 2397 C CA . LEU A 1 311 ? 3.44229 14.80378 42.08940 1.000 36.43057 343 LEU A CA 1
ATOM 2398 C C . LEU A 1 311 ? 3.76393 16.14560 41.44666 1.000 39.45545 343 LEU A C 1
ATOM 2399 O O . LEU A 1 311 ? 4.91212 16.36362 41.04650 1.000 34.97520 343 LEU A O 1
ATOM 2404 N N . ARG A 1 312 ? 2.78833 17.04442 41.33000 1.000 36.85515 344 ARG A N 1
ATOM 2405 C CA . ARG A 1 312 ? 3.02277 18.36243 40.75333 1.000 38.57394 344 ARG A CA 1
ATOM 2406 C C . ARG A 1 312 ? 3.35713 19.41604 41.80354 1.000 39.50265 344 ARG A C 1
ATOM 2407 O O . ARG A 1 312 ? 3.56128 20.58242 41.44893 1.000 41.14204 344 ARG A O 1
ATOM 2415 N N . ASP A 1 313 ? 3.41233 19.03030 43.07496 1.000 43.19430 345 ASP A N 1
ATOM 2416 C CA . ASP A 1 313 ? 3.83769 19.93557 44.14186 1.000 44.01616 345 ASP A CA 1
ATOM 2417 C C . ASP A 1 313 ? 5.32463 20.23765 43.98121 1.000 54.31550 345 ASP A C 1
ATOM 2418 O O . ASP A 1 313 ? 6.12748 19.30566 43.86042 1.000 55.89444 345 ASP A O 1
ATOM 2423 N N . PRO A 1 314 ? 5.73417 21.51046 43.96302 1.000 58.73360 346 PRO A N 1
ATOM 2424 C CA . PRO A 1 314 ? 7.16586 21.80533 43.77759 1.000 59.51378 346 PRO A CA 1
ATOM 2425 C C . PRO A 1 314 ? 8.05634 21.27783 44.89099 1.000 57.91637 346 PRO A C 1
ATOM 2426 O O . PRO A 1 314 ? 9.26277 21.11531 44.67163 1.000 68.22573 346 PRO A O 1
ATOM 2430 N N . ASN A 1 315 ? 7.51078 20.99000 46.06896 1.000 67.36598 347 ASN A N 1
ATOM 2431 C CA . ASN A 1 315 ? 8.308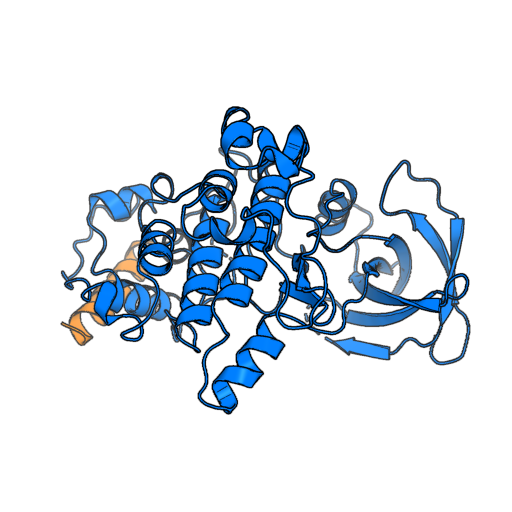86 20.53926 47.19987 1.000 63.54155 347 ASN A CA 1
ATOM 2432 C C . ASN A 1 315 ? 8.30489 19.02254 47.36372 1.000 68.52201 347 ASN A C 1
ATOM 2433 O O . ASN A 1 315 ? 8.83405 18.51858 48.35936 1.000 66.19136 347 ASN A O 1
ATOM 2438 N N . VAL A 1 316 ? 7.73126 18.28400 46.40977 1.000 58.65613 348 VAL A N 1
ATOM 2439 C CA . VAL A 1 316 ? 7.62180 16.83693 46.54993 1.000 58.25644 348 VAL A CA 1
ATOM 2440 C C . VAL A 1 316 ? 8.99476 16.18882 46.42158 1.000 50.90037 348 VAL A C 1
ATOM 2441 O O . VAL A 1 316 ? 9.84710 16.62971 45.63774 1.000 61.02600 348 VAL A O 1
ATOM 2445 N N . LYS A 1 317 ? 9.21831 15.14124 47.21193 1.000 51.40665 349 LYS A N 1
ATOM 2446 C CA . LYS A 1 317 ? 10.45109 14.37064 47.17508 1.000 55.61910 349 LYS A CA 1
ATOM 2447 C C . LYS A 1 317 ? 10.11759 12.90296 47.40496 1.000 56.52141 349 LYS A C 1
ATOM 2448 O O . LYS A 1 317 ? 9.07565 12.56352 47.97056 1.000 51.37332 349 LYS A O 1
ATOM 2450 N N . LEU A 1 318 ? 11.01332 12.03235 46.95039 1.000 44.46661 350 LEU A N 1
ATOM 2451 C CA . LEU A 1 318 ? 10.86662 10.61144 47.21177 1.000 40.27355 350 LEU A CA 1
ATOM 2452 C C . LEU A 1 318 ? 11.09061 10.31952 48.69564 1.000 40.34048 350 LEU A C 1
ATOM 2453 O O . LEU A 1 318 ? 11.79483 11.06374 49.38463 1.000 45.79213 350 LEU A O 1
ATOM 2458 N N . PRO A 1 319 ? 10.51226 9.22936 49.20881 1.000 46.43536 351 PRO A N 1
ATOM 2459 C CA . PRO A 1 319 ? 10.77608 8.84079 50.60488 1.000 38.34932 351 PRO A CA 1
ATOM 2460 C C . PRO A 1 319 ? 12.22708 8.46923 50.88757 1.000 44.39974 351 PRO A C 1
ATOM 2461 O O . PRO A 1 319 ? 12.58131 8.33022 52.06470 1.000 42.36621 351 PRO A O 1
ATOM 2465 N N . ASN A 1 320 ? 13.07135 8.29641 49.87004 1.000 43.60671 352 ASN A N 1
ATOM 2466 C CA . ASN A 1 320 ? 14.48672 8.03102 50.10204 1.000 46.95401 352 ASN A CA 1
ATOM 2467 C C . ASN A 1 320 ? 15.33377 9.29783 50.08490 1.000 45.43141 352 ASN A C 1
ATOM 2468 O O . ASN A 1 320 ? 16.56554 9.20573 50.09401 1.000 47.99605 352 ASN A O 1
ATOM 2473 N N . GLY A 1 321 ? 14.70719 10.47318 50.06516 1.000 48.13041 353 GLY A N 1
ATOM 2474 C CA . GLY A 1 321 ? 15.44808 11.71846 50.10189 1.000 53.33153 353 GLY A CA 1
ATOM 2475 C C . GLY A 1 321 ? 16.00692 12.16638 48.77306 1.000 61.40386 353 GLY A C 1
ATOM 2476 O O . GLY A 1 321 ? 16.79712 13.11598 48.73827 1.000 73.61815 353 GLY A O 1
ATOM 2477 N N . ARG A 1 322 ? 15.63466 11.50832 47.68391 1.000 59.25074 354 ARG A N 1
ATOM 2478 C CA . ARG A 1 322 ? 16.03206 11.90179 46.34283 1.000 52.69962 354 ARG A CA 1
ATOM 2479 C C . ARG A 1 322 ? 14.92017 12.68899 45.66105 1.000 50.03798 354 ARG A C 1
ATOM 2480 O O . ARG A 1 322 ? 13.75596 12.65494 46.06766 1.000 47.78859 354 ARG A O 1
ATOM 2488 N N . ASP A 1 323 ? 15.30028 13.40048 44.60571 1.000 47.77024 355 ASP A N 1
ATOM 2489 C CA . ASP A 1 323 ? 14.32590 14.08359 43.77373 1.000 44.80560 355 ASP A CA 1
ATOM 2490 C C . ASP A 1 323 ? 13.45720 13.06635 43.04246 1.000 45.72236 355 ASP A C 1
ATOM 2491 O O . ASP A 1 323 ? 13.86884 11.92989 42.78944 1.000 43.15494 355 ASP A O 1
ATOM 2496 N N . THR A 1 324 ? 12.24321 13.48693 42.70187 1.000 46.15847 356 THR A N 1
ATOM 2497 C CA . THR A 1 324 ? 11.38278 12.65544 41.87976 1.000 40.90145 356 THR A CA 1
ATOM 2498 C C . THR A 1 324 ? 12.03232 12.45798 40.51088 1.000 42.12731 356 THR A C 1
ATOM 2499 O O . THR A 1 324 ? 12.82192 13.29571 40.06504 1.000 43.35194 356 THR A O 1
ATOM 2503 N N . PRO A 1 325 ? 11.72605 11.35776 39.81831 1.000 48.99172 357 PRO A N 1
ATOM 2504 C CA . PRO A 1 325 ? 12.24058 11.20564 38.45114 1.000 45.87572 357 PRO A CA 1
ATOM 2505 C C . PRO A 1 325 ? 11.61145 12.21700 37.51039 1.000 42.63905 357 PRO A C 1
ATOM 2506 O O . PRO A 1 325 ? 10.76129 13.01214 37.92653 1.000 40.69353 357 PRO A O 1
ATOM 2510 N N . ALA A 1 326 ? 12.02504 12.20446 36.24672 1.000 40.61498 358 ALA A N 1
ATOM 2511 C CA . ALA A 1 326 ? 11.41321 13.08704 35.26548 1.000 45.44700 358 ALA A CA 1
ATOM 2512 C C . ALA A 1 326 ? 9.91993 12.80411 35.18621 1.000 46.93030 358 ALA A C 1
ATOM 2513 O O . ALA A 1 326 ? 9.50051 11.65941 34.98896 1.000 44.04106 358 ALA A O 1
ATOM 2515 N N . LEU A 1 327 ? 9.11866 13.84861 35.36562 1.000 34.96720 359 LEU A N 1
ATOM 2516 C CA . LEU A 1 327 ? 7.66902 13.72505 35.32547 1.000 35.67428 359 LEU A CA 1
ATOM 2517 C C . LEU A 1 327 ? 7.00292 14.65124 34.32459 1.000 49.38971 359 LEU A C 1
ATOM 2518 O O . LEU A 1 327 ? 5.82677 14.43634 34.00678 1.000 34.96942 359 LEU A O 1
ATOM 2523 N N . PHE A 1 328 ? 7.70177 15.66647 33.81464 1.000 37.88467 360 PHE A N 1
ATOM 2524 C CA . PHE A 1 328 ? 7.05020 16.73182 33.06780 1.000 40.89755 360 PHE A CA 1
ATOM 2525 C C . PHE A 1 328 ? 7.68579 16.99264 31.70805 1.000 41.70767 360 PHE A C 1
ATOM 2526 O O . PHE A 1 328 ? 7.32652 17.97798 31.05259 1.000 43.15762 360 PHE A O 1
ATOM 2534 N N . ASN A 1 329 ? 8.59749 16.13231 31.25037 1.000 41.48671 361 ASN A N 1
ATOM 2535 C CA . ASN A 1 329 ? 9.24204 16.32264 29.95111 1.000 40.87606 361 ASN A CA 1
ATOM 2536 C C . ASN A 1 329 ? 8.35367 15.76727 28.83151 1.000 36.02344 361 ASN A C 1
ATOM 2537 O O . ASN A 1 329 ? 8.73454 14.88696 28.06072 1.000 43.23005 361 ASN A O 1
ATOM 2542 N N . PHE A 1 330 ? 7.14085 16.31479 28.75900 1.000 37.67905 362 PHE A N 1
ATOM 2543 C CA . PHE A 1 330 ? 6.17505 15.88781 27.75606 1.000 38.29907 362 PHE A CA 1
ATOM 2544 C C . PHE A 1 330 ? 6.60667 16.35098 26.36882 1.000 48.00666 362 PHE A C 1
ATOM 2545 O O . PHE A 1 330 ? 7.15242 17.44524 26.20451 1.000 53.90535 362 PHE A O 1
ATOM 2553 N N . THR A 1 331 ? 6.35037 15.51674 25.36631 1.000 43.93899 363 THR A N 1
ATOM 2554 C CA . THR A 1 331 ? 6.61385 15.84727 23.97255 1.000 48.64868 363 THR A CA 1
ATOM 2555 C C . THR A 1 331 ? 5.30492 16.13597 23.24709 1.000 52.68712 363 THR A C 1
ATOM 2556 O O . THR A 1 331 ? 4.21321 15.83489 23.73843 1.000 47.82122 363 THR A O 1
ATOM 2560 N N . THR A 1 332 ? 5.42967 16.72494 22.05300 1.000 43.90550 364 THR A N 1
ATOM 2561 C CA . THR A 1 332 ? 4.25188 16.97378 21.22523 1.000 45.97764 364 THR A CA 1
ATOM 2562 C C . THR A 1 332 ? 3.50881 15.67658 20.93095 1.000 47.81354 364 THR A C 1
ATOM 2563 O O . THR A 1 332 ? 2.27418 15.62673 21.00224 1.000 45.00675 364 THR A O 1
ATOM 2567 N N . GLN A 1 333 ? 4.25426 14.61624 20.60580 1.000 47.82377 365 GLN A N 1
ATOM 2568 C CA . GLN A 1 333 ? 3.66781 13.30159 20.36823 1.000 45.40267 365 GLN A CA 1
ATOM 2569 C C . GLN A 1 333 ? 2.83342 12.84543 21.56125 1.000 42.49793 365 GLN A C 1
ATOM 2570 O O . GLN A 1 333 ? 1.66935 12.45491 21.41420 1.000 44.68113 365 GLN A O 1
ATOM 2576 N N . GLU A 1 334 ? 3.41913 12.90628 22.75967 1.000 41.06964 366 GLU A N 1
ATOM 2577 C CA . GLU A 1 334 ? 2.74216 12.44587 23.96694 1.000 38.81641 366 GLU A CA 1
ATOM 2578 C C . GLU A 1 334 ? 1.49138 13.25973 24.27657 1.000 46.30072 366 GLU A C 1
ATOM 2579 O O . GLU A 1 334 ? 0.52115 12.72324 24.82295 1.000 39.58617 366 GLU A O 1
ATOM 2585 N N . LEU A 1 335 ? 1.49596 14.54580 23.94656 1.000 35.51299 367 LEU A N 1
ATOM 2586 C CA . LEU A 1 335 ? 0.39848 15.44769 24.26381 1.000 36.27685 367 LEU A CA 1
ATOM 2587 C C . LEU A 1 335 ? -0.66813 15.49563 23.17779 1.000 36.98209 367 LEU A C 1
ATOM 2588 O O . LEU A 1 335 ? -1.66874 16.19868 23.34960 1.000 35.93561 367 LEU A O 1
ATOM 2593 N N . SER A 1 336 ? -0.48855 14.74208 22.08753 1.000 36.94033 368 SER A N 1
ATOM 2594 C CA . SER A 1 336 ? -1.23533 14.99684 20.85781 1.000 42.41217 368 SER A CA 1
ATOM 2595 C C . SER A 1 336 ? -2.73194 14.74786 21.00978 1.000 35.46083 368 SER A C 1
ATOM 2596 O O . SER A 1 336 ? -3.52708 15.34713 20.27965 1.000 37.91748 368 SER A O 1
ATOM 2599 N N . SER A 1 337 ? -3.14586 13.86989 21.92874 1.000 35.88663 369 SER A N 1
ATOM 2600 C CA . SER A 1 337 ? -4.58004 13.62079 22.06901 1.000 37.72872 369 SER A CA 1
ATOM 2601 C C . SER A 1 337 ? -5.32154 14.80372 22.67774 1.000 44.25977 369 SER A C 1
ATOM 2602 O O . SER A 1 337 ? -6.52929 14.93248 22.46250 1.000 39.14598 369 SER A O 1
ATOM 2605 N N . ASN A 1 338 ? -4.63835 15.65819 23.43483 1.000 38.16657 370 ASN A N 1
ATOM 2606 C CA . ASN A 1 338 ? -5.28800 16.79343 24.08282 1.000 43.14466 370 ASN A CA 1
ATOM 2607 C C . ASN A 1 338 ? -4.21216 17.79068 24.50140 1.000 36.68207 370 ASN A C 1
ATOM 2608 O O . ASN A 1 338 ? -3.90563 17.89403 25.69546 1.000 41.30417 370 ASN A O 1
ATOM 2613 N N . PRO A 1 339 ? -3.62090 18.52986 23.56199 1.000 39.77301 371 PRO A N 1
ATOM 2614 C CA . PRO A 1 339 ? -2.45123 19.37931 23.88193 1.000 35.97717 371 PRO A CA 1
ATOM 2615 C C . PRO A 1 339 ? -2.71838 20.39192 24.98691 1.000 51.21612 371 PRO A C 1
ATOM 2616 O O . PRO A 1 339 ? -1.81310 20.65260 25.79462 1.000 40.19952 371 PRO A O 1
ATOM 2620 N N . PRO A 1 340 ? -3.91386 20.99976 25.07416 1.000 42.55505 372 PRO A N 1
ATOM 2621 C CA . PRO A 1 340 ? -4.13674 21.97358 26.16107 1.000 44.79912 372 PRO A CA 1
ATOM 2622 C C . PRO A 1 340 ? -3.99394 21.40103 27.56342 1.000 39.40296 372 PRO A C 1
ATOM 2623 O O . PRO A 1 340 ? -3.82983 22.17859 28.51270 1.000 43.06675 372 PRO A O 1
ATOM 2627 N N . LEU A 1 341 ? -4.05168 20.07725 27.73468 1.000 38.31116 373 LEU A N 1
ATOM 2628 C CA . LEU A 1 341 ? -3.88057 19.50588 29.06548 1.000 44.36210 373 LEU A CA 1
ATOM 2629 C C . LEU A 1 341 ? -2.49580 19.78672 29.63457 1.000 42.66649 373 LEU A C 1
ATOM 2630 O O . LEU A 1 341 ? -2.28768 19.61684 30.84105 1.000 40.99143 373 LEU A O 1
ATOM 2635 N N . ALA A 1 342 ? -1.54860 20.21338 28.79251 1.000 42.15770 374 ALA A N 1
ATOM 2636 C CA . ALA A 1 342 ? -0.22849 20.60424 29.27921 1.000 41.86346 374 ALA A CA 1
ATOM 2637 C C . ALA A 1 342 ? -0.31639 21.71195 30.32239 1.000 46.62460 374 ALA A C 1
ATOM 2638 O O . ALA A 1 342 ? 0.57748 21.83873 31.16694 1.000 40.01189 374 ALA A O 1
ATOM 2640 N N . THR A 1 343 ? -1.38085 22.52027 30.28221 1.000 43.91882 375 THR A N 1
ATOM 2641 C CA . THR A 1 343 ? -1.56070 23.56700 31.28567 1.000 46.47945 375 THR A CA 1
ATOM 2642 C C . THR A 1 343 ? -1.67779 22.97556 32.68927 1.000 43.14400 375 THR A C 1
ATOM 2643 O O . THR A 1 343 ? -1.20641 23.57416 33.66435 1.000 46.40166 375 THR A O 1
ATOM 2647 N N . ILE A 1 344 ? -2.30844 21.80573 32.81467 1.000 38.25358 376 ILE A N 1
ATOM 2648 C CA . ILE A 1 344 ? -2.30312 21.09554 34.09237 1.000 49.42583 376 ILE A CA 1
ATOM 2649 C C . ILE A 1 344 ? -1.03867 20.26265 34.23717 1.000 43.90134 376 ILE A C 1
ATOM 2650 O O . ILE A 1 344 ? -0.41422 20.23581 35.30471 1.000 46.55550 376 ILE A O 1
ATOM 2655 N N . LEU A 1 345 ? -0.64522 19.57289 33.16526 1.000 36.23105 377 LEU A N 1
ATOM 2656 C CA . LEU A 1 345 ? 0.37398 18.53379 33.27213 1.000 43.22336 377 LEU A CA 1
ATOM 2657 C C . LEU A 1 345 ? 1.74837 19.11406 33.58173 1.000 50.62159 377 LEU A C 1
ATOM 2658 O O . LEU A 1 345 ? 2.53466 18.49867 34.31322 1.000 40.58564 377 LEU A O 1
ATOM 2663 N N . ILE A 1 346 ? 2.06003 20.28774 33.04223 1.000 39.62092 378 ILE A N 1
ATOM 2664 C CA . ILE A 1 346 ? 3.37165 20.89001 33.27186 1.000 38.40190 378 ILE A CA 1
ATOM 2665 C C . ILE A 1 346 ? 3.21269 22.06502 34.22935 1.000 48.78586 378 ILE A C 1
ATOM 2666 O O . ILE A 1 346 ? 2.76678 23.14761 33.82252 1.000 49.75652 378 ILE A O 1
ATOM 2671 N N . PRO A 1 347 ? 3.57011 21.89784 35.49841 1.000 48.10139 379 PRO A N 1
ATOM 2672 C CA . PRO A 1 347 ? 3.39848 22.97428 36.47599 1.000 54.63036 379 PRO A CA 1
ATOM 2673 C C . PRO A 1 347 ? 4.33577 24.12939 36.17647 1.000 52.17913 379 PRO A C 1
ATOM 2674 O O . PRO A 1 347 ? 5.33462 23.95518 35.46181 1.000 57.86497 379 PRO A O 1
ATOM 2678 N N . PRO A 1 348 ? 4.03960 25.32933 36.68898 1.000 55.21908 380 PRO A N 1
ATOM 2679 C CA . PRO A 1 348 ? 4.91721 26.47874 36.40093 1.000 60.60362 380 PRO A CA 1
ATOM 2680 C C . PRO A 1 348 ? 6.36312 26.26126 36.81469 1.000 64.00550 380 PRO A C 1
ATOM 2681 O O . PRO A 1 348 ? 7.27669 26.69980 36.10453 1.000 68.56719 380 PRO A O 1
ATOM 2685 N N . HIS A 1 349 ? 6.60311 25.58916 37.94268 1.000 64.69255 381 HIS A N 1
ATOM 2686 C CA . HIS A 1 349 ? 7.97321 25.36664 38.38855 1.000 61.87263 381 HIS A CA 1
ATOM 2687 C C . HIS A 1 349 ? 8.74202 24.40873 37.48523 1.000 61.28805 381 HIS A C 1
ATOM 2688 O O . HIS A 1 349 ? 9.96995 24.33495 37.59684 1.000 74.73371 381 HIS A O 1
ATOM 2695 N N . ALA A 1 350 ? 8.06343 23.68007 36.60162 1.000 67.67516 382 ALA A N 1
ATOM 2696 C CA . ALA A 1 350 ? 8.72279 22.77514 35.67030 1.000 64.15237 382 ALA A CA 1
ATOM 2697 C C . ALA A 1 350 ? 8.96973 23.39991 34.30234 1.000 72.39354 382 ALA A C 1
ATOM 2698 O O . ALA A 1 350 ? 9.56607 22.74870 33.44002 1.000 75.16807 382 ALA A O 1
ATOM 2700 N N . ARG A 1 351 ? 8.52821 24.63375 34.07878 1.000 55.76734 383 ARG A N 1
ATOM 2701 C CA . ARG A 1 351 ? 8.86145 25.34557 32.84918 1.000 78.73744 383 ARG A CA 1
ATOM 2702 C C . ARG A 1 351 ? 10.17646 26.10921 33.00762 1.000 75.97521 383 ARG A C 1
ATOM 2703 O O . ARG A 1 351 ? 11.21688 25.68364 32.50329 1.000 82.10197 383 ARG A O 1
ATOM 2711 N N . GLU B 2 1 ? -21.59924 -18.41941 18.40601 1.000 93.99757 384 GLU B N 1
ATOM 2712 C CA . GLU B 2 1 ? -20.50435 -18.41503 19.38508 1.000 103.88023 384 GLU B CA 1
ATOM 2713 C C . GLU B 2 1 ? -20.82515 -17.53902 20.61299 1.000 93.15182 384 GLU B C 1
ATOM 2714 O O . GLU B 2 1 ? -20.52321 -17.94460 21.73715 1.000 79.65698 384 GLU B O 1
ATOM 2720 N N . PRO B 2 2 ? -21.42181 -16.35311 20.41807 1.000 91.60308 385 PRO B N 1
ATOM 2721 C CA . PRO B 2 2 ? -21.96301 -15.65330 21.59232 1.000 79.45823 385 PRO B CA 1
ATOM 2722 C C . PRO B 2 2 ? -22.96467 -16.49570 22.36104 1.000 82.09527 385 PRO B C 1
ATOM 2723 O O . PRO B 2 2 ? -23.01777 -16.42399 23.59942 1.000 69.41339 385 PRO B O 1
ATOM 2727 N N . GLN B 2 3 ? -23.75744 -17.30832 21.65044 1.000 80.08682 386 GLN B N 1
ATOM 2728 C CA . GLN B 2 3 ? -24.79160 -18.10684 22.30409 1.000 79.70143 386 GLN B CA 1
ATOM 2729 C C . GLN B 2 3 ? -24.19596 -19.05336 23.33660 1.000 72.64773 386 GLN B C 1
ATOM 2730 O O . GLN B 2 3 ? -24.77132 -19.24952 24.41184 1.000 72.17884 386 GLN B O 1
ATOM 2732 N N . LYS B 2 4 ? -23.04426 -19.65126 23.02834 1.000 70.82785 387 LYS B N 1
ATOM 2733 C CA . LYS B 2 4 ? -22.40678 -20.55097 23.98368 1.000 79.33708 387 LYS B CA 1
ATOM 2734 C C . LYS B 2 4 ? -21.86477 -19.79064 25.18908 1.000 75.39566 387 LYS B C 1
ATOM 2735 O O . LYS B 2 4 ? -22.03019 -20.23248 26.33214 1.000 70.10373 387 LYS B O 1
ATOM 2741 N N . PHE B 2 5 ? -21.21987 -18.64440 24.95630 1.000 70.73731 388 PHE B N 1
ATOM 2742 C CA . PHE B 2 5 ? -20.65014 -17.87792 26.06090 1.000 69.72338 388 PHE B CA 1
ATOM 2743 C C . PHE B 2 5 ? -21.73939 -17.31571 26.96658 1.000 62.31350 388 PHE B C 1
ATOM 2744 O O . PHE B 2 5 ? -21.63728 -17.39205 28.19728 1.000 62.47903 388 PHE B O 1
ATOM 2752 N N . ALA B 2 6 ? -22.78549 -16.73370 26.37447 1.000 62.41835 389 ALA B N 1
ATOM 2753 C CA . ALA B 2 6 ? -23.83136 -16.10674 27.17657 1.000 62.50007 389 ALA B CA 1
ATOM 2754 C C . ALA B 2 6 ? -24.53858 -17.12559 28.05956 1.000 66.28907 389 ALA B C 1
ATOM 2755 O O . ALA B 2 6 ? -24.77859 -16.86616 29.24314 1.000 66.41850 389 ALA B O 1
ATOM 2757 N N . GLU B 2 7 ? -24.85764 -18.30135 27.51011 1.000 70.83952 390 GLU B N 1
ATOM 2758 C CA . GLU B 2 7 ? -25.52342 -19.32966 28.30562 1.000 76.20017 390 GLU B CA 1
ATOM 2759 C C . GLU B 2 7 ? -24.66754 -19.74654 29.49315 1.000 74.26432 390 GLU B C 1
ATOM 2760 O O . GLU B 2 7 ? -25.18393 -19.96012 30.59688 1.000 76.79688 390 GLU B O 1
ATOM 2766 N N . GLU B 2 8 ? -23.35598 -19.87355 29.28426 1.000 72.17368 391 GLU B N 1
ATOM 2767 C CA . GLU B 2 8 ? -22.46203 -20.17236 30.39649 1.000 72.56709 391 GLU B CA 1
ATOM 2768 C C . GLU B 2 8 ? -22.47453 -19.05191 31.42801 1.000 75.56892 391 GLU B C 1
ATOM 2769 O O . GLU B 2 8 ? -22.53311 -19.31156 32.63604 1.000 72.31017 391 GLU B O 1
ATOM 2775 N N . LEU B 2 9 ? -22.42918 -17.79758 30.96945 1.000 65.99238 392 LEU B N 1
ATOM 2776 C CA . LEU B 2 9 ? -22.38599 -16.67374 31.89885 1.000 72.26730 392 LEU B CA 1
ATOM 2777 C C . LEU B 2 9 ? -23.67257 -16.59472 32.71594 1.000 66.08374 392 LEU B C 1
ATOM 2778 O O . LEU B 2 9 ? -23.62908 -16.36779 33.92994 1.000 66.69272 392 LEU B O 1
ATOM 2783 N N . ILE B 2 10 ? -24.82605 -16.79980 32.06876 1.000 68.17639 393 ILE B N 1
ATOM 2784 C CA . ILE B 2 10 ? -26.10817 -16.73078 32.77159 1.000 71.35846 393 ILE B CA 1
ATOM 2785 C C . ILE B 2 10 ? -26.15568 -17.73216 33.92261 1.000 75.86302 393 ILE B C 1
ATOM 2786 O O . ILE B 2 10 ? -26.54943 -17.38384 35.04468 1.000 77.31164 393 ILE B O 1
ATOM 2791 N N . HIS B 2 11 ? -25.75423 -18.98842 33.67145 1.000 78.57540 394 HIS B N 1
ATOM 2792 C CA . HIS B 2 11 ? -25.64396 -19.94203 34.77621 1.000 83.19678 394 HIS B CA 1
ATOM 2793 C C . HIS B 2 11 ? -24.67143 -19.52326 35.86582 1.000 82.72312 394 HIS B C 1
ATOM 2794 O O . HIS B 2 11 ? -24.96851 -19.69810 37.05275 1.000 85.26801 394 HIS B O 1
ATOM 2801 N N . ARG B 2 12 ? -23.51102 -18.98509 35.51755 1.000 77.09209 395 ARG B N 1
ATOM 2802 C CA . ARG B 2 12 ? -22.60384 -18.65381 36.60864 1.000 76.46433 395 ARG B CA 1
ATOM 2803 C C . ARG B 2 12 ? -23.15547 -17.50976 37.45438 1.000 77.02998 395 ARG B C 1
ATOM 2804 O O . ARG B 2 12 ? -22.98865 -17.50892 38.68032 1.000 77.38766 395 ARG B O 1
ATOM 2812 N N . LEU B 2 13 ? -23.87747 -16.57261 36.83492 1.000 73.03182 396 LEU B N 1
ATOM 2813 C CA . LEU B 2 13 ? -24.45975 -15.47523 37.59906 1.000 71.06217 396 LEU B CA 1
ATOM 2814 C C . LEU B 2 13 ? -25.64847 -15.92447 38.43854 1.000 88.30359 396 LEU B C 1
ATOM 2815 O O . LEU B 2 13 ? -25.90827 -15.33859 39.49438 1.000 95.57002 396 LEU B O 1
ATOM 2820 N N . GLU B 2 14 ? -26.39360 -16.93731 37.99055 1.000 80.79567 397 GLU B N 1
ATOM 2821 C CA . GLU B 2 14 ? -27.47579 -17.44935 38.82483 1.000 88.35473 397 GLU B CA 1
ATOM 2822 C C . GLU B 2 14 ? -26.93807 -18.15708 40.06382 1.000 91.20898 397 GLU B C 1
ATOM 2823 O O . GLU B 2 14 ? -27.61867 -18.20142 41.09550 1.000 102.36141 397 GLU B O 1
ATOM 2829 N N . ALA B 2 15 ? -25.71704 -18.69425 39.99129 1.000 98.02822 398 ALA B N 1
ATOM 2830 C CA . ALA B 2 15 ? -25.11658 -19.34840 41.14865 1.000 100.53520 398 ALA B CA 1
ATOM 2831 C C . ALA B 2 15 ? -24.66574 -18.35529 42.21369 1.000 106.75572 398 ALA B C 1
ATOM 2832 O O . ALA B 2 15 ? -24.40884 -18.76195 43.35209 1.000 107.29840 398 ALA B O 1
ATOM 2834 N N . VAL B 2 16 ? -24.55849 -17.07087 41.87505 1.000 98.79277 399 VAL B N 1
ATOM 2835 C CA . VAL B 2 16 ? -24.18196 -16.04387 42.84199 1.000 98.96068 399 VAL B CA 1
ATOM 2836 C C . VAL B 2 16 ? -25.35198 -15.15635 43.23685 1.000 104.48292 399 VAL B C 1
ATOM 2837 O O . VAL B 2 16 ? -25.20134 -14.33218 44.15439 1.000 106.84777 399 VAL B O 1
ATOM 2841 N N . GLN B 2 17 ? -26.50439 -15.29452 42.58761 1.000 99.64042 400 GLN B N 1
ATOM 2842 C CA . GLN B 2 17 ? -27.67390 -14.48466 42.90542 1.000 104.41938 400 GLN B CA 1
ATOM 2843 C C . GLN B 2 17 ? -28.45266 -15.08717 44.07085 1.000 114.88619 400 GLN B C 1
ATOM 2844 O O . GLN B 2 17 ? -28.17154 -14.79665 45.23381 1.000 121.26730 400 GLN B O 1
#

Radius of gyration: 21.73 Å; Cα contacts (8 Å, |Δi|>4): 678; chains: 2; bounding box: 65×52×50 Å